Protein AF-A0A354Z4E4-F1 (afdb_monomer)

Sequence (617 aa):
MPFEQRYCRGTVYARDPQKVYVRLADSRWAKTAVVTPEHLPTSLTSNEFAIGQSVDVFLRHAHDSTGDQWFASIRWAEPSGNPWLTTPPTVGELRTVRIDRMPRPYHAFGECLATGIEIRIDRHELPLLVEQIGSLLDVGDQVEVEITAIDRERLRIEGSVSRAMRRRATYSDAESQRALLGSIIARQSRLDWRRRYRWPDPGPGPVGLAVRDGYFGEHLVRWLDVFDFEALQLGSSTALLAALHAPDRPERLLLSPGLWPDDPRSQQELRARLGRVQRLVWLGRRPTGLGPEIGIELSQPFLLADLLNALAPVSPTASSTPDVDAGPAGTPVIADRAEQLAHRYLQRLCEACDLSAALWLEQVSELRYQIHALYGLSPDLVRKNQGSLHQSVLNDAMRDGEPKVTQKREFPFHPNDSDRVCAIPIRRLLDDGLDQAGESPPAMRHAVVLFHRRPRDGVPAVSPEHYIPGLQAALEAHELALENANLGRFALIGKNWSAYLHETRQSAQVLLDKVEELAEVGASGLPIGAEHWQTLRKDARHLYRLVDDEIDVIRRQQKARLSVRPMVEHTAGLMLHQFDMAGCAFSVSVPDLPLLLSLPPIVLDQSLRNLLDNAVR

Secondary structure (DSSP, 8-state):
--GGGGEEEEEEEEEETTEEEEEESS-SS-SEEEE-GGGS-TT--GGGS-TT-EEEEEEEEESSTTSSEEEEESTTTSGGG-HHHHS---TT-EEEEEEEEEEETTEEEEEETTT--EEEEEGGGSSS--SSGGGT--TT-EEEEEEEEEETTTTEEEEEHHHHHHHHHHHHHHHHHHHHHHHHHHHHHHHHHHHHS--SS-PSPPEEEE-S-HHHHHHHHHHHHHTT--EEE--SHHHHHHHHHSTT--SEEEE-GGGS-SSHHHHHHHHHHHTT-SEEEEESSPPTTS-TTS-EEEPSS--HHHHHHHTS---TT------TTS--THHHHHHHHHHHHHHHHHHHHHHHTTEEEEEEEEEEETTEEEEEEEESS-HHHHHHHGGGGGGSHHHHHHHHTS-EEEEGGGSS---TTEEEEEEEEE--HHHHTT--TTPPPPPP-EEEEEEEEPPSSS--SS-GGGGHHHHHHHHHHHHHHHHHHHHHHHHHHHHHHHHHHHHHHHHHHHHHHHHHHHHHHHTTSSSS-HHHHHHHHHHHHHHHHHHHHHHHHHHHHT---EEHHHHHHHHHHHHHHHHHHTT--------S---EE-S-HHHHHHHHHHHHHHHH-

Nearest PDB structures (foldseek):
  7a05-assembly1_A  TM=5.146E-01  e=4.194E-10  Vibrio vulnificus
  9gut-assembly1_B  TM=4.761E-01  e=8.394E-09  Escherichia coli K-12
  2b4a-assembly1_A  TM=7.174E-01  e=2.510E-03  Halalkalibacterium halodurans C-125
  3h5i-assembly1_A  TM=7.630E-01  e=3.196E-02  Carboxydothermus hydrogenoformans Z-2901
  6oec-assembly2_F  TM=7.491E-01  e=3.786E-02  Carboxydothermus hydrogenoformans Z-2901

Mean predicted aligned error: 21.23 Å

pLDDT: mean 72.57, std 17.31, range [30.69, 97.75]

Foldseek 3Di:
DFQVLQWFKWFFADFDQFWTKTQTDDHPQARIEIEGQVQEDPVDGRVVRDGGDMAIWGFAAAPDPVRHYTYIHSQCSDLVSNCCRVVNDDAQDKFKWAFADDPDQFWTWTAGPVRRQIEIEGCVLEQDNDPGPVVPDDHGDIAIWGFHDADNGNSYTYTHSNVVVVVVVVVVVVVVVVVVVVVVVVVVVVVVVCVVPDDDDDFQAEEEEADCDPVVRVVVCVVCVLLVHRYDYQNALVSLLVLLVDPSHGLEYEHEQVRQDPDPVSNVSVVVSLVNRQAYEYADDHDPPDPPPRHHYAHPPHDPLVVVVSSDHPPPPDPDDPDPPDPPPRPVVLLVSLLVLLQVVQVVLCVQQVFQKKWKWFPPDLQAIDTSYIDNDDPVQCVVCRSVQSQAPQSVCQQVVAKDKDFPPRGSDADPQFGMKIKHFADDLVQVVPPPPPDDRDGGTIIMITTHGDDPDDDRPDDSVVCNLVSNLSVNVSVLSVVLVVVVVVVVVLVVLLVVLVVQLVVLVVQLVVLVVVVVVDPPPDPQHPVNSVVSNVVSVVSNVVSVVVNVVSVVVLQPWDFVVSLLVSLQSNCVVLCVVLVHDDDDDDDPDRRTDSDRSVVVSVVSNVVVVVVSD

Solvent-accessible surface area (backbone atoms only — not comparable to full-atom values): 34331 Å² total; per-residue (Å²): 113,55,56,78,77,25,60,41,51,24,30,27,73,47,69,46,94,60,33,37,31,30,39,39,76,81,51,94,69,30,52,30,32,40,28,45,66,92,27,38,45,95,91,53,58,46,86,75,62,52,75,71,39,76,46,56,27,21,56,68,48,65,69,50,95,84,33,48,35,22,32,30,20,45,33,43,43,42,67,89,57,18,40,81,70,70,60,53,88,52,74,72,38,78,44,53,24,34,27,71,45,62,97,44,61,52,38,39,35,18,35,25,76,90,65,67,49,57,33,36,32,45,36,88,29,41,83,52,97,53,94,38,39,72,82,80,50,57,77,69,42,77,44,59,23,17,25,72,43,77,41,70,49,67,66,42,32,34,32,16,40,33,56,32,55,52,55,51,56,57,52,52,52,58,51,49,53,54,49,49,58,52,49,53,55,52,45,53,60,50,49,60,54,48,72,74,54,83,77,94,70,89,59,63,64,39,31,32,34,31,34,78,49,61,69,62,33,56,50,50,29,56,53,34,45,76,73,57,31,49,48,44,77,20,81,39,52,67,50,44,52,52,42,69,69,40,96,84,36,45,40,26,36,40,37,26,51,85,44,59,61,88,50,71,65,59,40,52,53,49,53,69,52,53,78,74,38,82,34,42,34,25,61,23,72,71,64,87,90,62,61,86,83,79,45,48,75,40,55,76,89,64,56,70,44,57,53,56,56,66,70,46,79,81,59,94,82,65,92,64,82,84,66,86,82,61,73,85,77,39,59,63,54,48,53,52,47,47,33,49,49,47,26,52,47,39,42,50,50,22,68,75,56,58,33,46,23,32,38,34,38,34,52,82,44,96,62,39,65,46,76,68,30,62,24,70,66,58,69,68,62,48,63,77,34,43,79,44,49,55,76,21,59,49,45,56,6,27,74,70,64,41,73,32,76,45,55,55,88,54,45,81,69,76,55,92,63,34,46,36,37,37,20,36,41,41,82,59,73,73,58,68,74,65,69,57,94,85,66,77,79,74,78,52,41,34,33,39,38,39,27,34,39,58,70,88,80,66,80,77,92,57,66,68,73,78,45,45,68,60,48,51,48,54,51,51,52,42,51,51,49,51,49,50,52,50,51,48,46,52,49,48,51,49,48,53,51,46,50,52,39,51,53,49,34,52,53,28,46,55,50,32,55,51,47,50,51,50,61,70,79,34,72,81,81,52,100,58,53,66,69,56,55,53,48,54,47,52,51,31,51,48,52,31,48,54,37,51,52,50,53,50,49,49,60,57,58,68,51,60,62,45,63,46,58,61,53,54,57,47,55,50,58,66,44,43,63,59,32,53,76,69,73,44,93,81,84,88,84,78,73,101,60,95,48,62,38,74,63,66,66,69,64,52,53,54,52,51,48,55,55,50,55,64,70,74,107

Radius of gyration: 33.95 Å; Cα contacts (8 Å, |Δi|>4): 907; chains: 1; bounding box: 69×86×98 Å

Structure (mmCIF, N/CA/C/O backbone):
data_AF-A0A354Z4E4-F1
#
_entry.id   AF-A0A354Z4E4-F1
#
loop_
_atom_site.group_PDB
_atom_site.id
_atom_site.type_symbol
_atom_site.label_atom_id
_atom_site.label_alt_id
_atom_site.label_comp_id
_atom_site.label_asym_id
_atom_site.label_entity_id
_atom_site.label_seq_id
_atom_site.pdbx_PDB_ins_code
_atom_site.Cartn_x
_atom_site.Cartn_y
_atom_site.Cartn_z
_atom_site.occupancy
_atom_site.B_iso_or_equiv
_atom_site.auth_seq_id
_atom_site.auth_comp_id
_atom_site.auth_asym_id
_atom_site.auth_atom_id
_atom_site.pdbx_PDB_model_num
ATOM 1 N N . MET A 1 1 ? -5.226 -18.187 43.011 1.00 79.06 1 MET A N 1
ATOM 2 C CA . MET A 1 1 ? -5.728 -19.570 42.948 1.00 79.06 1 MET A CA 1
ATOM 3 C C . MET A 1 1 ? -4.706 -20.455 42.243 1.00 79.06 1 MET A C 1
ATOM 5 O O . MET A 1 1 ? -4.400 -20.135 41.097 1.00 79.06 1 MET A O 1
ATOM 9 N N . PRO A 1 2 ? -4.172 -21.496 42.912 1.00 82.94 2 PRO A N 1
ATOM 10 C CA . PRO A 1 2 ? -3.266 -22.493 42.322 1.00 82.94 2 PRO A CA 1
ATOM 11 C C . PRO A 1 2 ? -3.900 -23.255 41.152 1.00 82.94 2 PRO A C 1
ATOM 13 O O . PRO A 1 2 ? -5.117 -23.413 41.135 1.00 82.94 2 PRO A O 1
ATOM 16 N N . PHE A 1 3 ? -3.084 -23.761 40.218 1.00 85.00 3 PHE A N 1
ATOM 17 C CA . PHE A 1 3 ? -3.524 -24.405 38.966 1.00 85.00 3 PHE A CA 1
ATOM 18 C C . PHE A 1 3 ? -4.479 -25.595 39.166 1.00 85.00 3 PHE A C 1
ATOM 20 O O . PHE A 1 3 ? -5.503 -25.685 38.495 1.00 85.00 3 PHE A O 1
ATOM 27 N N . GLU A 1 4 ? -4.179 -26.493 40.104 1.00 85.06 4 GLU A N 1
ATOM 28 C CA . GLU A 1 4 ? -4.980 -27.708 40.328 1.00 85.06 4 GLU A CA 1
ATOM 29 C C . GLU A 1 4 ? -6.366 -27.403 40.912 1.00 85.06 4 GLU A C 1
ATOM 31 O O . GLU A 1 4 ? -7.338 -28.082 40.604 1.00 85.06 4 GLU A O 1
ATOM 36 N N . GLN A 1 5 ? -6.489 -26.320 41.685 1.00 87.75 5 GLN A N 1
ATOM 37 C CA . GLN A 1 5 ? -7.754 -25.897 42.300 1.00 87.75 5 GLN A CA 1
ATOM 38 C C . GLN A 1 5 ? -8.701 -25.199 41.313 1.00 87.75 5 GLN A C 1
ATOM 40 O O . GLN A 1 5 ? -9.766 -24.732 41.710 1.00 87.75 5 GLN A O 1
ATOM 45 N N . ARG A 1 6 ? -8.305 -25.076 40.040 1.00 90.88 6 ARG A N 1
ATOM 46 C CA . ARG A 1 6 ? -9.093 -24.398 39.002 1.00 90.88 6 ARG A CA 1
ATOM 47 C C . ARG A 1 6 ? -10.083 -25.321 38.307 1.00 90.88 6 ARG A C 1
ATOM 49 O O . ARG A 1 6 ? -11.004 -24.810 37.677 1.00 90.88 6 ARG A O 1
ATOM 56 N N . TYR A 1 7 ? -9.897 -26.635 38.413 1.00 92.50 7 TYR A N 1
ATOM 57 C CA . TYR A 1 7 ? -10.861 -27.621 37.938 1.00 92.50 7 TYR A CA 1
ATOM 58 C C . TYR A 1 7 ? -11.989 -27.717 38.955 1.00 92.50 7 TYR A C 1
ATOM 60 O O . TYR A 1 7 ? -11.777 -28.081 40.111 1.00 92.50 7 TYR A O 1
ATOM 68 N N . CYS A 1 8 ? -13.184 -27.319 38.545 1.00 94.19 8 CYS A N 1
ATOM 69 C CA . CYS A 1 8 ? -14.356 -27.291 39.402 1.00 94.19 8 CYS A CA 1
ATOM 70 C C . CYS A 1 8 ? -15.533 -27.923 38.676 1.00 94.19 8 CYS A C 1
ATOM 72 O O . CYS A 1 8 ? -15.696 -27.752 37.469 1.00 94.19 8 CYS A O 1
ATOM 74 N N . ARG A 1 9 ? -16.401 -28.579 39.440 1.00 95.38 9 ARG A N 1
ATOM 75 C CA . ARG A 1 9 ? -17.694 -29.035 38.947 1.00 95.38 9 ARG A CA 1
ATOM 76 C C . ARG A 1 9 ? -18.776 -28.046 39.353 1.00 95.38 9 ARG A C 1
ATOM 78 O O . ARG A 1 9 ? -18.780 -27.513 40.469 1.00 95.38 9 ARG A O 1
ATOM 85 N N . GLY A 1 10 ? -19.696 -27.779 38.438 1.00 96.12 10 GLY A N 1
ATOM 86 C CA . GLY A 1 10 ? -20.803 -26.870 38.678 1.00 96.12 10 GLY A CA 1
ATOM 87 C C . GLY A 1 10 ? -22.086 -27.297 37.988 1.00 96.12 10 GLY A C 1
ATOM 88 O O . GLY A 1 10 ? -22.138 -28.305 37.286 1.00 96.12 10 GLY A O 1
ATOM 89 N N . THR A 1 11 ? -23.144 -26.531 38.234 1.00 97.75 11 THR A N 1
ATOM 90 C CA . THR A 1 11 ? -24.467 -26.727 37.638 1.00 97.75 11 THR A CA 1
ATOM 91 C C . THR A 1 11 ? -24.874 -25.472 36.881 1.00 97.75 11 THR A C 1
ATOM 93 O O . THR A 1 11 ? -24.813 -24.371 37.435 1.00 97.75 11 THR A O 1
ATOM 96 N N . VAL A 1 12 ? -25.289 -25.616 35.624 1.00 97.44 12 VAL A N 1
ATOM 97 C CA . VAL A 1 12 ? -25.799 -24.504 34.810 1.00 97.44 12 VAL A CA 1
ATOM 98 C C . VAL A 1 12 ? -27.075 -23.968 35.459 1.00 97.44 12 VAL A C 1
ATOM 100 O O . VAL A 1 12 ? -28.043 -24.708 35.610 1.00 97.44 12 VAL A O 1
ATOM 103 N N . TYR A 1 13 ? -27.093 -22.698 35.864 1.00 97.00 13 TYR A N 1
ATOM 104 C CA . TYR A 1 13 ? -28.273 -22.087 36.498 1.00 97.00 13 TYR A CA 1
ATOM 105 C C . TYR A 1 13 ? -28.952 -21.036 35.617 1.00 97.00 13 TYR A C 1
ATOM 107 O O . TYR A 1 13 ? -30.124 -20.736 35.827 1.00 97.00 13 TYR A O 1
ATOM 115 N N . ALA A 1 14 ? -28.231 -20.484 34.641 1.00 96.19 14 ALA A N 1
ATOM 116 C CA . ALA A 1 14 ? -28.767 -19.570 33.644 1.00 96.19 14 ALA A CA 1
ATOM 117 C C . ALA A 1 14 ? -27.952 -19.665 32.348 1.00 96.19 14 ALA A C 1
ATOM 119 O O . ALA A 1 14 ? -26.792 -20.082 32.354 1.00 96.19 14 ALA A O 1
ATOM 120 N N . ARG A 1 15 ? -28.563 -19.266 31.233 1.00 94.44 15 ARG A N 1
ATOM 121 C CA . ARG A 1 15 ? -27.913 -19.165 29.924 1.00 94.44 15 ARG A CA 1
ATOM 122 C C . ARG A 1 15 ? -28.555 -18.056 29.104 1.00 94.44 15 ARG A C 1
ATOM 124 O O . ARG A 1 15 ? -29.755 -17.814 29.238 1.00 94.44 15 ARG A O 1
ATOM 131 N N . ASP A 1 16 ? -27.765 -17.443 28.243 1.00 92.88 16 ASP A N 1
ATOM 132 C CA . ASP A 1 16 ? -28.211 -16.536 27.192 1.00 92.88 16 ASP A CA 1
ATOM 133 C C . ASP A 1 16 ? -27.498 -16.900 25.865 1.00 92.88 16 ASP A C 1
ATOM 135 O O . ASP A 1 16 ? -26.646 -17.800 25.847 1.00 92.88 16 ASP A O 1
ATOM 139 N N . PRO A 1 17 ? -27.838 -16.265 24.727 1.00 87.38 17 PRO A N 1
ATOM 140 C CA . PRO A 1 17 ? -27.231 -16.590 23.433 1.00 87.38 17 PRO A CA 1
ATOM 141 C C . PRO A 1 17 ? -25.703 -16.442 23.374 1.00 87.38 17 PRO A C 1
ATOM 143 O O . PRO A 1 17 ? -25.082 -16.968 22.457 1.00 87.38 17 PRO A O 1
ATOM 146 N N . GLN A 1 18 ? -25.089 -15.732 24.322 1.00 89.88 18 GLN A N 1
ATOM 147 C CA . GLN A 1 18 ? -23.653 -15.479 24.369 1.00 89.88 18 GLN A CA 1
ATOM 148 C C . GLN A 1 18 ? -22.968 -16.027 25.625 1.00 89.88 18 GLN A C 1
ATOM 150 O O . GLN A 1 18 ? -21.744 -16.018 25.686 1.00 89.88 18 GLN A O 1
ATOM 155 N N . LYS A 1 19 ? -23.691 -16.483 26.650 1.00 93.62 19 LYS A N 1
ATOM 156 C CA . LYS A 1 19 ? -23.083 -16.876 27.928 1.00 93.62 19 LYS A CA 1
ATOM 157 C C . LYS A 1 19 ? -23.780 -18.062 28.572 1.00 93.62 19 LYS A C 1
ATOM 159 O O . LYS A 1 19 ? -25.003 -18.190 28.553 1.00 93.62 19 LYS A O 1
ATOM 164 N N . VAL A 1 20 ? -22.984 -18.900 29.228 1.00 95.50 20 VAL A N 1
ATOM 165 C CA . VAL A 1 20 ? -23.455 -19.957 30.130 1.00 95.50 20 VAL A CA 1
ATOM 166 C C . VAL A 1 20 ? -23.016 -19.609 31.548 1.00 95.50 20 VAL A C 1
ATOM 168 O O . VAL A 1 20 ? -21.834 -19.378 31.806 1.00 95.50 20 VAL A O 1
ATOM 171 N N . TYR A 1 21 ? -23.971 -19.571 32.475 1.00 96.75 21 TYR A N 1
ATOM 172 C CA . TYR A 1 21 ? -23.732 -19.248 33.876 1.00 96.75 21 TYR A CA 1
ATOM 173 C C . TYR A 1 21 ? -23.804 -20.511 34.733 1.00 96.75 21 TYR A C 1
ATOM 175 O O . TYR A 1 21 ? -24.814 -21.222 34.757 1.00 96.75 21 TYR A O 1
ATOM 183 N N . VAL A 1 22 ? -22.730 -20.778 35.470 1.00 97.44 22 VAL A N 1
ATOM 184 C CA . VAL A 1 22 ? -22.521 -22.014 36.228 1.00 97.44 22 VAL A CA 1
ATOM 185 C C . VAL A 1 22 ? -22.402 -21.692 37.715 1.00 97.44 22 VAL A C 1
ATOM 187 O O . VAL A 1 22 ? -21.645 -20.811 38.113 1.00 97.44 22 VAL A O 1
ATOM 190 N N . ARG A 1 23 ? -23.142 -22.409 38.562 1.00 97.38 23 ARG A N 1
ATOM 191 C CA . ARG A 1 23 ? -23.003 -22.364 40.022 1.00 97.38 23 ARG A CA 1
ATOM 192 C C . ARG A 1 23 ? -22.037 -23.459 40.446 1.00 97.38 23 ARG A C 1
ATOM 194 O O . ARG A 1 23 ? -22.261 -24.620 40.116 1.00 97.38 23 ARG A O 1
ATOM 201 N N . LEU A 1 24 ? -20.967 -23.092 41.138 1.00 96.69 24 LEU A N 1
ATOM 202 C CA . LEU A 1 24 ? -19.884 -24.010 41.489 1.00 96.69 24 LEU A CA 1
ATOM 203 C C . LEU A 1 24 ? -20.209 -24.692 42.819 1.00 96.69 24 LEU A C 1
ATOM 205 O O . LEU A 1 24 ? -20.593 -24.012 43.768 1.00 96.69 24 LEU A O 1
ATOM 209 N N . ALA A 1 25 ? -20.087 -26.019 42.879 1.00 86.88 25 ALA A N 1
ATOM 210 C CA . ALA A 1 25 ? -20.418 -26.778 44.089 1.00 86.88 25 ALA A CA 1
ATOM 211 C C . ALA A 1 25 ? -19.283 -26.729 45.126 1.00 86.88 25 ALA A C 1
ATOM 213 O O . ALA A 1 25 ? -19.533 -26.490 46.304 1.00 86.88 25 ALA A O 1
ATOM 214 N N . ASP A 1 26 ? -18.036 -26.871 44.662 1.00 82.94 26 ASP A N 1
ATOM 215 C CA . ASP A 1 26 ? -16.892 -27.195 45.526 1.00 82.94 26 ASP A CA 1
ATOM 216 C C . ASP A 1 26 ? -15.739 -26.171 45.452 1.00 82.94 26 ASP A C 1
ATOM 218 O O . ASP A 1 26 ? -14.609 -26.457 45.853 1.00 82.94 26 ASP A O 1
ATOM 222 N N . SER A 1 27 ? -15.986 -24.958 44.938 1.00 88.94 27 SER A N 1
ATOM 223 C CA . SER A 1 27 ? -14.939 -23.932 44.819 1.00 88.94 27 SER A CA 1
ATOM 224 C C . SER A 1 27 ? -14.867 -23.027 46.048 1.00 88.94 27 SER A C 1
ATOM 226 O O . SER A 1 27 ? -15.831 -22.366 46.423 1.00 88.94 27 SER A O 1
ATOM 228 N N . ARG A 1 28 ? -13.672 -22.932 46.646 1.00 87.62 28 ARG A N 1
ATOM 229 C CA . ARG A 1 28 ? -13.371 -21.976 47.732 1.00 87.62 28 ARG A CA 1
ATOM 230 C C . ARG A 1 28 ? -13.132 -20.547 47.235 1.00 87.62 28 ARG A C 1
ATOM 232 O O . ARG A 1 28 ? -13.026 -19.638 48.050 1.00 87.62 28 ARG A O 1
ATOM 239 N N . TRP A 1 29 ? -12.985 -20.367 45.923 1.00 86.94 29 TRP A N 1
ATOM 240 C CA . TRP A 1 29 ? -12.545 -19.112 45.310 1.00 86.94 29 TRP A CA 1
ATOM 241 C C . TRP A 1 29 ? -13.656 -18.374 44.575 1.00 86.94 29 TRP A C 1
ATOM 243 O O . TRP A 1 29 ? -13.485 -17.196 44.291 1.00 86.94 29 TRP A O 1
ATOM 253 N N . ALA A 1 30 ? -14.738 -19.066 44.225 1.00 91.88 30 ALA A N 1
ATOM 254 C CA . ALA A 1 30 ? -15.800 -18.545 43.381 1.00 91.88 30 ALA A CA 1
ATOM 255 C C . ALA A 1 30 ? -17.115 -19.255 43.711 1.00 91.88 30 ALA A C 1
ATOM 257 O O . ALA A 1 30 ? -17.145 -20.478 43.835 1.00 91.88 30 ALA A O 1
ATOM 258 N N . LYS A 1 31 ? -18.220 -18.513 43.792 1.00 93.81 31 LYS A N 1
ATOM 259 C CA . LYS A 1 31 ? -19.569 -19.095 43.928 1.00 93.81 31 LYS A CA 1
ATOM 260 C C . LYS A 1 31 ? -20.183 -19.389 42.565 1.00 93.81 31 LYS A C 1
ATOM 262 O O . LYS A 1 31 ? -20.951 -20.339 42.400 1.00 93.81 31 LYS A O 1
ATOM 267 N N . THR A 1 32 ? -19.856 -18.555 41.580 1.00 96.06 32 THR A N 1
ATOM 268 C CA . THR A 1 32 ? -20.380 -18.659 40.219 1.00 96.06 32 THR A CA 1
ATOM 269 C C . THR A 1 32 ? -19.284 -18.477 39.180 1.00 96.06 32 THR A C 1
ATOM 271 O O . THR A 1 32 ? -18.247 -17.865 39.438 1.00 96.06 32 THR A O 1
ATOM 274 N N . ALA A 1 33 ? -19.529 -19.009 37.990 1.00 96.00 33 ALA A N 1
ATOM 275 C CA . ALA A 1 33 ? -18.681 -18.839 36.831 1.00 96.00 33 ALA A CA 1
ATOM 276 C C . ALA A 1 33 ? -19.494 -18.460 35.589 1.00 96.00 33 ALA A C 1
ATOM 278 O O . ALA A 1 33 ? -20.652 -18.853 35.447 1.00 96.00 33 ALA A O 1
ATOM 279 N N . VAL A 1 34 ? -18.863 -17.710 34.690 1.00 95.12 34 VAL A N 1
ATOM 280 C CA . VAL A 1 34 ? -19.397 -17.296 33.391 1.00 95.12 34 VAL A CA 1
ATOM 281 C C . VAL A 1 34 ? -18.514 -17.880 32.299 1.00 95.12 34 VAL A C 1
ATOM 283 O O . VAL A 1 34 ? -17.293 -17.718 32.330 1.00 95.12 34 VAL A O 1
ATOM 286 N N . VAL A 1 35 ? -19.133 -18.546 31.330 1.00 93.75 35 VAL A N 1
ATOM 287 C CA . VAL A 1 35 ? -18.462 -19.127 30.164 1.00 93.75 35 VAL A CA 1
ATOM 288 C C . VAL A 1 35 ? -18.974 -18.416 28.916 1.00 93.75 35 VAL A C 1
ATOM 290 O O . VAL A 1 35 ? -20.179 -18.401 28.668 1.00 93.75 35 VAL A O 1
ATOM 293 N N . THR A 1 36 ? -18.068 -17.796 28.165 1.00 90.50 36 THR A N 1
ATOM 294 C CA . THR A 1 36 ? -18.341 -17.129 26.881 1.00 90.50 36 THR A CA 1
ATOM 295 C C . THR A 1 36 ? -18.208 -18.117 25.712 1.00 90.50 36 THR A C 1
ATOM 297 O O . THR A 1 36 ? -17.670 -19.214 25.910 1.00 90.50 36 THR A O 1
ATOM 300 N N . PRO A 1 37 ? -18.701 -17.789 24.500 1.00 88.12 37 PRO A N 1
ATOM 301 C CA . PRO A 1 37 ? -18.838 -18.754 23.410 1.00 88.12 37 PRO A CA 1
ATOM 302 C C . PRO A 1 37 ? -17.495 -19.340 22.965 1.00 88.12 37 PRO A C 1
ATOM 304 O O . PRO A 1 37 ? -17.403 -20.539 22.722 1.00 88.12 37 PRO A O 1
ATOM 307 N N . GLU A 1 38 ? -16.427 -18.538 22.958 1.00 84.44 38 GLU A N 1
ATOM 308 C CA . GLU A 1 38 ? -15.059 -18.970 22.631 1.00 84.44 38 GLU A CA 1
ATOM 309 C C . GLU A 1 38 ? -14.461 -20.009 23.603 1.00 84.44 38 GLU A C 1
ATOM 311 O O . GLU A 1 38 ? -13.437 -20.638 23.314 1.00 84.44 38 GLU A O 1
ATOM 316 N N . HIS A 1 39 ? -15.100 -20.223 24.755 1.00 88.31 39 HIS A N 1
ATOM 317 C CA . HIS A 1 39 ? -14.675 -21.182 25.774 1.00 88.31 39 HIS A CA 1
ATOM 318 C C . HIS A 1 39 ? -15.639 -22.357 25.965 1.00 88.31 39 HIS A C 1
ATOM 320 O O . HIS A 1 39 ? -15.471 -23.168 26.889 1.00 88.31 39 HIS A O 1
ATOM 326 N N . LEU A 1 40 ? -16.613 -22.479 25.064 1.00 88.94 40 LEU A N 1
ATOM 327 C CA . LEU A 1 40 ? -17.378 -23.700 24.864 1.00 88.94 40 LEU A CA 1
ATOM 328 C C . LEU A 1 40 ? -16.586 -24.675 23.970 1.00 88.94 40 LEU A C 1
ATOM 330 O O . LEU A 1 40 ? -15.686 -24.263 23.230 1.00 88.94 40 LEU A O 1
ATOM 334 N N . PRO A 1 41 ? -16.867 -25.987 24.041 1.00 86.81 41 PRO A N 1
ATOM 335 C CA . PRO A 1 41 ? -16.388 -26.936 23.040 1.00 86.81 41 PRO A CA 1
ATOM 336 C C . PRO A 1 41 ? -16.812 -26.490 21.634 1.00 86.81 41 PRO A C 1
ATOM 338 O O . PRO A 1 41 ? -17.932 -26.029 21.457 1.00 86.81 41 PRO A O 1
ATOM 341 N N . THR A 1 42 ? -15.952 -26.649 20.625 1.00 83.06 42 THR A N 1
ATOM 342 C CA . THR A 1 42 ? -16.223 -26.200 19.241 1.00 83.06 42 THR A CA 1
ATOM 343 C C . THR A 1 42 ? -17.453 -26.847 18.608 1.00 83.06 42 THR A C 1
ATOM 345 O O . THR A 1 42 ? -18.013 -26.300 17.665 1.00 83.06 42 THR A O 1
ATOM 348 N N . SER A 1 43 ? -17.870 -28.006 19.114 1.00 85.81 43 SER A N 1
ATOM 349 C CA . SER A 1 43 ? -19.080 -28.706 18.692 1.00 85.81 43 SER A CA 1
ATOM 350 C C . SER A 1 43 ? -20.355 -28.211 19.372 1.00 85.81 43 SER A C 1
ATOM 352 O O . SER A 1 43 ? -21.418 -28.705 19.015 1.00 85.81 43 SER A O 1
ATOM 354 N N . LEU A 1 44 ? -20.260 -27.301 20.353 1.00 88.00 44 LEU A N 1
ATOM 355 C CA . LEU A 1 44 ? -21.383 -26.899 21.194 1.00 88.00 44 LEU A CA 1
ATOM 356 C C . LEU A 1 44 ? -21.587 -25.378 21.256 1.00 88.00 44 LEU A C 1
ATOM 358 O O . LEU A 1 44 ? -20.652 -24.583 21.296 1.00 88.00 44 LEU A O 1
ATOM 362 N N . THR A 1 45 ? -22.847 -24.976 21.351 1.00 89.94 45 THR A N 1
ATOM 363 C CA . THR A 1 45 ? -23.342 -23.608 21.524 1.00 89.94 45 THR A CA 1
ATOM 364 C C . THR A 1 45 ? -23.992 -23.441 22.900 1.00 89.94 45 THR A C 1
ATOM 366 O O . THR A 1 45 ? -24.352 -24.417 23.560 1.00 89.94 45 THR A O 1
ATOM 369 N N . SER A 1 46 ? -24.192 -22.200 23.365 1.00 86.88 46 SER A N 1
ATOM 370 C CA . SER A 1 46 ? -24.772 -21.948 24.699 1.00 86.88 46 SER A CA 1
ATOM 371 C C . SER A 1 46 ? -26.179 -22.546 24.874 1.00 86.88 46 SER A C 1
ATOM 373 O O . SER A 1 46 ? -26.554 -22.954 25.975 1.00 86.88 46 SER A O 1
ATOM 375 N N . ASN A 1 47 ? -26.940 -22.667 23.781 1.00 88.62 47 ASN A N 1
ATOM 376 C CA . ASN A 1 47 ? -28.297 -23.217 23.759 1.00 88.62 47 ASN A CA 1
ATOM 377 C C . ASN A 1 47 ? -28.363 -24.739 23.944 1.00 88.62 47 ASN A C 1
ATOM 379 O O . ASN A 1 47 ? -29.447 -25.272 24.195 1.00 88.62 47 ASN A O 1
ATOM 383 N N . GLU A 1 48 ? -27.239 -25.442 23.869 1.00 91.50 48 GLU A N 1
ATOM 384 C CA . GLU A 1 48 ? -27.189 -26.893 24.084 1.00 91.50 48 GLU A CA 1
ATOM 385 C C . GLU A 1 48 ? -26.989 -27.259 25.560 1.00 91.50 48 GLU A C 1
ATOM 387 O O . GLU A 1 48 ? -27.188 -28.408 25.944 1.00 91.50 48 GLU A O 1
ATOM 392 N N . PHE A 1 49 ? -26.690 -26.278 26.418 1.00 93.25 49 PHE A N 1
ATOM 393 C CA . PHE A 1 49 ? -26.521 -26.488 27.855 1.00 93.25 49 PHE A CA 1
ATOM 394 C C . PHE A 1 49 ? -27.839 -26.313 28.609 1.00 93.25 49 PHE A C 1
ATOM 396 O O . PHE A 1 49 ? -28.331 -25.191 28.733 1.00 93.25 49 PHE A O 1
ATOM 403 N N . ALA A 1 50 ? -28.431 -27.388 29.127 1.00 94.50 50 ALA A N 1
ATOM 404 C CA . ALA A 1 50 ? -29.701 -27.318 29.853 1.00 94.50 50 ALA A CA 1
ATOM 405 C C . ALA A 1 50 ? -29.532 -26.697 31.253 1.00 94.50 50 ALA A C 1
ATOM 407 O O . ALA A 1 50 ? -28.551 -26.952 31.950 1.00 94.50 50 ALA A O 1
ATOM 408 N N . ILE A 1 51 ? -30.516 -25.914 31.711 1.00 96.62 51 ILE A N 1
ATOM 409 C CA . ILE A 1 51 ? -30.546 -25.442 33.105 1.00 96.62 51 ILE A CA 1
ATOM 410 C C . ILE A 1 51 ? -30.694 -26.663 34.026 1.00 96.62 51 ILE A C 1
ATOM 412 O O . ILE A 1 51 ? -31.557 -27.509 33.806 1.00 96.62 51 ILE A O 1
ATOM 416 N N . GLY A 1 52 ? -29.839 -26.762 35.044 1.00 95.50 52 GLY A N 1
ATOM 417 C CA . GLY A 1 52 ? -29.709 -27.927 35.922 1.00 95.50 52 GLY A CA 1
ATOM 418 C C . GLY A 1 52 ? -28.659 -28.948 35.466 1.00 95.50 52 GLY A C 1
ATOM 419 O O . GLY A 1 52 ? -28.357 -29.873 36.216 1.00 95.50 52 GLY A O 1
ATOM 420 N N . GLN A 1 53 ? -28.065 -28.788 34.278 1.00 96.56 53 GLN A N 1
ATOM 421 C CA . GLN A 1 53 ? -27.010 -29.678 33.794 1.00 96.56 53 GLN A CA 1
ATOM 422 C C . GLN A 1 53 ? -25.726 -29.506 34.608 1.00 96.56 53 GLN A C 1
ATOM 424 O O . GLN A 1 53 ? -25.265 -28.385 34.836 1.00 96.56 53 GLN A O 1
ATOM 429 N N . SER A 1 54 ? -25.120 -30.626 35.004 1.00 96.25 54 SER A N 1
ATOM 430 C CA . SER A 1 54 ? -23.793 -30.627 35.617 1.00 96.25 54 SER A CA 1
ATOM 431 C C . SER A 1 54 ? -22.709 -30.522 34.545 1.00 96.25 54 SER A C 1
ATOM 433 O O . SER A 1 54 ? -22.746 -31.255 33.558 1.00 96.25 54 SER A O 1
ATOM 435 N N . VAL A 1 55 ? -21.756 -29.614 34.749 1.00 95.94 55 VAL A N 1
ATOM 436 C CA . VAL A 1 55 ? -20.640 -29.354 33.834 1.00 95.94 55 VAL A CA 1
ATOM 437 C C . VAL A 1 55 ? -19.338 -29.200 34.611 1.00 95.94 55 VAL A C 1
ATOM 439 O O . VAL A 1 55 ? -19.316 -28.599 35.690 1.00 95.94 55 VAL A O 1
ATOM 442 N N . ASP A 1 56 ? -18.257 -29.721 34.042 1.00 95.19 56 ASP A N 1
ATOM 443 C CA . ASP A 1 56 ? -16.904 -29.458 34.518 1.00 95.19 56 ASP A CA 1
ATOM 444 C C . ASP A 1 56 ? -16.384 -28.177 33.859 1.00 95.19 56 ASP A C 1
ATOM 446 O O . ASP A 1 56 ? -16.581 -27.935 32.666 1.00 95.19 56 ASP A O 1
ATOM 450 N N . VAL A 1 57 ? -15.753 -27.321 34.657 1.00 95.06 57 VAL A N 1
ATOM 451 C CA . VAL A 1 57 ? -15.233 -26.027 34.221 1.00 95.06 57 VAL A CA 1
ATOM 452 C C . VAL A 1 57 ? -13.825 -25.809 34.751 1.00 95.06 57 VAL A C 1
ATOM 454 O O . VAL A 1 57 ? -13.474 -26.220 35.857 1.00 95.06 57 VAL A O 1
ATOM 457 N N . PHE A 1 58 ? -13.029 -25.089 33.973 1.00 93.94 58 PHE A N 1
ATOM 458 C CA . PHE A 1 58 ? -11.724 -24.600 34.382 1.00 93.94 58 PHE A CA 1
ATOM 459 C C . PHE A 1 58 ? -11.773 -23.087 34.614 1.00 93.94 58 PHE A C 1
ATOM 461 O O . PHE A 1 58 ? -12.037 -22.308 33.695 1.00 93.94 58 PHE A O 1
ATOM 468 N N . LEU A 1 59 ? -11.522 -22.655 35.848 1.00 92.31 59 LEU A N 1
ATOM 469 C CA . LEU A 1 59 ? -11.595 -21.251 36.256 1.00 92.31 59 LEU A CA 1
ATOM 470 C C . LEU A 1 59 ? -10.367 -20.450 35.778 1.00 92.31 59 LEU A C 1
ATOM 472 O O . LEU A 1 59 ? -9.222 -20.776 36.108 1.00 92.31 59 LEU A O 1
ATOM 476 N N . ARG A 1 60 ? -10.596 -19.352 35.045 1.00 90.06 60 ARG A N 1
ATOM 477 C CA . ARG A 1 60 ? -9.555 -18.533 34.392 1.00 90.06 60 ARG A CA 1
ATOM 478 C C . ARG A 1 60 ? -9.144 -17.322 35.230 1.00 90.06 60 ARG A C 1
ATOM 480 O O . ARG A 1 60 ? -8.056 -17.310 35.803 1.00 90.06 60 ARG A O 1
ATOM 487 N N . HIS A 1 61 ? -10.001 -16.316 35.336 1.00 85.25 61 HIS A N 1
ATOM 488 C CA . HIS A 1 61 ? -9.745 -15.099 36.111 1.00 85.25 61 HIS A CA 1
ATOM 489 C C . HIS A 1 61 ? -11.048 -14.569 36.713 1.00 85.25 61 HIS A C 1
ATOM 491 O O . HIS A 1 61 ? -12.132 -14.892 36.229 1.00 85.25 61 HIS A O 1
ATOM 497 N N . ALA A 1 62 ? -10.945 -13.784 37.784 1.00 84.38 62 ALA A N 1
ATOM 498 C CA . ALA A 1 62 ? -12.108 -13.179 38.424 1.00 84.38 62 ALA A CA 1
ATOM 499 C C . ALA A 1 62 ? -12.814 -12.218 37.451 1.00 84.38 62 ALA A C 1
ATOM 501 O O . ALA A 1 62 ? -12.155 -11.452 36.747 1.00 84.38 62 ALA A O 1
ATOM 502 N N . HIS A 1 63 ? -14.143 -12.294 37.394 1.00 79.88 63 HIS A N 1
ATOM 503 C CA . HIS A 1 63 ? -14.983 -11.417 36.577 1.00 79.88 63 HIS A CA 1
ATOM 504 C C . HIS A 1 63 ? -15.154 -10.047 37.242 1.00 79.88 63 HIS A C 1
ATOM 506 O O . HIS A 1 63 ? -15.185 -9.018 36.572 1.00 79.88 63 HIS A O 1
ATOM 512 N N . ASP A 1 64 ? -15.247 -10.037 38.570 1.00 75.69 64 ASP A N 1
ATOM 513 C CA . ASP A 1 64 ? -15.432 -8.838 39.373 1.00 75.69 64 ASP A CA 1
ATOM 514 C C . ASP A 1 64 ? -14.344 -8.696 40.449 1.00 75.69 64 ASP A C 1
ATOM 516 O O . ASP A 1 64 ? -13.522 -9.585 40.682 1.00 75.69 64 ASP A O 1
ATOM 520 N N . SER A 1 65 ? -14.328 -7.537 41.108 1.00 71.62 65 SER A N 1
ATOM 521 C CA . SER A 1 65 ? -13.410 -7.237 42.209 1.00 71.62 65 SER A CA 1
ATOM 522 C C . SER A 1 65 ? -13.755 -7.964 43.512 1.00 71.62 65 SER A C 1
ATOM 524 O O . SER A 1 65 ? -12.915 -8.003 44.410 1.00 71.62 65 SER A O 1
ATOM 526 N N . THR A 1 66 ? -14.961 -8.531 43.630 1.00 74.00 66 THR A N 1
ATOM 527 C CA . THR A 1 66 ? -15.404 -9.265 44.826 1.00 74.00 66 THR A CA 1
ATOM 528 C C . THR A 1 66 ? -14.852 -10.688 44.861 1.00 74.00 66 THR A C 1
ATOM 530 O O . THR A 1 66 ? -14.694 -11.259 45.936 1.00 74.00 66 THR A O 1
ATOM 533 N N . GLY A 1 67 ? -14.522 -11.245 43.692 1.00 74.62 67 GLY A N 1
ATOM 534 C CA . GLY A 1 67 ? -14.020 -12.604 43.533 1.00 74.62 67 GLY A CA 1
ATOM 535 C C . GLY A 1 67 ? -15.109 -13.676 43.588 1.00 74.62 67 GLY A C 1
ATOM 536 O O . GLY A 1 67 ? -14.792 -14.845 43.404 1.00 74.62 67 GLY A O 1
ATOM 537 N N . ASP A 1 68 ? -16.382 -13.320 43.789 1.00 86.75 68 ASP A N 1
ATOM 538 C CA . ASP A 1 68 ? -17.480 -14.292 43.880 1.00 86.75 68 ASP A CA 1
ATOM 539 C C . ASP A 1 68 ? -17.882 -14.863 42.504 1.00 86.75 68 ASP A C 1
ATOM 541 O O . ASP A 1 68 ? -18.414 -15.981 42.428 1.00 86.75 68 ASP A O 1
ATOM 545 N N . GLN A 1 69 ? -17.599 -14.133 41.419 1.00 90.94 69 GLN A N 1
ATOM 546 C CA . GLN A 1 69 ? -17.840 -14.554 40.040 1.00 90.94 69 GLN A CA 1
ATOM 547 C C . GLN A 1 69 ? -16.541 -14.611 39.231 1.00 90.94 69 GLN A C 1
ATOM 549 O O . GLN A 1 69 ? -15.717 -13.698 39.275 1.00 90.94 69 GLN A O 1
ATOM 554 N N . TRP A 1 70 ? -16.355 -15.688 38.466 1.00 92.56 70 TRP A N 1
ATOM 555 C CA . TRP A 1 70 ? -15.157 -15.914 37.649 1.00 92.56 70 TRP A CA 1
ATOM 556 C C . TRP A 1 70 ? -15.498 -16.177 36.187 1.00 92.56 70 TRP A C 1
ATOM 558 O O . TRP A 1 70 ? -16.515 -16.784 35.876 1.00 92.56 70 TRP A O 1
ATOM 568 N N . PHE A 1 71 ? -14.613 -15.792 35.275 1.00 91.06 71 PHE A N 1
ATOM 569 C CA . PHE A 1 71 ? -14.624 -16.346 33.927 1.00 91.06 71 PHE A CA 1
ATOM 570 C C . PHE A 1 71 ? -14.079 -17.774 33.952 1.00 91.06 71 PHE A C 1
ATOM 572 O O . PHE A 1 71 ? -13.079 -18.060 34.619 1.00 91.06 71 PHE A O 1
ATOM 579 N N . ALA A 1 72 ? -14.713 -18.671 33.204 1.00 93.19 72 ALA A N 1
ATOM 580 C CA . ALA A 1 72 ? -14.330 -20.073 33.125 1.00 93.19 72 ALA A CA 1
ATOM 581 C C . ALA A 1 72 ? -14.376 -20.602 31.690 1.00 93.19 72 ALA A C 1
ATOM 583 O O . ALA A 1 72 ? -14.929 -19.970 30.793 1.00 93.19 72 ALA A O 1
ATOM 584 N N . SER A 1 73 ? -13.766 -21.767 31.484 1.00 93.25 73 SER A N 1
ATOM 585 C CA . SER A 1 73 ? -13.767 -22.486 30.215 1.00 93.25 73 SER A CA 1
ATOM 586 C C . SER A 1 73 ? -14.196 -23.927 30.425 1.00 93.25 73 SER A C 1
ATOM 588 O O . SER A 1 73 ? -13.596 -24.638 31.230 1.00 93.25 73 SER A O 1
ATOM 590 N N . ILE A 1 74 ? -15.226 -24.355 29.694 1.00 93.94 74 ILE A N 1
ATOM 591 C CA . ILE A 1 74 ? -15.636 -25.765 29.647 1.00 93.94 74 ILE A CA 1
ATOM 592 C C . ILE A 1 74 ? -14.648 -26.532 28.765 1.00 93.94 74 ILE A C 1
ATOM 594 O O . ILE A 1 74 ? -14.220 -27.624 29.121 1.00 93.94 74 ILE A O 1
ATOM 598 N N . ARG A 1 75 ? -14.183 -25.918 27.668 1.00 90.25 75 ARG A N 1
ATOM 599 C CA . ARG A 1 75 ? -13.179 -26.512 26.770 1.00 90.25 75 ARG A CA 1
ATOM 600 C C . ARG A 1 75 ? -11.877 -26.886 27.487 1.00 90.25 75 ARG A C 1
ATOM 602 O O . ARG A 1 75 ? -11.237 -27.863 27.128 1.00 90.25 75 ARG A O 1
ATOM 609 N N . TRP A 1 76 ? -11.466 -26.099 28.481 1.00 91.75 76 TRP A N 1
ATOM 610 C CA . TRP A 1 76 ? -10.224 -26.331 29.231 1.00 91.75 76 TRP A CA 1
ATOM 611 C C . TRP A 1 76 ? -10.410 -27.219 30.465 1.00 91.75 76 TRP A C 1
ATOM 613 O O . TRP A 1 76 ? -9.430 -27.490 31.159 1.00 91.75 76 TRP A O 1
ATOM 623 N N . ALA A 1 77 ? -11.642 -27.645 30.763 1.00 91.50 77 ALA A N 1
ATOM 624 C CA . ALA A 1 77 ? -11.902 -28.593 31.842 1.00 91.50 77 ALA A CA 1
ATOM 625 C C . ALA A 1 77 ? -11.344 -29.984 31.510 1.00 91.50 77 ALA A C 1
ATOM 627 O O . ALA A 1 77 ? -10.905 -30.698 32.408 1.00 91.50 77 ALA A O 1
ATOM 628 N N . GLU A 1 78 ? -11.298 -30.342 30.224 1.00 87.94 78 GLU A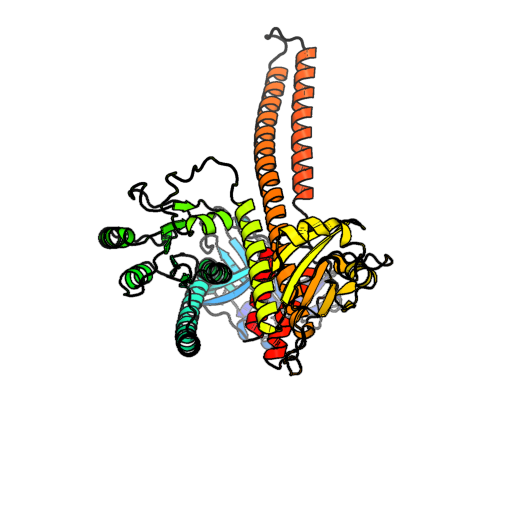 N 1
ATOM 629 C CA . GLU A 1 78 ? -10.638 -31.557 29.766 1.00 87.94 78 GLU A CA 1
ATOM 630 C C . GLU A 1 78 ? -9.127 -31.314 29.576 1.00 87.94 78 GLU A C 1
ATOM 632 O O . GLU A 1 78 ? -8.742 -30.364 28.885 1.00 87.94 78 GLU A O 1
ATOM 637 N N . PRO A 1 79 ? -8.239 -32.161 30.137 1.00 83.62 79 PRO A N 1
ATOM 638 C CA . PRO A 1 79 ? -6.792 -31.973 30.017 1.00 83.62 79 PRO A CA 1
ATOM 639 C C . PRO A 1 79 ? -6.278 -31.916 28.572 1.00 83.62 79 PRO A C 1
ATOM 641 O O . PRO A 1 79 ? -5.346 -31.169 28.283 1.00 83.62 79 PRO A O 1
ATOM 644 N N . SER A 1 80 ? -6.905 -32.670 27.666 1.00 84.25 80 SER A N 1
ATOM 645 C CA . SER A 1 80 ? -6.611 -32.703 26.225 1.00 84.25 80 SER A CA 1
ATOM 646 C C . SER A 1 80 ? -6.946 -31.382 25.515 1.00 84.25 80 SER A C 1
ATOM 648 O O . SER A 1 80 ? -6.312 -31.037 24.521 1.00 84.25 80 SER A O 1
ATOM 650 N N . GLY A 1 81 ? -7.909 -30.615 26.036 1.00 81.94 81 GLY A N 1
ATOM 651 C CA . GLY A 1 81 ? -8.333 -29.316 25.510 1.00 81.94 81 GLY A CA 1
ATOM 652 C C . GLY A 1 81 ? -7.685 -28.114 26.202 1.00 81.94 81 GLY A C 1
ATOM 653 O O . GLY A 1 81 ? -7.915 -26.973 25.788 1.00 81.94 81 GLY A O 1
ATOM 654 N N . ASN A 1 82 ? -6.888 -28.332 27.256 1.00 89.19 82 ASN A N 1
ATOM 655 C CA . ASN A 1 82 ? -6.268 -27.260 28.028 1.00 89.19 82 ASN A CA 1
ATOM 656 C C . ASN A 1 82 ? -4.885 -26.881 27.459 1.00 89.19 82 ASN A C 1
ATOM 658 O O . ASN A 1 82 ? -3.923 -27.639 27.617 1.00 89.19 82 ASN A O 1
ATOM 662 N N . PRO A 1 83 ? -4.727 -25.679 26.872 1.00 88.31 83 PRO A N 1
ATOM 663 C CA . PRO A 1 83 ? -3.479 -25.267 26.235 1.00 88.31 83 PRO A CA 1
ATOM 664 C C . PRO A 1 83 ? -2.326 -25.111 27.236 1.00 88.31 83 PRO A C 1
ATOM 666 O O . PRO A 1 83 ? -1.169 -25.181 26.844 1.00 88.31 83 PRO A O 1
ATOM 669 N N . TRP A 1 84 ? -2.601 -24.971 28.538 1.00 88.50 84 TRP A N 1
ATOM 670 C CA . TRP A 1 84 ? -1.565 -24.972 29.579 1.00 88.50 84 TRP A CA 1
ATOM 671 C C . TRP A 1 84 ? -0.940 -26.352 29.833 1.00 88.50 84 TRP A C 1
ATOM 673 O O . TRP A 1 84 ? 0.037 -26.455 30.584 1.00 88.50 84 TRP A O 1
ATOM 683 N N . LEU A 1 85 ? -1.521 -27.410 29.262 1.00 88.31 85 LEU A N 1
ATOM 684 C CA . LEU A 1 85 ? -1.033 -28.784 29.345 1.00 88.31 85 LEU A CA 1
ATOM 685 C C . LEU A 1 85 ? -0.531 -29.287 27.988 1.00 88.31 85 LEU A C 1
ATOM 687 O O . LEU A 1 85 ? 0.540 -29.883 27.938 1.00 88.31 85 LEU A O 1
ATOM 691 N N . THR A 1 86 ? -1.269 -29.031 26.906 1.00 87.06 86 THR A N 1
ATOM 692 C CA . THR A 1 86 ? -0.955 -29.565 25.569 1.00 87.06 86 THR A CA 1
ATOM 693 C C . THR A 1 86 ? 0.067 -28.736 24.799 1.00 87.06 86 THR A C 1
ATOM 695 O O . THR A 1 86 ? 1.005 -29.288 24.231 1.00 87.06 86 THR A O 1
ATOM 698 N N . THR A 1 87 ? -0.075 -27.413 24.811 1.00 85.75 87 THR A N 1
ATOM 699 C CA . THR A 1 87 ? 0.835 -26.462 24.149 1.00 85.75 87 THR A CA 1
ATOM 700 C C . THR A 1 87 ? 1.238 -25.362 25.127 1.00 85.75 87 THR A C 1
ATOM 702 O O . THR A 1 87 ? 0.831 -24.205 24.958 1.00 85.75 87 THR A O 1
ATOM 705 N N . PRO A 1 88 ? 1.981 -25.712 26.195 1.00 86.81 88 PRO A N 1
ATOM 706 C CA . PRO A 1 88 ? 2.323 -24.756 27.229 1.00 86.81 88 PRO A CA 1
ATOM 707 C C . PRO A 1 88 ? 3.142 -23.603 26.629 1.00 86.81 88 PRO A C 1
ATOM 709 O O . PRO A 1 88 ? 4.055 -23.845 25.838 1.00 86.81 88 PRO A O 1
ATOM 712 N N . PRO A 1 89 ? 2.831 -22.349 26.998 1.00 89.00 89 PRO A N 1
ATOM 713 C CA . PRO A 1 89 ? 3.595 -21.190 26.550 1.00 89.00 89 PRO A CA 1
ATOM 714 C C . PRO A 1 89 ? 5.061 -21.310 26.983 1.00 89.00 89 PRO A C 1
ATOM 716 O O . PRO A 1 89 ? 5.354 -21.851 28.053 1.00 89.00 89 PRO A O 1
ATOM 719 N N . THR A 1 90 ? 5.979 -20.761 26.186 1.00 93.25 90 THR A N 1
ATOM 720 C CA . THR A 1 90 ? 7.412 -20.715 26.521 1.00 93.25 90 THR A CA 1
ATOM 721 C C . THR A 1 90 ? 7.958 -19.288 26.505 1.00 93.25 90 THR A C 1
ATOM 723 O O . THR A 1 90 ? 7.552 -18.460 25.695 1.00 93.25 90 THR A O 1
ATOM 726 N N . VAL A 1 91 ? 8.864 -18.963 27.437 1.00 94.06 91 VAL A N 1
ATOM 727 C CA . VAL A 1 91 ? 9.520 -17.643 27.473 1.00 94.06 91 VAL A CA 1
ATOM 728 C C . VAL A 1 91 ? 10.409 -17.491 26.237 1.00 94.06 91 VAL A C 1
ATOM 730 O O . VAL A 1 91 ? 11.159 -18.399 25.889 1.00 94.06 91 VAL A O 1
ATOM 733 N N . GLY A 1 92 ? 10.320 -16.338 25.580 1.00 90.69 92 GLY A N 1
ATOM 734 C CA . GLY A 1 92 ? 10.961 -16.051 24.301 1.00 90.69 92 GLY A CA 1
ATOM 735 C C . GLY A 1 92 ? 10.154 -16.521 23.089 1.00 90.69 92 GLY A C 1
ATOM 736 O O . GLY A 1 92 ? 10.623 -16.409 21.962 1.00 90.69 92 GLY A O 1
ATOM 737 N N . GLU A 1 93 ? 8.961 -17.075 23.261 1.00 92.50 93 GLU A N 1
ATOM 738 C CA . GLU A 1 93 ? 8.120 -17.459 22.131 1.00 92.50 93 GLU A CA 1
ATOM 739 C C . GLU A 1 93 ? 7.359 -16.255 21.562 1.00 92.50 93 GLU A C 1
ATOM 741 O O . GLU A 1 93 ? 6.845 -15.434 22.322 1.00 92.50 93 GLU A O 1
ATOM 746 N N . LEU A 1 94 ? 7.269 -16.160 20.230 1.00 92.44 94 LEU A N 1
ATOM 747 C CA . LEU A 1 94 ? 6.452 -15.153 19.546 1.00 92.44 94 LEU A CA 1
ATOM 748 C C . LEU A 1 94 ? 5.013 -15.650 19.394 1.00 92.44 94 LEU A C 1
ATOM 750 O O . LEU A 1 94 ? 4.777 -16.776 18.947 1.00 92.44 94 LEU A O 1
ATOM 754 N N . ARG A 1 95 ? 4.047 -14.804 19.751 1.00 92.62 95 ARG A N 1
ATOM 755 C CA . ARG A 1 95 ? 2.612 -15.088 19.653 1.00 92.62 95 ARG A CA 1
ATOM 756 C C . ARG A 1 95 ? 1.852 -13.891 19.104 1.00 92.62 95 ARG A C 1
ATOM 758 O O . ARG A 1 95 ? 2.124 -12.758 19.485 1.00 92.62 95 ARG A O 1
ATOM 765 N N . THR A 1 96 ? 0.850 -14.156 18.270 1.00 92.25 96 THR A N 1
ATOM 766 C CA . THR A 1 96 ? -0.131 -13.151 17.849 1.00 92.25 96 THR A CA 1
ATOM 767 C C . THR A 1 96 ? -1.283 -13.109 18.844 1.00 92.25 96 THR A C 1
ATOM 769 O O . THR A 1 96 ? -1.898 -14.133 19.155 1.00 92.25 96 THR A O 1
ATOM 772 N N . VAL A 1 97 ? -1.564 -11.913 19.341 1.00 91.06 97 VAL A N 1
ATOM 773 C CA . VAL A 1 97 ? -2.512 -11.640 20.413 1.00 91.06 97 VAL A CA 1
ATOM 774 C C . VAL A 1 97 ? -3.521 -10.613 19.933 1.00 91.06 97 VAL A C 1
ATOM 776 O O . VAL A 1 97 ? -3.127 -9.584 19.395 1.00 91.06 97 VAL A O 1
ATOM 779 N N . ARG A 1 98 ? -4.811 -10.871 20.147 1.00 92.12 98 ARG A N 1
ATOM 780 C CA . ARG A 1 98 ? -5.867 -9.879 19.944 1.00 92.12 98 ARG A CA 1
ATOM 781 C C . ARG A 1 98 ? -6.143 -9.152 21.253 1.00 92.12 98 ARG A C 1
ATOM 783 O O . ARG A 1 98 ? -6.399 -9.806 22.254 1.00 92.12 98 ARG A O 1
ATOM 790 N N . ILE A 1 99 ? -6.098 -7.824 21.268 1.00 88.88 99 ILE A N 1
ATOM 791 C CA . ILE A 1 99 ? -6.389 -7.032 22.467 1.00 88.88 99 ILE A CA 1
ATOM 792 C C . ILE A 1 99 ? -7.884 -7.109 22.777 1.00 88.88 99 ILE A C 1
ATOM 794 O O . ILE A 1 99 ? -8.700 -6.617 22.005 1.00 88.88 99 ILE A O 1
ATOM 798 N N . ASP A 1 100 ? -8.250 -7.681 23.922 1.00 83.69 100 ASP A N 1
ATOM 799 C CA . ASP A 1 100 ? -9.660 -7.834 24.302 1.00 83.69 100 ASP A CA 1
ATOM 800 C C . ASP A 1 100 ? -10.103 -6.768 25.304 1.00 83.69 100 ASP A C 1
ATOM 802 O O . ASP A 1 100 ? -11.265 -6.364 25.3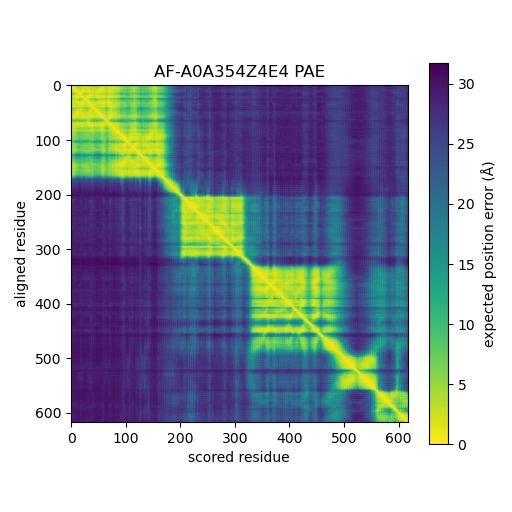21 1.00 83.69 100 ASP A O 1
ATOM 806 N N . ARG A 1 101 ? -9.194 -6.310 26.180 1.00 86.75 101 ARG A N 1
ATOM 807 C CA . ARG A 1 101 ? -9.527 -5.306 27.200 1.00 86.75 101 ARG A CA 1
ATOM 808 C C . ARG A 1 101 ? -8.337 -4.485 27.681 1.00 86.75 101 ARG A C 1
ATOM 810 O O . ARG A 1 101 ? -7.215 -4.972 27.809 1.00 86.75 101 ARG A O 1
ATOM 817 N N . MET A 1 102 ? -8.639 -3.253 28.085 1.00 87.38 102 MET A N 1
ATOM 818 C CA . MET A 1 102 ? -7.698 -2.305 28.689 1.00 87.38 102 MET A CA 1
ATOM 819 C C . MET A 1 102 ? -8.314 -1.687 29.953 1.00 87.38 102 MET A C 1
ATOM 821 O O . MET A 1 102 ? -8.770 -0.547 29.943 1.00 87.38 102 MET A O 1
ATOM 825 N N . PRO A 1 103 ? -8.389 -2.439 31.068 1.00 74.69 103 PRO A N 1
ATOM 826 C CA . PRO A 1 103 ? -9.100 -1.998 32.271 1.00 74.69 103 PRO A CA 1
ATOM 827 C C . PRO A 1 103 ? -8.395 -0.849 33.010 1.00 74.69 103 PRO A C 1
ATOM 829 O O . PRO A 1 103 ? -8.957 -0.276 33.941 1.00 74.69 103 PRO A O 1
ATOM 832 N N . ARG A 1 104 ? -7.140 -0.547 32.659 1.00 77.50 104 ARG A N 1
ATOM 833 C CA . ARG A 1 104 ? -6.320 0.515 33.251 1.00 77.50 104 ARG A CA 1
ATOM 834 C C . ARG A 1 104 ? -5.477 1.174 32.158 1.00 77.50 104 ARG A C 1
ATOM 836 O O . ARG A 1 104 ? -5.095 0.481 31.220 1.00 77.50 104 ARG A O 1
ATOM 843 N N . PRO A 1 105 ? -5.064 2.443 32.322 1.00 81.25 105 PRO A N 1
ATOM 844 C CA . PRO A 1 105 ? -4.265 3.152 31.317 1.00 81.25 105 PRO A CA 1
ATOM 845 C C . PRO A 1 105 ? -2.870 2.549 31.074 1.00 81.25 105 PRO A C 1
ATOM 847 O O . PRO A 1 105 ? -2.185 2.963 30.147 1.00 81.25 105 PRO A O 1
ATOM 850 N N . TYR A 1 106 ? -2.423 1.587 31.890 1.00 86.06 106 TYR A N 1
ATOM 851 C CA . TYR A 1 106 ? -1.048 1.068 31.871 1.00 86.06 106 TYR A CA 1
ATOM 852 C C . TYR A 1 106 ? -0.921 -0.410 31.490 1.00 86.06 106 TYR A C 1
ATOM 854 O O . TYR A 1 106 ? 0.206 -0.895 31.369 1.00 86.06 106 TYR A O 1
ATOM 862 N N . HIS A 1 107 ? -2.043 -1.115 31.318 1.00 87.81 107 HIS A N 1
ATOM 863 C CA . HIS A 1 107 ? -2.059 -2.549 31.031 1.00 87.81 107 HIS A CA 1
ATOM 864 C C . HIS A 1 107 ? -3.104 -2.870 29.963 1.00 87.81 107 HIS A C 1
ATOM 866 O O . HIS A 1 107 ? -4.267 -2.489 30.106 1.00 87.81 107 HIS A O 1
ATOM 872 N N . ALA A 1 108 ? -2.699 -3.637 28.956 1.00 89.69 108 ALA A N 1
ATOM 873 C CA . ALA A 1 108 ? -3.599 -4.306 28.029 1.00 89.69 108 ALA A CA 1
ATOM 874 C C . ALA A 1 108 ? -3.605 -5.807 28.320 1.00 89.69 108 ALA A C 1
ATOM 876 O O . ALA A 1 108 ? -2.596 -6.385 28.732 1.00 89.69 108 ALA A O 1
ATOM 877 N N . PHE A 1 109 ? -4.752 -6.435 28.105 1.00 91.44 109 PHE A N 1
ATOM 878 C CA . PHE A 1 109 ? -4.886 -7.883 28.096 1.00 91.44 109 PHE A CA 1
ATOM 879 C C . PHE A 1 109 ? -5.414 -8.294 26.736 1.00 91.44 109 PHE A C 1
ATOM 881 O O . PHE A 1 109 ? -6.388 -7.716 26.244 1.00 91.44 109 PHE A O 1
ATOM 888 N N . GLY A 1 110 ? -4.776 -9.293 26.147 1.00 89.56 110 GLY A N 1
ATOM 889 C CA . GLY A 1 110 ? -5.240 -9.857 24.898 1.00 89.56 110 GLY A CA 1
ATOM 890 C C . GLY A 1 110 ? -5.143 -11.368 24.869 1.00 89.56 110 GLY A C 1
ATOM 891 O O . GLY A 1 110 ? -4.307 -11.969 25.540 1.00 89.56 110 GLY A O 1
ATOM 892 N N . GLU A 1 111 ? -6.002 -11.984 24.080 1.00 89.19 111 GLU A N 1
ATOM 893 C CA . GLU A 1 111 ? -6.058 -13.416 23.870 1.00 89.19 111 GLU A CA 1
ATOM 894 C C . GLU A 1 111 ? -5.126 -13.838 22.728 1.00 89.19 111 GLU A C 1
ATOM 896 O O . GLU A 1 111 ? -5.173 -13.319 21.611 1.00 89.19 111 GLU A O 1
ATOM 901 N N . CYS A 1 112 ? -4.257 -14.809 23.004 1.00 89.94 112 CYS A N 1
ATOM 902 C CA . CYS A 1 112 ? -3.440 -15.465 21.993 1.00 89.94 112 CYS A CA 1
ATOM 903 C C . CYS A 1 112 ? -4.343 -16.228 21.019 1.00 89.94 112 CYS A C 1
ATOM 905 O O . CYS A 1 112 ? -4.999 -17.191 21.416 1.00 89.94 112 CYS A O 1
ATOM 907 N N . LEU A 1 113 ? -4.330 -15.859 19.737 1.00 84.44 113 LEU A N 1
ATOM 908 C CA . LEU A 1 113 ? -5.242 -16.422 18.732 1.00 84.44 113 LEU A CA 1
ATOM 909 C C . LEU A 1 113 ? -5.090 -17.940 18.554 1.00 84.44 113 LEU A C 1
ATOM 911 O O . LEU A 1 113 ? -6.062 -18.631 18.265 1.00 84.44 113 LEU A O 1
ATOM 915 N N . ALA A 1 114 ? -3.879 -18.469 18.750 1.00 83.62 114 ALA A N 1
ATOM 916 C CA . ALA A 1 114 ? -3.599 -19.892 18.571 1.00 83.62 114 ALA A CA 1
ATOM 917 C C . ALA A 1 114 ? -4.096 -20.762 19.739 1.00 83.62 114 ALA A C 1
ATOM 919 O O . ALA A 1 114 ? -4.457 -21.917 19.535 1.00 83.62 114 ALA A O 1
ATOM 920 N N . THR A 1 115 ? -4.088 -20.237 20.969 1.00 83.62 115 THR A N 1
ATOM 921 C CA . THR A 1 115 ? -4.318 -21.046 22.183 1.00 83.62 115 THR A CA 1
ATOM 922 C C . THR A 1 115 ? -5.510 -20.588 23.020 1.00 83.62 115 THR A C 1
ATOM 924 O O . THR A 1 115 ? -6.005 -21.337 23.863 1.00 83.62 115 THR A O 1
ATOM 927 N N . GLY A 1 116 ? -5.987 -19.363 22.820 1.00 83.56 116 GLY A N 1
ATOM 928 C CA . GLY A 1 116 ? -6.973 -18.710 23.677 1.00 83.56 116 GLY A CA 1
ATOM 929 C C . GLY A 1 116 ? -6.430 -18.288 25.051 1.00 83.56 116 GLY A C 1
ATOM 930 O O . GLY A 1 116 ? -7.195 -17.950 25.959 1.00 83.56 116 GLY A O 1
ATOM 931 N N . ILE A 1 117 ? -5.110 -18.374 25.268 1.00 88.38 117 ILE A N 1
ATOM 932 C CA . ILE A 1 117 ? -4.502 -17.956 26.535 1.00 88.38 117 ILE A CA 1
ATOM 933 C C . ILE A 1 117 ? -4.357 -16.436 26.557 1.00 88.38 117 ILE A C 1
ATOM 935 O O . ILE A 1 117 ? -3.865 -15.837 25.606 1.00 88.38 117 ILE A O 1
ATOM 939 N N . GLU A 1 118 ? -4.747 -15.826 27.671 1.00 89.50 118 GLU A N 1
ATOM 940 C CA . GLU A 1 118 ? -4.614 -14.391 27.891 1.00 89.50 118 GLU A CA 1
ATOM 941 C C . GLU A 1 118 ? -3.160 -14.002 28.202 1.00 89.50 118 GLU A C 1
ATOM 943 O O . GLU A 1 118 ? -2.502 -14.604 29.056 1.00 89.50 118 GLU A O 1
ATOM 948 N N . ILE A 1 119 ? -2.678 -12.967 27.524 1.00 93.81 119 ILE A N 1
ATOM 949 C CA . ILE A 1 119 ? -1.357 -12.371 27.685 1.00 93.81 119 ILE A CA 1
ATOM 950 C C . ILE A 1 119 ? -1.532 -10.921 28.132 1.00 93.81 119 ILE A C 1
ATOM 952 O O . ILE A 1 119 ? -2.286 -10.149 27.536 1.00 93.81 119 ILE A O 1
ATOM 956 N N . ARG A 1 120 ? -0.820 -10.548 29.197 1.00 94.44 120 ARG A N 1
ATOM 957 C CA . ARG A 1 120 ? -0.760 -9.175 29.691 1.00 94.44 120 ARG A CA 1
ATOM 958 C C . ARG A 1 120 ? 0.390 -8.431 29.028 1.00 94.44 120 ARG A C 1
ATOM 960 O O . ARG A 1 120 ? 1.523 -8.907 29.041 1.00 94.44 120 ARG A O 1
ATOM 967 N N . ILE A 1 121 ? 0.107 -7.236 28.531 1.00 94.00 121 ILE A N 1
ATOM 968 C CA . ILE A 1 121 ? 1.088 -6.323 27.952 1.00 94.00 121 ILE A CA 1
ATOM 969 C C . ILE A 1 121 ? 1.128 -5.072 28.828 1.00 94.00 121 ILE A C 1
ATOM 971 O O . ILE A 1 121 ? 0.108 -4.413 29.044 1.00 94.00 121 ILE A O 1
ATOM 975 N N . ASP A 1 122 ? 2.307 -4.759 29.356 1.00 90.56 122 ASP A N 1
ATOM 976 C CA . ASP A 1 122 ? 2.536 -3.546 30.141 1.00 90.56 122 ASP A CA 1
ATOM 977 C C . ASP A 1 122 ? 3.004 -2.405 29.237 1.00 90.56 122 ASP A C 1
ATOM 979 O O . ASP A 1 122 ? 3.708 -2.630 28.255 1.00 90.56 122 ASP A O 1
ATOM 983 N N . ARG A 1 123 ? 2.688 -1.152 29.592 1.00 86.25 123 ARG A N 1
ATOM 984 C CA . ARG A 1 123 ? 3.103 0.019 28.788 1.00 86.25 123 ARG A CA 1
ATOM 985 C C . ARG A 1 123 ? 4.611 0.096 28.515 1.00 86.25 123 ARG A C 1
ATOM 987 O O . ARG A 1 123 ? 5.025 0.640 27.502 1.00 86.25 123 ARG A O 1
ATOM 994 N N . HIS A 1 124 ? 5.433 -0.431 29.426 1.00 87.69 124 HIS A N 1
ATOM 995 C CA . HIS A 1 124 ? 6.895 -0.417 29.318 1.00 87.69 124 HIS A CA 1
ATOM 996 C C . HIS A 1 124 ? 7.423 -1.455 28.321 1.00 87.69 124 HIS A C 1
ATOM 998 O O . HIS A 1 124 ? 8.588 -1.411 27.942 1.00 87.69 124 HIS A O 1
ATOM 1004 N N . GLU A 1 125 ? 6.558 -2.367 27.885 1.00 88.62 125 GLU A N 1
ATOM 1005 C CA . GLU A 1 125 ? 6.854 -3.412 26.915 1.00 88.62 125 GLU A CA 1
ATOM 1006 C C . GLU A 1 125 ? 6.411 -3.026 25.487 1.00 88.62 125 GLU A C 1
ATOM 1008 O O . GLU A 1 125 ? 6.462 -3.846 24.566 1.00 88.62 125 GLU A O 1
ATOM 1013 N N . LEU A 1 126 ? 6.014 -1.762 25.287 1.00 84.06 126 LEU A N 1
ATOM 1014 C CA . LEU A 1 126 ? 5.717 -1.155 23.988 1.00 84.06 126 LEU A CA 1
ATOM 1015 C C . LEU A 1 126 ? 6.944 -0.436 23.395 1.00 84.06 126 LEU A C 1
ATOM 1017 O O . LEU A 1 126 ? 7.790 0.047 24.152 1.00 84.06 126 LEU A O 1
ATOM 1021 N N . PRO A 1 127 ? 7.065 -0.358 22.053 1.00 67.56 127 PRO A N 1
ATOM 1022 C CA . PRO A 1 127 ? 8.253 0.160 21.352 1.00 67.56 127 PRO A CA 1
ATOM 1023 C C . PRO A 1 127 ? 8.513 1.660 21.546 1.00 67.56 127 PRO A C 1
ATOM 1025 O O . PRO A 1 127 ? 9.601 2.137 21.226 1.00 67.56 127 PRO A O 1
ATOM 1028 N N . LEU A 1 128 ? 7.547 2.402 22.089 1.00 69.00 128 LEU A N 1
ATOM 1029 C CA . LEU A 1 128 ? 7.637 3.831 22.369 1.00 69.00 128 LEU A CA 1
ATOM 1030 C C . LEU A 1 128 ? 7.265 4.089 23.831 1.00 69.00 128 LEU A C 1
ATOM 1032 O O . LEU A 1 128 ? 6.379 3.432 24.378 1.00 69.00 128 LEU A O 1
ATOM 1036 N N . LEU A 1 129 ? 7.924 5.069 24.456 1.00 68.69 129 LEU A N 1
ATOM 1037 C CA . LEU A 1 129 ? 7.519 5.579 25.766 1.00 68.69 129 LEU A CA 1
ATOM 1038 C C . LEU A 1 129 ? 6.168 6.281 25.613 1.00 68.69 129 LEU A C 1
ATOM 1040 O O . LEU A 1 129 ? 6.103 7.442 25.223 1.00 68.69 129 LEU A O 1
ATOM 1044 N N . VAL A 1 130 ? 5.097 5.547 25.897 1.00 70.00 130 VAL A N 1
ATOM 1045 C CA . VAL A 1 130 ? 3.726 6.055 25.877 1.00 70.00 130 VAL A CA 1
ATOM 1046 C C . VAL A 1 130 ? 3.240 6.315 27.300 1.00 70.00 130 VAL A C 1
ATOM 1048 O O . VAL A 1 130 ? 3.482 5.521 28.216 1.00 70.00 130 VAL A O 1
ATOM 1051 N N . GLU A 1 131 ? 2.550 7.438 27.506 1.00 71.62 131 GLU A N 1
ATOM 1052 C CA . GLU A 1 131 ? 1.957 7.756 28.811 1.00 71.62 131 GLU A CA 1
ATOM 1053 C C . GLU A 1 131 ? 0.824 6.784 29.159 1.00 71.62 131 GLU A C 1
ATOM 1055 O O . GLU A 1 131 ? 0.707 6.350 30.312 1.00 71.62 131 GLU A O 1
ATOM 1060 N N . GLN A 1 132 ? 0.035 6.402 28.149 1.00 79.81 132 GLN A N 1
ATOM 1061 C CA . GLN A 1 132 ? -1.108 5.501 28.250 1.00 79.81 132 GLN A CA 1
ATOM 1062 C C . GLN A 1 132 ? -1.060 4.459 27.130 1.00 79.81 132 GLN A C 1
ATOM 1064 O O . GLN A 1 132 ? -0.728 4.777 25.996 1.00 79.81 132 GLN A O 1
ATOM 1069 N N . ILE A 1 133 ? -1.426 3.216 27.434 1.00 81.38 133 ILE A N 1
ATOM 1070 C CA . ILE A 1 133 ? -1.438 2.119 26.455 1.00 81.38 133 ILE A CA 1
ATOM 1071 C C . ILE A 1 133 ? -2.424 2.388 25.303 1.00 81.38 133 ILE A C 1
ATOM 1073 O O . ILE A 1 133 ? -2.120 2.073 24.155 1.00 81.38 133 ILE A O 1
ATOM 1077 N N . GLY A 1 134 ? -3.552 3.047 25.603 1.00 75.44 134 GLY A N 1
ATOM 1078 C CA . GLY A 1 134 ? -4.604 3.374 24.634 1.00 75.44 134 GLY A CA 1
ATOM 1079 C C . GLY A 1 134 ? -4.213 4.417 23.583 1.00 75.44 134 GLY A C 1
ATOM 1080 O O . GLY A 1 134 ? -4.994 4.689 22.686 1.00 75.44 134 GLY A O 1
ATOM 1081 N N . SER A 1 135 ? -3.023 5.023 23.671 1.00 74.00 135 SER A N 1
ATOM 1082 C CA . SER A 1 135 ? -2.514 5.875 22.590 1.00 74.00 135 SER A CA 1
ATOM 1083 C C . SER A 1 135 ? -1.872 5.078 21.451 1.00 74.00 135 SER A C 1
ATOM 1085 O O . SER A 1 135 ? -1.513 5.670 20.438 1.00 74.00 135 SER A O 1
ATOM 1087 N N . LEU A 1 136 ? -1.626 3.777 21.652 1.00 72.31 136 LEU A N 1
ATOM 1088 C CA . LEU A 1 136 ? -0.939 2.913 20.687 1.00 72.31 136 LEU A CA 1
ATOM 1089 C C . LEU A 1 136 ? -1.726 1.646 20.346 1.00 72.31 136 LEU A C 1
ATOM 1091 O O . LEU A 1 136 ? -1.565 1.133 19.246 1.00 72.31 136 LEU A O 1
ATOM 1095 N N . LEU A 1 137 ? -2.514 1.126 21.288 1.00 80.50 137 LEU A N 1
ATOM 1096 C CA . LEU A 1 137 ? -3.309 -0.084 21.111 1.00 80.50 137 LEU A CA 1
ATOM 1097 C C . LEU A 1 137 ? -4.786 0.222 21.325 1.00 80.50 137 LEU A C 1
ATOM 1099 O O . LEU A 1 137 ? -5.135 0.838 22.332 1.00 80.50 137 LEU A O 1
ATOM 1103 N N . ASP A 1 138 ? -5.629 -0.304 20.446 1.00 82.38 138 ASP A N 1
ATOM 1104 C CA . ASP A 1 138 ? -7.081 -0.309 20.577 1.00 82.38 138 ASP A CA 1
ATOM 1105 C C . ASP A 1 138 ? -7.620 -1.722 20.860 1.00 82.38 138 ASP A C 1
ATOM 1107 O O . ASP A 1 138 ? -6.984 -2.747 20.595 1.00 82.38 138 ASP A O 1
ATOM 1111 N N . VAL A 1 139 ? -8.819 -1.799 21.449 1.00 81.62 139 VAL A N 1
ATOM 1112 C CA . VAL A 1 139 ? -9.510 -3.085 21.640 1.00 81.62 139 VAL A CA 1
ATOM 1113 C C . VAL A 1 139 ? -9.898 -3.636 20.267 1.00 81.62 139 VAL A C 1
ATOM 1115 O O . VAL A 1 139 ? -10.576 -2.964 19.497 1.00 81.62 139 VAL A O 1
ATOM 1118 N N . GLY A 1 140 ? -9.502 -4.875 19.985 1.00 77.31 140 GLY A N 1
ATOM 1119 C CA . GLY A 1 140 ? -9.669 -5.543 18.695 1.00 77.31 140 GLY A CA 1
ATOM 1120 C C . GLY A 1 140 ? -8.378 -5.657 17.882 1.00 77.31 140 GLY A C 1
ATOM 1121 O O . GLY A 1 140 ? -8.315 -6.513 16.996 1.00 77.31 140 GLY A O 1
ATOM 1122 N N . ASP A 1 141 ? -7.343 -4.878 18.209 1.00 81.38 141 ASP A N 1
ATOM 1123 C CA . ASP A 1 141 ? -6.061 -4.921 17.503 1.00 81.38 141 ASP A CA 1
ATOM 1124 C C . ASP A 1 141 ? -5.384 -6.282 17.633 1.00 81.38 141 ASP A C 1
ATOM 1126 O O . ASP A 1 141 ? -5.411 -6.909 18.693 1.00 81.38 141 ASP A O 1
ATOM 1130 N N . GLN A 1 142 ? -4.726 -6.723 16.561 1.00 90.12 142 GLN A N 1
ATOM 1131 C CA . GLN A 1 142 ? -3.873 -7.907 16.576 1.00 90.12 142 GLN A CA 1
ATOM 1132 C C . GLN A 1 142 ? -2.409 -7.485 16.611 1.00 90.12 142 GLN A C 1
ATOM 1134 O O . GLN A 1 142 ? -1.914 -6.840 15.689 1.00 90.12 142 GLN A O 1
ATOM 1139 N N . VAL A 1 143 ? -1.705 -7.885 17.663 1.00 90.94 143 VAL A N 1
ATOM 1140 C CA . VAL A 1 143 ? -0.301 -7.546 17.884 1.00 90.94 143 VAL A CA 1
ATOM 1141 C C . VAL A 1 143 ? 0.535 -8.789 18.117 1.00 90.94 143 VAL A C 1
ATOM 1143 O O . VAL A 1 143 ? 0.106 -9.752 18.749 1.00 90.94 143 VAL A O 1
ATOM 1146 N N . GLU A 1 144 ? 1.756 -8.777 17.598 1.00 92.56 144 GLU A N 1
ATOM 1147 C CA . GLU A 1 144 ? 2.735 -9.815 17.894 1.00 92.56 144 GLU A CA 1
ATOM 1148 C C . GLU A 1 144 ? 3.503 -9.452 19.166 1.00 92.56 144 GLU A C 1
ATOM 1150 O O . GLU A 1 144 ? 3.988 -8.330 19.322 1.00 92.56 144 GLU A O 1
ATOM 1155 N N . VAL A 1 145 ? 3.613 -10.411 20.079 1.00 94.19 145 VAL A N 1
ATOM 1156 C CA . VAL A 1 145 ? 4.310 -10.254 21.354 1.00 94.19 145 VAL A CA 1
ATOM 1157 C C . VAL A 1 145 ? 5.277 -11.402 21.576 1.00 94.19 145 VAL A C 1
ATOM 1159 O O . VAL A 1 145 ? 4.995 -12.550 21.239 1.00 94.19 145 VAL A O 1
ATOM 1162 N N . GLU A 1 146 ? 6.414 -11.097 22.189 1.00 95.19 146 GLU A N 1
ATOM 1163 C CA . GLU A 1 146 ? 7.329 -12.098 22.719 1.00 95.19 146 GLU A CA 1
ATOM 1164 C C . GLU A 1 146 ? 6.987 -12.346 24.182 1.00 95.19 146 GLU A C 1
ATOM 1166 O O . GLU A 1 146 ? 6.906 -11.402 24.968 1.00 95.19 146 GLU A O 1
ATOM 1171 N N . ILE A 1 147 ? 6.794 -13.605 24.563 1.00 95.62 147 ILE A N 1
ATOM 1172 C CA . ILE A 1 147 ? 6.505 -13.966 25.950 1.00 95.62 147 ILE A CA 1
ATOM 1173 C C . ILE A 1 147 ? 7.737 -13.679 26.815 1.00 95.62 147 ILE A C 1
ATOM 1175 O O . ILE A 1 147 ? 8.799 -14.261 26.607 1.00 95.62 147 ILE A O 1
ATOM 1179 N N . THR A 1 148 ? 7.610 -12.804 27.809 1.00 94.62 148 THR A N 1
ATOM 1180 C CA . THR A 1 148 ? 8.718 -12.394 28.686 1.00 94.62 148 THR A CA 1
ATOM 1181 C C . THR A 1 148 ? 8.710 -13.095 30.033 1.00 94.62 148 THR A C 1
ATOM 1183 O O . THR A 1 148 ? 9.779 -13.362 30.581 1.00 94.62 148 THR A O 1
ATOM 1186 N N . ALA A 1 149 ? 7.530 -13.423 30.556 1.00 94.62 149 ALA A N 1
ATOM 1187 C CA . ALA A 1 149 ? 7.382 -14.137 31.815 1.00 94.62 149 ALA A CA 1
ATOM 1188 C C . ALA A 1 149 ? 6.131 -15.018 31.810 1.00 94.62 149 ALA A C 1
ATOM 1190 O O . ALA A 1 149 ? 5.130 -14.711 31.160 1.00 94.62 149 ALA A O 1
ATOM 1191 N N . ILE A 1 150 ? 6.195 -16.121 32.555 1.00 93.75 150 ILE A N 1
ATOM 1192 C CA . ILE A 1 150 ? 5.094 -17.072 32.713 1.00 93.75 150 ILE A CA 1
ATOM 1193 C C . ILE A 1 150 ? 4.979 -17.427 34.192 1.00 93.75 150 ILE A C 1
ATOM 1195 O O . ILE A 1 150 ? 5.905 -17.976 34.784 1.00 93.75 150 ILE A O 1
ATOM 1199 N N . ASP A 1 151 ? 3.817 -17.159 34.771 1.00 88.94 151 ASP A N 1
ATOM 1200 C CA . ASP A 1 151 ? 3.404 -17.624 36.089 1.00 88.94 151 ASP A CA 1
ATOM 1201 C C . ASP A 1 151 ? 2.282 -18.649 35.901 1.00 88.94 151 ASP A C 1
ATOM 1203 O O . ASP A 1 151 ? 1.102 -18.316 35.732 1.00 88.94 151 ASP A O 1
ATOM 1207 N N . ARG A 1 152 ? 2.672 -19.927 35.893 1.00 83.94 152 ARG A N 1
ATOM 1208 C CA . ARG A 1 152 ? 1.756 -21.052 35.671 1.00 83.94 152 ARG A CA 1
ATOM 1209 C C . ARG A 1 152 ? 0.777 -21.240 36.826 1.00 83.94 152 ARG A C 1
ATOM 1211 O O . ARG A 1 152 ? -0.357 -21.651 36.593 1.00 83.94 152 ARG A O 1
ATOM 1218 N N . GLU A 1 153 ? 1.175 -20.919 38.055 1.00 78.62 153 GLU A N 1
ATOM 1219 C CA . GLU A 1 153 ? 0.286 -21.044 39.211 1.00 78.62 153 GLU A CA 1
ATOM 1220 C C . GLU A 1 153 ? -0.866 -20.043 39.123 1.00 78.62 153 GLU A C 1
ATOM 1222 O O . GLU A 1 153 ? -2.018 -20.375 39.418 1.00 78.62 153 GLU A O 1
ATOM 1227 N N . ARG A 1 154 ? -0.576 -18.819 38.668 1.00 79.50 154 ARG A N 1
ATOM 1228 C CA . ARG A 1 154 ? -1.573 -17.751 38.528 1.00 79.50 154 ARG A CA 1
ATOM 1229 C C . ARG A 1 154 ? -2.214 -17.669 37.143 1.00 79.50 154 ARG A C 1
ATOM 1231 O O . ARG A 1 154 ? -3.155 -16.890 37.000 1.00 79.50 154 ARG A O 1
ATOM 1238 N N . LEU A 1 155 ? -1.789 -18.499 36.187 1.00 85.38 155 LEU A N 1
ATOM 1239 C CA . LEU A 1 155 ? -2.171 -18.442 34.767 1.00 85.38 155 LEU A CA 1
ATOM 1240 C C . LEU A 1 155 ? -1.894 -17.077 34.128 1.00 85.38 155 LEU A C 1
ATOM 1242 O O . LEU A 1 155 ? -2.713 -16.557 33.371 1.00 85.38 155 LEU A O 1
ATOM 1246 N N . ARG A 1 156 ? -0.761 -16.466 34.468 1.00 86.25 156 ARG A N 1
ATOM 1247 C CA . ARG A 1 156 ? -0.391 -15.147 33.957 1.00 86.25 156 ARG A CA 1
ATOM 1248 C C . ARG A 1 156 ? 0.781 -15.275 33.004 1.00 86.25 156 ARG A C 1
ATOM 1250 O O . ARG A 1 156 ? 1.816 -15.823 33.363 1.00 86.25 156 ARG A O 1
ATOM 1257 N N . ILE A 1 157 ? 0.609 -14.737 31.806 1.00 92.94 157 ILE A N 1
ATOM 1258 C CA . ILE A 1 157 ? 1.678 -14.567 30.828 1.00 92.94 157 ILE A CA 1
ATOM 1259 C C . ILE A 1 157 ? 1.904 -13.074 30.656 1.00 92.94 157 ILE A C 1
ATOM 1261 O O . ILE A 1 157 ? 0.944 -12.310 30.556 1.00 92.94 157 ILE A O 1
ATOM 1265 N N . GLU A 1 158 ? 3.164 -12.667 30.624 1.00 95.00 158 GLU A N 1
ATOM 1266 C CA . GLU A 1 158 ? 3.568 -11.312 30.264 1.00 95.00 158 GLU A CA 1
ATOM 1267 C C . GLU A 1 158 ? 4.187 -11.335 28.870 1.00 95.00 158 GLU A C 1
ATOM 1269 O O . GLU A 1 158 ? 4.943 -12.252 28.537 1.00 95.00 158 GLU A O 1
ATOM 1274 N N . GLY A 1 159 ? 3.816 -10.361 28.044 1.00 95.31 159 GLY A N 1
ATOM 1275 C CA . GLY A 1 159 ? 4.245 -10.252 26.656 1.00 95.31 159 GLY A CA 1
ATOM 1276 C C . GLY A 1 159 ? 4.846 -8.888 26.342 1.00 95.31 159 GLY A C 1
ATOM 1277 O O . GLY A 1 159 ? 4.459 -7.875 26.928 1.00 95.31 159 GLY A O 1
ATOM 1278 N N . SER A 1 160 ? 5.775 -8.871 25.384 1.00 93.69 160 SER A N 1
ATOM 1279 C CA . SER A 1 160 ? 6.463 -7.669 24.924 1.00 93.69 160 SER A CA 1
ATOM 1280 C C . SER A 1 160 ? 6.402 -7.483 23.420 1.00 93.69 160 SER A C 1
ATOM 1282 O O . SER A 1 160 ? 6.948 -8.283 22.658 1.00 93.69 160 SER A O 1
ATOM 1284 N N . VAL A 1 161 ? 5.781 -6.378 23.002 1.00 89.56 161 VAL A N 1
ATOM 1285 C CA . VAL A 1 161 ? 5.751 -5.933 21.602 1.00 89.56 161 VAL A CA 1
ATOM 1286 C C . VAL A 1 161 ? 7.139 -5.426 21.201 1.00 89.56 161 VAL A C 1
ATOM 1288 O O . VAL A 1 161 ? 7.654 -5.769 20.141 1.00 89.56 161 VAL A O 1
ATOM 1291 N N . SER A 1 162 ? 7.799 -4.679 22.091 1.00 86.25 162 SER A N 1
ATOM 1292 C CA . SER A 1 162 ? 9.165 -4.179 21.902 1.00 86.25 162 SER A CA 1
ATOM 1293 C C . SER A 1 162 ? 10.159 -5.279 21.550 1.00 86.25 162 SER A C 1
ATOM 1295 O O . SER A 1 162 ? 10.955 -5.133 20.619 1.00 86.25 162 SER A O 1
ATOM 1297 N N . ARG A 1 163 ? 10.150 -6.377 22.314 1.00 88.94 163 ARG A N 1
ATOM 1298 C CA . ARG A 1 163 ? 11.093 -7.476 22.089 1.00 88.94 163 ARG A CA 1
ATOM 1299 C C . ARG A 1 163 ? 10.748 -8.272 20.831 1.00 88.94 163 ARG A C 1
ATOM 1301 O O . ARG A 1 163 ? 11.658 -8.536 20.047 1.00 88.94 163 ARG A O 1
ATOM 1308 N N . ALA A 1 164 ? 9.457 -8.500 20.563 1.00 87.25 164 ALA A N 1
ATOM 1309 C CA . ALA A 1 164 ? 9.007 -9.100 19.307 1.00 87.25 164 ALA A CA 1
ATOM 1310 C C . ALA A 1 164 ? 9.520 -8.329 18.083 1.00 87.25 164 ALA A C 1
ATOM 1312 O O . ALA A 1 164 ? 10.142 -8.918 17.197 1.00 87.25 164 ALA A O 1
ATOM 1313 N N . MET A 1 165 ? 9.364 -7.001 18.075 1.00 80.88 165 MET A N 1
ATOM 1314 C CA . MET A 1 165 ? 9.855 -6.148 16.988 1.00 80.88 165 MET A CA 1
ATOM 1315 C C . MET A 1 165 ? 11.378 -6.223 16.819 1.00 80.88 165 MET A C 1
ATOM 1317 O O . MET A 1 165 ? 11.865 -6.344 15.695 1.00 80.88 165 MET A O 1
ATOM 1321 N N . ARG A 1 166 ? 12.147 -6.201 17.919 1.00 80.31 166 ARG A N 1
ATOM 1322 C CA . ARG A 1 166 ? 13.616 -6.335 17.861 1.00 80.31 166 ARG A CA 1
ATOM 1323 C C . ARG A 1 166 ? 14.039 -7.683 17.291 1.00 80.31 166 ARG A C 1
ATOM 1325 O O . ARG A 1 166 ? 14.929 -7.734 16.450 1.00 80.31 166 ARG A O 1
ATOM 1332 N N . ARG A 1 167 ? 13.390 -8.765 17.721 1.00 76.06 167 ARG A N 1
ATOM 1333 C CA . ARG A 1 167 ? 13.704 -10.122 17.270 1.00 76.06 167 ARG A CA 1
ATOM 1334 C C . ARG A 1 167 ? 13.393 -10.319 15.788 1.00 76.06 167 ARG A C 1
ATOM 1336 O O . ARG A 1 167 ? 14.176 -10.959 15.089 1.00 76.06 167 ARG A O 1
ATOM 1343 N N . ARG A 1 168 ? 12.306 -9.716 15.299 1.00 66.38 168 ARG A N 1
ATOM 1344 C CA . ARG A 1 168 ? 11.981 -9.666 13.867 1.00 66.38 168 ARG A CA 1
ATOM 1345 C C . ARG A 1 168 ? 13.037 -8.908 13.064 1.00 66.38 168 ARG A C 1
ATOM 1347 O O . ARG A 1 168 ? 13.468 -9.403 12.027 1.00 66.38 168 ARG A O 1
ATOM 1354 N N . ALA A 1 169 ? 13.512 -7.772 13.575 1.00 59.56 169 ALA A N 1
ATOM 1355 C CA . ALA A 1 169 ? 14.594 -7.018 12.943 1.00 59.56 169 ALA A CA 1
ATOM 1356 C C . ALA A 1 169 ? 15.892 -7.846 12.840 1.00 59.56 169 ALA A C 1
ATOM 1358 O O . ALA A 1 169 ? 16.514 -7.879 11.786 1.00 59.56 169 ALA A O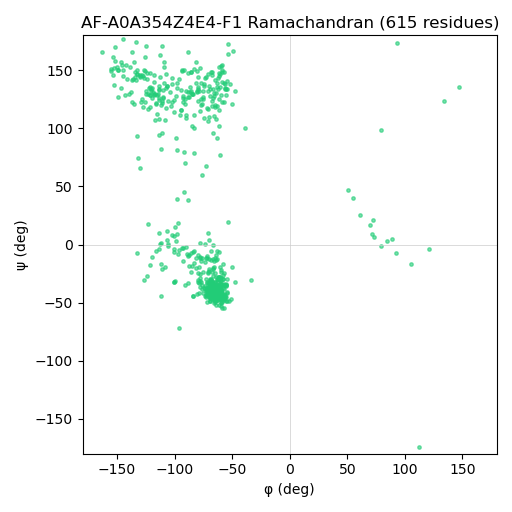 1
ATOM 1359 N N . THR A 1 170 ? 16.256 -8.605 13.881 1.00 58.06 170 THR A N 1
ATOM 1360 C CA . THR A 1 170 ? 17.456 -9.467 13.856 1.00 58.06 170 THR A CA 1
ATOM 1361 C C . THR A 1 170 ? 17.323 -10.671 12.909 1.00 58.06 170 THR A C 1
ATOM 1363 O O . THR A 1 170 ? 18.309 -11.090 12.307 1.00 58.06 170 THR A O 1
ATOM 1366 N N . TYR A 1 171 ? 16.119 -11.235 12.749 1.00 49.94 171 TYR A N 1
ATOM 1367 C CA . TYR A 1 171 ? 15.865 -12.309 11.775 1.00 49.94 171 TYR A CA 1
ATOM 1368 C C . TYR A 1 171 ? 15.940 -11.808 10.321 1.00 49.94 171 TYR A C 1
ATOM 1370 O O . TYR A 1 171 ? 16.507 -12.496 9.473 1.00 49.94 171 TYR A O 1
ATOM 1378 N N . SER A 1 172 ? 15.465 -10.584 10.061 1.00 46.56 172 SER A N 1
ATOM 1379 C CA . SER A 1 172 ? 15.578 -9.907 8.760 1.00 46.56 172 SER A CA 1
ATOM 1380 C C . SER A 1 172 ? 17.040 -9.716 8.319 1.00 46.56 172 SER A C 1
ATOM 1382 O O . SER A 1 172 ? 17.353 -9.848 7.134 1.00 46.56 172 SER A O 1
ATOM 1384 N N . ASP A 1 173 ? 17.962 -9.471 9.254 1.00 45.22 173 ASP A N 1
ATOM 1385 C CA . ASP A 1 173 ? 19.393 -9.295 8.955 1.00 45.22 173 ASP A CA 1
ATOM 1386 C C . ASP A 1 173 ? 20.086 -10.610 8.539 1.00 45.22 173 ASP A C 1
ATOM 1388 O O . ASP A 1 173 ? 20.933 -10.625 7.642 1.00 45.22 173 ASP A O 1
ATOM 1392 N N . ALA A 1 174 ? 19.711 -11.741 9.148 1.00 43.28 174 ALA A N 1
ATOM 1393 C CA . ALA A 1 174 ? 20.275 -13.056 8.821 1.00 43.28 174 ALA A CA 1
ATOM 1394 C C . ALA A 1 174 ? 19.791 -13.583 7.455 1.00 43.28 174 ALA A C 1
ATOM 1396 O O . ALA A 1 174 ? 20.531 -14.258 6.733 1.00 43.28 174 ALA A O 1
ATOM 1397 N N . GLU A 1 175 ? 18.557 -13.249 7.080 1.00 43.97 175 GLU A N 1
ATOM 1398 C CA . GLU A 1 175 ? 17.977 -13.564 5.773 1.00 43.97 175 GLU A CA 1
ATOM 1399 C C . GLU A 1 175 ? 18.577 -12.675 4.670 1.00 43.97 175 GLU A C 1
ATOM 1401 O O . GLU A 1 175 ? 18.946 -13.174 3.604 1.00 43.97 175 GLU A O 1
ATOM 1406 N N . SER A 1 176 ? 18.847 -11.403 4.987 1.00 43.62 176 SER A N 1
ATOM 1407 C CA . SER A 1 176 ? 19.584 -10.467 4.124 1.00 43.62 176 SER A CA 1
ATOM 1408 C C . SER A 1 176 ? 21.011 -10.946 3.816 1.00 43.62 176 SER A C 1
ATOM 1410 O O . SER A 1 176 ? 21.481 -10.807 2.689 1.00 43.62 176 SER A O 1
ATOM 1412 N N . GLN A 1 177 ? 21.704 -11.590 4.766 1.00 42.56 177 GLN A N 1
ATOM 1413 C CA . GLN A 1 177 ? 23.031 -12.182 4.520 1.00 42.56 177 GLN A CA 1
ATOM 1414 C C . GLN A 1 177 ? 22.989 -13.403 3.584 1.00 42.56 177 GLN A C 1
ATOM 1416 O O . GLN A 1 177 ? 23.898 -13.589 2.770 1.00 42.56 177 GLN A O 1
ATOM 1421 N N . ARG A 1 178 ? 21.933 -14.225 3.648 1.00 42.09 178 ARG A N 1
ATOM 1422 C CA . ARG A 1 178 ? 21.730 -15.342 2.705 1.00 42.09 178 ARG A CA 1
ATOM 1423 C C . ARG A 1 178 ? 21.333 -14.841 1.315 1.00 42.09 178 ARG A C 1
ATOM 1425 O O . ARG A 1 178 ? 21.839 -15.364 0.322 1.00 42.09 178 ARG A O 1
ATOM 1432 N N . ALA A 1 179 ? 20.520 -13.788 1.242 1.00 42.12 179 ALA A N 1
ATOM 1433 C CA . ALA A 1 179 ? 20.186 -13.097 -0.001 1.00 42.12 179 ALA A CA 1
ATOM 1434 C C . ALA A 1 179 ? 21.412 -12.413 -0.640 1.00 42.12 179 ALA A C 1
ATOM 1436 O O . ALA A 1 179 ? 21.552 -12.436 -1.861 1.00 42.12 179 ALA A O 1
ATOM 1437 N N . LEU A 1 180 ? 22.348 -11.891 0.164 1.00 41.91 180 LEU A N 1
ATOM 1438 C CA . LEU A 1 180 ? 23.628 -11.339 -0.299 1.00 41.91 180 LEU A CA 1
ATOM 1439 C C . LEU A 1 180 ? 24.514 -12.414 -0.957 1.00 41.91 180 LEU A C 1
ATOM 1441 O O . LEU A 1 180 ? 25.104 -12.184 -2.008 1.00 41.91 180 LEU A O 1
ATOM 1445 N N . LEU A 1 181 ? 24.582 -13.616 -0.377 1.00 38.16 181 LEU A N 1
ATOM 1446 C CA . LEU A 1 181 ? 25.314 -14.739 -0.976 1.00 38.16 181 LEU A CA 1
ATOM 1447 C C . LEU A 1 181 ? 24.638 -15.237 -2.266 1.00 38.16 181 LEU A C 1
ATOM 1449 O O . LEU A 1 181 ? 25.327 -15.531 -3.244 1.00 38.16 181 LEU A O 1
ATOM 1453 N N . GLY A 1 182 ? 23.301 -15.251 -2.311 1.00 36.19 182 GLY A N 1
ATOM 1454 C CA . GLY A 1 182 ? 22.534 -15.550 -3.526 1.00 36.19 182 GLY A CA 1
ATOM 1455 C C . GLY A 1 182 ? 22.701 -14.499 -4.633 1.00 36.19 182 GLY A C 1
ATOM 1456 O O . GLY A 1 182 ? 22.851 -14.849 -5.806 1.00 36.19 182 GLY A O 1
ATOM 1457 N N . SER A 1 183 ? 22.755 -13.211 -4.281 1.00 39.12 183 SER A N 1
ATOM 1458 C CA . SER A 1 183 ? 22.935 -12.112 -5.238 1.00 39.12 183 SER A CA 1
ATOM 1459 C C . SER A 1 183 ? 24.358 -12.046 -5.800 1.00 39.12 183 SER A C 1
ATOM 1461 O O . SER A 1 183 ? 24.531 -11.699 -6.969 1.00 39.12 183 SER A O 1
ATOM 1463 N N . ILE A 1 184 ? 25.372 -12.477 -5.039 1.00 38.44 184 ILE A N 1
ATOM 1464 C CA . ILE A 1 184 ? 26.756 -12.633 -5.519 1.00 38.44 184 ILE A CA 1
ATOM 1465 C C . ILE A 1 184 ? 26.861 -13.747 -6.581 1.00 38.44 184 ILE A C 1
ATOM 1467 O O . ILE A 1 184 ? 27.524 -13.558 -7.603 1.00 38.44 184 ILE A O 1
ATOM 1471 N N . ILE A 1 185 ? 26.148 -14.866 -6.407 1.00 40.47 185 ILE A N 1
ATOM 1472 C CA . ILE A 1 185 ? 26.111 -15.978 -7.380 1.00 40.47 185 ILE A CA 1
ATOM 1473 C C . ILE A 1 185 ? 25.322 -15.584 -8.647 1.00 40.47 185 ILE A C 1
ATOM 1475 O O . ILE A 1 185 ? 25.753 -15.854 -9.775 1.00 40.47 185 ILE A O 1
ATOM 1479 N N . ALA A 1 186 ? 24.210 -14.855 -8.490 1.00 39.38 186 ALA A N 1
ATOM 1480 C CA . ALA A 1 186 ? 23.443 -14.295 -9.607 1.00 39.38 186 ALA A CA 1
ATOM 1481 C C . ALA A 1 186 ? 24.223 -13.207 -10.381 1.00 39.38 186 ALA A C 1
ATOM 1483 O O . ALA A 1 186 ? 24.119 -13.113 -11.608 1.00 39.38 186 ALA A O 1
ATOM 1484 N N . ARG A 1 187 ? 25.058 -12.421 -9.685 1.00 38.91 187 ARG A N 1
ATOM 1485 C CA . ARG A 1 187 ? 25.974 -11.423 -10.265 1.00 38.91 187 ARG A CA 1
ATOM 1486 C C . ARG A 1 187 ? 27.039 -12.072 -11.149 1.00 38.91 187 ARG A C 1
ATOM 1488 O O . ARG A 1 187 ? 27.319 -11.540 -12.218 1.00 38.91 187 ARG A O 1
ATOM 1495 N N . GLN A 1 188 ? 27.593 -13.220 -10.760 1.00 38.12 188 GLN A N 1
ATOM 1496 C CA . GLN A 1 188 ? 28.595 -13.934 -11.564 1.00 38.12 188 GLN A CA 1
ATOM 1497 C C . GLN A 1 188 ? 28.000 -14.447 -12.886 1.00 38.12 188 GLN A C 1
ATOM 1499 O O . GLN A 1 188 ? 28.563 -14.208 -13.952 1.00 38.12 188 GLN A O 1
ATOM 1504 N N . SER A 1 189 ? 26.784 -14.996 -12.833 1.00 39.53 189 SER A N 1
ATOM 1505 C CA . SER A 1 189 ? 26.054 -15.477 -14.016 1.00 39.53 189 SER A CA 1
ATOM 1506 C C . SER A 1 189 ? 25.624 -14.342 -14.969 1.00 39.53 189 SER A C 1
ATOM 1508 O O . SER A 1 189 ? 25.649 -14.505 -16.189 1.00 39.53 189 SER A O 1
ATOM 1510 N N . ARG A 1 190 ? 25.277 -13.154 -14.440 1.00 40.94 190 ARG A N 1
ATOM 1511 C CA . ARG A 1 190 ? 24.921 -11.959 -15.242 1.00 40.94 190 ARG A CA 1
ATOM 1512 C C . ARG A 1 190 ? 26.133 -11.199 -15.791 1.00 40.94 190 ARG A C 1
ATOM 1514 O O . ARG A 1 190 ? 26.049 -10.642 -16.886 1.00 40.94 190 ARG A O 1
ATOM 1521 N N . LEU A 1 191 ? 27.260 -11.185 -15.076 1.00 38.81 191 LEU A N 1
ATOM 1522 C CA . LEU A 1 191 ? 28.522 -10.622 -15.572 1.00 38.81 191 LEU A CA 1
ATOM 1523 C C . LEU A 1 191 ? 29.087 -11.450 -16.733 1.00 38.81 191 LEU A C 1
ATOM 1525 O O . LEU A 1 191 ? 29.589 -10.868 -17.694 1.00 38.81 191 LEU A O 1
ATOM 1529 N N . ASP A 1 192 ? 28.937 -12.775 -16.698 1.00 40.38 192 ASP A N 1
ATOM 1530 C CA . ASP A 1 192 ? 29.315 -13.654 -17.812 1.00 40.38 192 ASP A CA 1
ATOM 1531 C C . ASP A 1 192 ? 28.411 -13.472 -19.043 1.00 40.38 192 ASP A C 1
ATOM 1533 O O . ASP A 1 192 ? 28.878 -13.595 -20.178 1.00 40.38 192 ASP A O 1
ATOM 1537 N N . TRP A 1 193 ? 27.145 -13.091 -18.841 1.00 35.84 193 TRP A N 1
ATOM 1538 C CA . TRP A 1 193 ? 26.227 -12.714 -19.920 1.00 35.84 193 TRP A CA 1
ATOM 1539 C C . TRP A 1 193 ? 26.564 -11.336 -20.528 1.00 35.84 193 TRP A C 1
ATOM 1541 O O . TRP A 1 193 ? 26.682 -11.221 -21.748 1.00 35.84 193 TRP A O 1
ATOM 1551 N N . ARG A 1 194 ? 26.836 -10.303 -19.710 1.00 35.91 194 ARG A N 1
ATOM 1552 C CA . ARG A 1 194 ? 27.225 -8.954 -20.189 1.00 35.91 194 ARG A CA 1
ATOM 1553 C C . ARG A 1 194 ? 28.622 -8.904 -20.822 1.00 35.91 194 ARG A C 1
ATOM 1555 O O . ARG A 1 194 ? 28.838 -8.144 -21.758 1.00 35.91 194 ARG A O 1
ATOM 1562 N N . ARG A 1 195 ? 29.573 -9.740 -20.385 1.00 40.75 195 ARG A N 1
ATOM 1563 C CA . ARG A 1 195 ? 30.892 -9.855 -21.045 1.00 40.75 195 ARG A CA 1
ATOM 1564 C C . ARG A 1 195 ? 30.799 -10.406 -22.471 1.00 40.75 195 ARG A C 1
ATOM 1566 O O . ARG A 1 195 ? 31.683 -10.110 -23.272 1.00 40.75 195 ARG A O 1
ATOM 1573 N N . ARG A 1 196 ? 29.745 -11.168 -22.799 1.00 37.69 196 ARG A N 1
ATOM 1574 C CA . ARG A 1 196 ? 29.501 -11.693 -24.155 1.00 37.69 196 ARG A CA 1
ATOM 1575 C C . ARG A 1 196 ? 28.899 -10.663 -25.116 1.00 37.69 196 ARG A C 1
ATOM 1577 O O . ARG A 1 196 ? 29.045 -10.841 -26.319 1.00 37.69 196 ARG A O 1
ATOM 1584 N N . TYR A 1 197 ? 28.304 -9.578 -24.617 1.00 31.78 197 TYR A N 1
ATOM 1585 C CA . TYR A 1 197 ? 27.671 -8.539 -25.436 1.00 31.78 197 TYR A CA 1
ATOM 1586 C C . TYR A 1 197 ? 28.124 -7.149 -24.967 1.00 31.78 197 TYR A C 1
ATOM 1588 O O . TYR A 1 197 ? 27.566 -6.574 -24.036 1.00 31.78 197 TYR A O 1
ATOM 1596 N N . ARG A 1 198 ? 29.184 -6.609 -25.585 1.00 30.69 198 ARG A N 1
ATOM 1597 C CA . ARG A 1 198 ? 29.655 -5.236 -25.326 1.00 30.69 198 ARG A CA 1
ATOM 1598 C C . ARG A 1 198 ? 28.680 -4.221 -25.936 1.00 30.69 198 ARG A C 1
ATOM 1600 O O . ARG A 1 198 ? 28.552 -4.174 -27.155 1.00 30.69 198 ARG A O 1
ATOM 1607 N N . TRP A 1 199 ? 28.060 -3.390 -25.097 1.00 33.66 199 TRP A N 1
ATOM 1608 C CA . TRP A 1 199 ? 27.279 -2.215 -25.512 1.00 33.66 199 TRP A CA 1
ATOM 1609 C C . TRP A 1 199 ? 28.174 -0.972 -25.711 1.00 33.66 199 TRP A C 1
ATOM 1611 O O . TRP A 1 199 ? 29.181 -0.865 -25.005 1.00 33.66 199 TRP A O 1
ATOM 1621 N N . PRO A 1 200 ? 27.848 -0.037 -26.634 1.00 33.94 200 PRO A N 1
ATOM 1622 C CA . PRO A 1 200 ? 28.781 1.012 -27.060 1.00 33.94 200 PRO A CA 1
ATOM 1623 C C . PRO A 1 200 ? 28.689 2.354 -26.320 1.00 33.94 200 PRO A C 1
ATOM 1625 O O . PRO A 1 200 ? 29.520 3.207 -26.606 1.00 33.94 200 PRO A O 1
ATOM 1628 N N . ASP A 1 201 ? 27.755 2.562 -25.387 1.00 40.31 201 ASP A N 1
ATOM 1629 C CA . ASP A 1 201 ? 27.672 3.827 -24.639 1.00 40.31 201 ASP A CA 1
ATOM 1630 C C . ASP A 1 201 ? 27.687 3.576 -23.125 1.00 40.31 201 ASP A C 1
ATOM 1632 O O . ASP A 1 201 ? 26.844 2.820 -22.625 1.00 40.31 201 ASP A O 1
ATOM 1636 N N . PRO A 1 202 ? 28.635 4.163 -22.367 1.00 43.97 202 PRO A N 1
ATOM 1637 C CA . PRO A 1 202 ? 28.614 4.083 -20.921 1.00 43.97 202 PRO A CA 1
ATOM 1638 C C . PRO A 1 202 ? 27.450 4.947 -20.436 1.00 43.97 202 PRO A C 1
ATOM 1640 O O . PRO A 1 202 ? 27.500 6.177 -20.475 1.00 43.97 202 PRO A O 1
ATOM 1643 N N . GLY A 1 203 ? 26.381 4.286 -19.997 1.00 55.78 203 GLY A N 1
ATOM 1644 C CA . GLY A 1 203 ? 25.310 4.930 -19.252 1.00 55.78 203 GLY A CA 1
ATOM 1645 C C . GLY A 1 203 ? 25.844 5.694 -18.029 1.00 55.78 203 GLY A C 1
ATOM 1646 O O . GLY A 1 203 ? 27.031 5.619 -17.696 1.00 55.78 203 GLY A O 1
ATOM 1647 N N . PRO A 1 204 ? 24.979 6.461 -17.348 1.00 58.22 204 PRO A N 1
ATOM 1648 C CA . PRO A 1 204 ? 25.360 7.168 -16.134 1.00 58.22 204 PRO A CA 1
ATOM 1649 C C . PRO A 1 204 ? 26.043 6.202 -15.155 1.00 58.22 204 PRO A C 1
ATOM 1651 O O . PRO A 1 204 ? 25.448 5.197 -14.782 1.00 58.22 204 PRO A O 1
ATOM 1654 N N . GLY A 1 205 ? 27.294 6.493 -14.781 1.00 65.75 205 GLY A N 1
ATOM 1655 C CA . GLY A 1 205 ? 28.098 5.623 -13.921 1.00 65.75 205 GLY A CA 1
ATOM 1656 C C . GLY A 1 205 ? 27.403 5.245 -12.603 1.00 65.75 205 GLY A C 1
ATOM 1657 O O . GLY A 1 205 ? 26.430 5.895 -12.201 1.00 65.75 205 GLY A O 1
ATOM 1658 N N . PRO A 1 206 ? 27.903 4.209 -11.910 1.00 81.19 206 PRO A N 1
ATOM 1659 C CA . PRO A 1 206 ? 27.195 3.576 -10.809 1.00 81.19 206 PRO A CA 1
ATOM 1660 C C . PRO A 1 206 ? 26.854 4.547 -9.670 1.00 81.19 206 PRO A C 1
ATOM 1662 O O . PRO A 1 206 ? 27.657 5.401 -9.272 1.00 81.19 206 PRO A O 1
ATOM 1665 N N . VAL A 1 207 ? 25.649 4.384 -9.130 1.00 87.75 207 VAL A N 1
ATOM 1666 C CA . VAL A 1 207 ? 25.070 5.137 -8.022 1.00 87.75 207 VAL A CA 1
ATOM 1667 C C . VAL A 1 207 ? 25.191 4.321 -6.737 1.00 87.75 207 VAL A C 1
ATOM 1669 O O . VAL A 1 207 ? 24.553 3.286 -6.571 1.00 87.75 207 VAL A O 1
ATOM 1672 N N . GLY A 1 208 ? 25.990 4.796 -5.788 1.00 89.62 208 GLY A N 1
ATOM 1673 C CA . GLY A 1 208 ? 26.079 4.227 -4.448 1.00 89.62 208 GLY A CA 1
ATOM 1674 C C . GLY A 1 208 ? 24.911 4.698 -3.590 1.00 89.62 208 GLY A C 1
ATOM 1675 O O . GLY A 1 208 ? 24.706 5.894 -3.409 1.00 89.62 208 GLY A O 1
ATOM 1676 N N . LEU A 1 209 ? 24.150 3.768 -3.039 1.00 88.31 209 LEU A N 1
ATOM 1677 C CA . LEU A 1 209 ? 22.941 4.046 -2.290 1.00 88.31 209 LEU A CA 1
ATOM 1678 C C . LEU A 1 209 ? 23.129 3.665 -0.818 1.00 88.31 209 LEU A C 1
ATOM 1680 O O . LEU A 1 209 ? 22.890 2.523 -0.438 1.00 88.31 209 LEU A O 1
ATOM 1684 N N . ALA A 1 210 ? 23.514 4.618 0.029 1.00 87.38 210 ALA A N 1
ATOM 1685 C CA . ALA A 1 210 ? 23.602 4.400 1.468 1.00 87.38 210 ALA A CA 1
ATOM 1686 C C . ALA A 1 210 ? 22.346 4.948 2.164 1.00 87.38 210 ALA A C 1
ATOM 1688 O O . ALA A 1 210 ? 22.283 6.113 2.561 1.00 87.38 210 ALA A O 1
ATOM 1689 N N . VAL A 1 211 ? 21.341 4.086 2.329 1.00 82.88 211 VAL A N 1
ATOM 1690 C CA . VAL A 1 211 ? 20.090 4.355 3.068 1.00 82.88 211 VAL A CA 1
ATOM 1691 C C . VAL A 1 211 ? 19.963 3.405 4.246 1.00 82.88 211 VAL A C 1
ATOM 1693 O O . VAL A 1 211 ? 20.303 2.230 4.145 1.00 82.88 211 VAL A O 1
ATOM 1696 N N . ARG A 1 212 ? 19.488 3.936 5.378 1.00 76.06 212 ARG A N 1
ATOM 1697 C CA . ARG A 1 212 ? 19.362 3.175 6.631 1.00 76.06 212 ARG A CA 1
ATOM 1698 C C . ARG A 1 212 ? 18.261 2.117 6.555 1.00 76.06 212 ARG A C 1
ATOM 1700 O O . ARG A 1 212 ? 18.374 1.069 7.177 1.00 76.06 212 ARG A O 1
ATOM 1707 N N . ASP A 1 213 ? 17.195 2.426 5.829 1.00 76.44 213 ASP A N 1
ATOM 1708 C CA . ASP A 1 213 ? 16.090 1.509 5.590 1.00 76.44 213 ASP A CA 1
ATOM 1709 C C . ASP A 1 213 ? 16.451 0.588 4.417 1.00 76.44 213 ASP A C 1
ATOM 1711 O O . ASP A 1 213 ? 16.578 1.033 3.272 1.00 76.44 213 ASP A O 1
ATOM 1715 N N . GLY A 1 214 ? 16.655 -0.695 4.731 1.00 64.62 214 GLY A N 1
ATOM 1716 C CA . GLY A 1 214 ? 17.007 -1.727 3.762 1.00 64.62 214 GLY A CA 1
ATOM 1717 C C . GLY A 1 214 ? 15.937 -1.915 2.687 1.00 64.62 214 GLY A C 1
ATOM 1718 O O . GLY A 1 214 ? 16.274 -1.996 1.509 1.00 64.62 214 GLY A O 1
ATOM 1719 N N . TYR A 1 215 ? 14.660 -1.882 3.070 1.00 57.78 215 TYR A N 1
ATOM 1720 C CA . TYR A 1 215 ? 13.529 -2.046 2.158 1.00 57.78 215 TYR A CA 1
ATOM 1721 C C . TYR A 1 215 ? 13.403 -0.854 1.209 1.00 57.78 215 TYR A C 1
ATOM 1723 O O . TYR A 1 215 ? 13.289 -1.018 -0.007 1.00 57.78 215 TYR A O 1
ATOM 1731 N N . PHE A 1 216 ? 13.486 0.363 1.754 1.00 68.31 216 PHE A N 1
ATOM 1732 C CA . PHE A 1 216 ? 13.511 1.576 0.940 1.00 68.31 216 PHE A CA 1
ATOM 1733 C C . PHE A 1 216 ? 14.704 1.577 -0.022 1.00 68.31 216 PHE A C 1
ATOM 1735 O O . PHE A 1 216 ? 14.562 1.957 -1.184 1.00 68.31 216 PHE A O 1
ATOM 1742 N N . GLY A 1 217 ? 15.872 1.123 0.440 1.00 70.75 217 GLY A N 1
ATOM 1743 C CA . GLY A 1 217 ? 17.064 1.064 -0.390 1.00 70.75 217 GLY A CA 1
ATOM 1744 C C . GLY A 1 217 ? 16.991 0.042 -1.519 1.00 70.75 217 GLY A C 1
ATOM 1745 O O . GLY A 1 217 ? 17.340 0.379 -2.648 1.00 70.75 217 GLY A O 1
ATOM 1746 N N . GLU A 1 218 ? 16.474 -1.160 -1.266 1.00 62.56 218 GLU A N 1
ATOM 1747 C CA . GLU A 1 218 ? 16.292 -2.177 -2.308 1.00 62.56 218 GLU A CA 1
ATOM 1748 C C . GLU A 1 218 ? 15.328 -1.698 -3.396 1.00 62.56 218 GLU A C 1
ATOM 1750 O O . GLU A 1 218 ? 15.587 -1.876 -4.590 1.00 62.56 218 GLU A O 1
ATOM 1755 N N . HIS A 1 219 ? 14.235 -1.040 -3.001 1.00 55.44 219 HIS A N 1
ATOM 1756 C CA . HIS A 1 219 ? 13.298 -0.462 -3.962 1.00 55.44 219 HIS A CA 1
ATOM 1757 C C . HIS A 1 219 ? 13.912 0.671 -4.748 1.00 55.44 219 HIS A C 1
ATOM 1759 O O . HIS A 1 219 ? 13.739 0.731 -5.962 1.00 55.44 219 HIS A O 1
ATOM 1765 N N . LEU A 1 220 ? 14.666 1.543 -4.090 1.00 65.25 220 LEU A N 1
ATOM 1766 C CA . LEU A 1 220 ? 15.298 2.651 -4.775 1.00 65.25 220 LEU A CA 1
ATOM 1767 C C . LEU A 1 220 ? 16.354 2.174 -5.783 1.00 65.25 220 LEU A C 1
ATOM 1769 O O . LEU A 1 220 ? 16.466 2.778 -6.844 1.00 65.25 220 LEU A O 1
ATOM 1773 N N . VAL A 1 221 ? 17.052 1.061 -5.516 1.00 71.81 221 VAL A N 1
ATOM 1774 C CA . VAL A 1 221 ? 17.915 0.395 -6.509 1.00 71.81 221 VAL A CA 1
ATOM 1775 C C . VAL A 1 221 ? 17.107 -0.048 -7.730 1.00 71.81 221 VAL A C 1
ATOM 1777 O O . VAL A 1 221 ? 17.441 0.339 -8.845 1.00 71.81 221 VAL A O 1
ATOM 1780 N N . ARG A 1 222 ? 16.010 -0.794 -7.532 1.00 59.19 222 ARG A N 1
ATOM 1781 C CA . ARG A 1 222 ? 15.159 -1.267 -8.644 1.00 59.19 222 ARG A CA 1
ATOM 1782 C C . ARG A 1 222 ? 14.574 -0.111 -9.453 1.00 59.19 222 ARG A C 1
ATOM 1784 O O . ARG A 1 222 ? 14.505 -0.183 -10.674 1.00 59.19 222 ARG A O 1
ATOM 1791 N N . TRP A 1 223 ? 14.163 0.956 -8.775 1.00 59.59 223 TRP A N 1
ATOM 1792 C CA . TRP A 1 223 ? 13.653 2.164 -9.413 1.00 59.59 223 TRP A CA 1
ATOM 1793 C C . TRP A 1 223 ? 14.731 2.858 -10.241 1.00 59.59 223 TRP A C 1
ATOM 1795 O O . TRP A 1 223 ? 14.486 3.195 -11.393 1.00 59.59 223 TRP A O 1
ATOM 1805 N N . LEU A 1 224 ? 15.928 3.052 -9.688 1.00 68.06 224 LEU A N 1
ATOM 1806 C CA . LEU A 1 224 ? 17.050 3.655 -10.407 1.00 68.06 224 LEU A CA 1
ATOM 1807 C C . LEU A 1 224 ? 17.457 2.824 -11.634 1.00 68.06 224 LEU A C 1
ATOM 1809 O O . LEU A 1 224 ? 17.669 3.410 -12.698 1.00 68.06 224 LEU A O 1
ATOM 1813 N N . ASP A 1 225 ? 17.432 1.493 -11.529 1.00 64.38 225 ASP A N 1
ATOM 1814 C CA . ASP A 1 225 ? 17.674 0.580 -12.652 1.00 64.38 225 ASP A CA 1
ATOM 1815 C C . ASP A 1 225 ? 16.658 0.782 -13.796 1.00 64.38 225 ASP A C 1
ATOM 1817 O O . ASP A 1 225 ? 17.045 0.778 -14.963 1.00 64.38 225 ASP A O 1
ATOM 1821 N N . VAL A 1 226 ? 15.373 1.031 -13.493 1.00 53.28 226 VAL A N 1
ATOM 1822 C CA . VAL A 1 226 ? 14.338 1.346 -14.509 1.00 53.28 226 VAL A CA 1
ATOM 1823 C C . VAL A 1 226 ? 14.663 2.632 -15.281 1.00 53.28 226 VAL A C 1
ATOM 1825 O O . VAL A 1 226 ? 14.290 2.771 -16.446 1.00 53.28 226 VAL A O 1
ATOM 1828 N N . PHE A 1 227 ? 15.394 3.562 -14.662 1.00 55.78 227 PHE A N 1
ATOM 1829 C CA . PHE A 1 227 ? 15.853 4.804 -15.290 1.00 55.78 227 PHE A CA 1
ATOM 1830 C C . PHE A 1 227 ? 17.295 4.726 -15.818 1.00 55.78 227 PHE A C 1
ATOM 1832 O O . PHE A 1 227 ? 17.898 5.772 -16.065 1.00 55.78 227 PHE A O 1
ATOM 1839 N N . ASP A 1 228 ? 17.831 3.517 -16.010 1.00 65.75 228 ASP A N 1
ATOM 1840 C CA . ASP A 1 228 ? 19.193 3.235 -16.483 1.00 65.75 228 ASP A CA 1
ATOM 1841 C C . ASP A 1 228 ? 20.315 3.777 -15.571 1.00 65.75 228 ASP A C 1
ATOM 1843 O O . ASP A 1 228 ? 21.432 4.017 -16.031 1.00 65.75 228 ASP A O 1
ATOM 1847 N N . PHE A 1 229 ? 20.056 3.960 -14.272 1.00 72.19 229 PHE A N 1
ATOM 1848 C CA . PHE A 1 229 ? 21.097 4.217 -13.274 1.00 72.19 229 PHE A CA 1
ATOM 1849 C C . PHE A 1 229 ? 21.489 2.899 -12.607 1.00 72.19 229 PHE A C 1
ATOM 1851 O O . PHE A 1 229 ? 20.714 2.364 -11.822 1.00 72.19 229 PHE A O 1
ATOM 1858 N N . GLU A 1 230 ? 22.704 2.408 -12.858 1.00 78.81 230 GLU A N 1
ATOM 1859 C CA . GLU A 1 230 ? 23.230 1.235 -12.149 1.00 78.81 230 GLU A CA 1
ATOM 1860 C C . GLU A 1 230 ? 23.374 1.569 -10.660 1.00 78.81 230 GLU A C 1
ATOM 1862 O O . GLU A 1 230 ? 24.241 2.357 -10.291 1.00 78.81 230 GLU A O 1
ATOM 1867 N N . ALA A 1 231 ? 22.525 1.013 -9.795 1.00 82.12 231 ALA A N 1
ATOM 1868 C CA . ALA A 1 231 ? 22.520 1.356 -8.375 1.00 82.12 231 ALA A CA 1
ATOM 1869 C C . ALA A 1 231 ? 23.045 0.215 -7.488 1.00 82.12 231 ALA A C 1
ATOM 1871 O O . ALA A 1 231 ? 22.727 -0.957 -7.673 1.00 82.12 231 ALA A O 1
ATOM 1872 N N . LEU A 1 232 ? 23.847 0.565 -6.480 1.00 83.19 232 LEU A N 1
ATOM 1873 C CA . LEU A 1 232 ? 24.419 -0.364 -5.506 1.00 83.19 232 LEU A CA 1
ATOM 1874 C C . LEU A 1 232 ? 23.983 0.030 -4.100 1.00 83.19 232 LEU A C 1
ATOM 1876 O O . LEU A 1 232 ? 24.361 1.094 -3.617 1.00 83.19 232 LEU A O 1
ATOM 1880 N N . GLN A 1 233 ? 23.262 -0.844 -3.403 1.00 83.38 233 GLN A N 1
ATOM 1881 C CA . GLN A 1 233 ? 22.904 -0.598 -2.009 1.00 83.38 233 GLN A CA 1
ATOM 1882 C C . GLN A 1 233 ? 24.096 -0.807 -1.070 1.00 83.38 233 GLN A C 1
ATOM 1884 O O . GLN A 1 233 ? 24.729 -1.860 -1.033 1.00 83.38 233 GLN A O 1
ATOM 1889 N N . LEU A 1 234 ? 24.379 0.221 -0.280 1.00 84.31 234 LEU A N 1
ATOM 1890 C CA . LEU A 1 234 ? 25.455 0.314 0.694 1.00 84.31 234 LEU A CA 1
ATOM 1891 C C . LEU A 1 234 ? 24.805 0.343 2.081 1.00 84.31 234 LEU A C 1
ATOM 1893 O O . LEU A 1 234 ? 24.573 1.401 2.656 1.00 84.31 234 LEU A O 1
ATOM 1897 N N . GLY A 1 235 ? 24.456 -0.832 2.608 1.00 71.94 235 GLY A N 1
ATOM 1898 C CA . GLY A 1 235 ? 23.661 -0.967 3.839 1.00 71.94 235 GLY A CA 1
ATOM 1899 C C . GLY A 1 235 ? 24.339 -0.499 5.137 1.00 71.94 235 GLY A C 1
ATOM 1900 O O . GLY A 1 235 ? 23.746 -0.603 6.205 1.00 71.94 235 GLY A O 1
ATOM 1901 N N . SER A 1 236 ? 25.582 -0.009 5.091 1.00 79.69 236 SER A N 1
ATOM 1902 C CA . SER A 1 236 ? 26.303 0.485 6.268 1.00 79.69 236 SER A CA 1
ATOM 1903 C C . SER A 1 236 ? 27.357 1.534 5.912 1.00 79.69 236 SER A C 1
ATOM 1905 O O . SER A 1 236 ? 27.827 1.611 4.775 1.00 79.69 236 SER A O 1
ATOM 1907 N N . SER A 1 237 ? 27.787 2.314 6.908 1.00 75.69 237 SER A N 1
ATOM 1908 C CA . SER A 1 237 ? 28.910 3.255 6.781 1.00 75.69 237 SER A CA 1
ATOM 1909 C C . SER A 1 237 ? 30.222 2.548 6.407 1.00 75.69 237 SER A C 1
ATOM 1911 O O . SER A 1 237 ? 31.018 3.075 5.631 1.00 75.69 237 SER A O 1
ATOM 1913 N N . THR A 1 238 ? 30.428 1.317 6.883 1.00 76.31 238 THR A N 1
ATOM 1914 C CA . THR A 1 238 ? 31.582 0.480 6.521 1.00 76.31 238 THR A CA 1
ATOM 1915 C C . THR A 1 238 ? 31.530 0.039 5.058 1.00 76.31 238 THR A C 1
ATOM 1917 O O . THR A 1 238 ? 32.541 0.117 4.362 1.00 76.31 238 THR A O 1
ATOM 1920 N N . ALA A 1 239 ? 30.358 -0.379 4.567 1.00 78.81 239 ALA A N 1
ATOM 1921 C CA . ALA A 1 239 ? 30.165 -0.741 3.162 1.00 78.81 239 ALA A CA 1
ATOM 1922 C C . ALA A 1 239 ? 30.338 0.474 2.240 1.00 78.81 239 ALA A C 1
ATOM 1924 O O . ALA A 1 239 ? 30.946 0.364 1.177 1.00 78.81 239 ALA A O 1
ATOM 1925 N N . LEU A 1 240 ? 29.867 1.643 2.679 1.00 83.62 240 LEU A N 1
ATOM 1926 C CA . LEU A 1 240 ? 30.067 2.914 1.994 1.00 83.62 240 LEU A CA 1
ATOM 1927 C C . LEU A 1 240 ? 31.553 3.256 1.843 1.00 83.62 240 LEU A C 1
ATOM 1929 O O . LEU A 1 240 ? 32.006 3.545 0.736 1.00 83.62 240 LEU A O 1
ATOM 1933 N N . LEU A 1 241 ? 32.326 3.185 2.929 1.00 81.06 241 LEU A N 1
ATOM 1934 C CA . LEU A 1 241 ? 33.772 3.409 2.876 1.00 81.06 241 LEU A CA 1
ATOM 1935 C C . LEU A 1 241 ? 34.453 2.397 1.948 1.00 81.06 241 LEU A C 1
ATOM 1937 O O . LEU A 1 241 ? 35.216 2.797 1.071 1.00 81.06 241 LEU A O 1
ATOM 1941 N N . ALA A 1 242 ? 34.133 1.106 2.074 1.00 81.00 242 ALA A N 1
ATOM 1942 C CA . ALA A 1 242 ? 34.688 0.060 1.216 1.00 81.00 242 ALA A CA 1
ATOM 1943 C C . ALA A 1 242 ? 34.401 0.308 -0.277 1.00 81.00 242 ALA A C 1
ATOM 1945 O O . ALA A 1 242 ? 35.311 0.207 -1.100 1.00 81.00 242 ALA A O 1
ATOM 1946 N N . ALA A 1 243 ? 33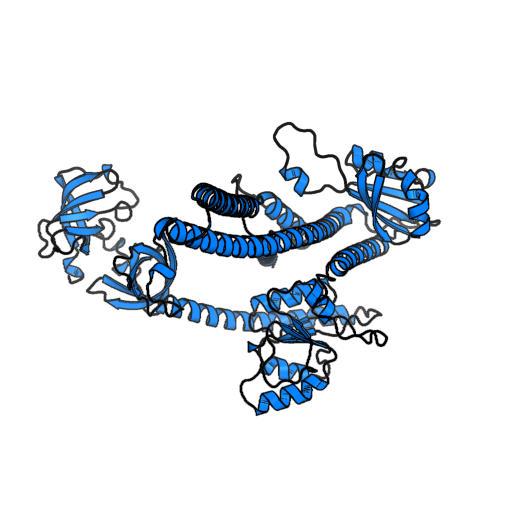.175 0.707 -0.628 1.00 81.69 243 ALA A N 1
ATOM 1947 C CA . ALA A 1 243 ? 32.804 1.050 -2.001 1.00 81.69 243 ALA A CA 1
ATOM 1948 C C . ALA A 1 243 ? 33.549 2.290 -2.518 1.00 81.69 243 ALA A C 1
ATOM 1950 O O . ALA A 1 243 ? 33.971 2.323 -3.670 1.00 81.69 243 ALA A O 1
ATOM 1951 N N . LEU A 1 244 ? 33.784 3.291 -1.666 1.00 83.50 244 LEU A N 1
ATOM 1952 C CA . LEU A 1 244 ? 34.580 4.473 -2.018 1.00 83.50 244 LEU A CA 1
ATOM 1953 C C . LEU A 1 244 ? 36.082 4.168 -2.184 1.00 83.50 244 LEU A C 1
ATOM 1955 O O . LEU A 1 244 ? 36.792 4.935 -2.845 1.00 83.50 244 LEU A O 1
ATOM 1959 N N . HIS A 1 245 ? 36.568 3.064 -1.607 1.00 83.12 245 HIS A N 1
ATOM 1960 C CA . HIS A 1 245 ? 37.931 2.554 -1.792 1.00 83.12 245 HIS A CA 1
ATOM 1961 C C . HIS A 1 245 ? 38.103 1.679 -3.037 1.00 83.12 245 HIS A C 1
ATOM 1963 O O . HIS A 1 245 ? 39.239 1.482 -3.476 1.00 83.12 245 HIS A O 1
ATOM 1969 N N . ALA A 1 246 ? 37.012 1.164 -3.601 1.00 81.19 246 ALA A N 1
ATOM 1970 C CA . ALA A 1 246 ? 37.060 0.268 -4.742 1.00 81.19 246 ALA A CA 1
ATOM 1971 C C . ALA A 1 246 ? 37.547 0.988 -6.023 1.00 81.19 246 ALA A C 1
ATOM 1973 O O . ALA A 1 246 ? 37.319 2.192 -6.193 1.00 81.19 246 ALA A O 1
ATOM 1974 N N . PRO A 1 247 ? 38.240 0.281 -6.937 1.00 77.94 247 PRO A N 1
ATOM 1975 C CA . PRO A 1 247 ? 38.656 0.847 -8.222 1.00 77.94 247 PRO A CA 1
ATOM 1976 C C . PRO A 1 247 ? 37.459 1.233 -9.110 1.00 77.94 247 PRO A C 1
ATOM 1978 O O . PRO A 1 247 ? 37.553 2.198 -9.863 1.00 77.94 247 PRO A O 1
ATOM 1981 N N . ASP A 1 248 ? 36.334 0.533 -8.967 1.00 77.81 248 ASP A N 1
ATOM 1982 C CA . ASP A 1 248 ? 35.028 0.756 -9.598 1.00 77.81 248 ASP A CA 1
ATOM 1983 C C . ASP A 1 248 ? 34.058 1.512 -8.671 1.00 77.81 248 ASP A C 1
ATOM 1985 O O . ASP A 1 248 ? 32.869 1.205 -8.591 1.00 77.81 248 ASP A O 1
ATOM 1989 N N . ARG A 1 249 ? 34.573 2.494 -7.922 1.00 84.62 249 ARG A N 1
ATOM 1990 C CA . ARG A 1 249 ? 33.763 3.269 -6.974 1.00 84.62 249 ARG A CA 1
ATOM 1991 C C . ARG A 1 249 ? 32.564 3.953 -7.653 1.00 84.62 249 ARG A C 1
ATOM 1993 O O . ARG A 1 249 ? 32.693 4.420 -8.787 1.00 84.62 249 ARG A O 1
ATOM 2000 N N . PRO A 1 250 ? 31.442 4.123 -6.935 1.00 86.19 250 PRO A N 1
ATOM 2001 C CA . PRO A 1 250 ? 30.312 4.883 -7.445 1.00 86.19 250 PRO A CA 1
ATOM 2002 C C . PRO A 1 250 ? 30.695 6.346 -7.694 1.00 86.19 250 PRO A C 1
ATOM 2004 O O . PRO A 1 250 ? 31.319 7.001 -6.853 1.00 86.19 250 PRO A O 1
ATOM 2007 N N . GLU A 1 251 ? 30.306 6.872 -8.853 1.00 85.31 251 GLU A N 1
ATOM 2008 C CA . GLU A 1 251 ? 30.536 8.277 -9.215 1.00 85.31 251 GLU A CA 1
ATOM 2009 C C . GLU A 1 251 ? 29.487 9.203 -8.597 1.00 85.31 251 GLU A C 1
ATOM 2011 O O . GLU A 1 251 ? 29.709 10.410 -8.460 1.00 85.31 251 GLU A O 1
ATOM 2016 N N . ARG A 1 252 ? 28.343 8.632 -8.215 1.00 90.19 252 ARG A N 1
ATOM 2017 C CA . ARG A 1 252 ? 27.200 9.334 -7.636 1.00 90.19 252 ARG A CA 1
ATOM 2018 C C . ARG A 1 252 ? 26.773 8.620 -6.380 1.00 90.19 252 ARG A C 1
ATOM 2020 O O . ARG A 1 252 ? 26.866 7.399 -6.307 1.00 90.19 252 ARG A O 1
ATOM 2027 N N . LEU A 1 253 ? 26.315 9.363 -5.389 1.00 91.06 253 LEU A N 1
ATOM 2028 C CA . LEU A 1 253 ? 26.056 8.786 -4.086 1.00 91.06 253 LEU A CA 1
ATOM 2029 C C . LEU A 1 253 ? 24.826 9.414 -3.444 1.00 91.06 253 LEU A C 1
ATOM 2031 O O . LEU A 1 253 ? 24.730 10.637 -3.373 1.00 91.06 253 LEU A O 1
ATOM 2035 N N . LEU A 1 254 ? 23.894 8.582 -2.982 1.00 91.00 254 LEU A N 1
ATOM 2036 C CA . LEU A 1 254 ? 22.789 9.007 -2.130 1.00 91.00 254 LEU A CA 1
ATOM 2037 C C . LEU A 1 254 ? 23.076 8.584 -0.694 1.00 91.00 254 LEU A C 1
ATOM 2039 O O . LEU A 1 254 ? 23.389 7.420 -0.443 1.00 91.00 254 LEU A O 1
ATOM 2043 N N . LEU A 1 255 ? 22.919 9.515 0.242 1.00 90.56 255 LEU A N 1
ATOM 2044 C CA . LEU A 1 255 ? 23.134 9.296 1.666 1.00 90.56 255 LEU A CA 1
ATOM 2045 C C . LEU A 1 255 ? 21.892 9.642 2.478 1.00 90.56 255 LEU A C 1
ATOM 2047 O O . LEU A 1 255 ? 21.371 10.754 2.399 1.00 90.56 255 LEU A O 1
ATOM 2051 N N . SER A 1 256 ? 21.476 8.729 3.349 1.00 87.12 256 SER A N 1
ATOM 2052 C CA . SER A 1 256 ? 20.633 9.081 4.489 1.00 87.12 256 SER A CA 1
ATOM 2053 C C . SER A 1 256 ? 21.469 9.672 5.629 1.00 87.12 256 SER A C 1
ATOM 2055 O O . SER A 1 256 ? 22.551 9.156 5.919 1.00 87.12 256 SER A O 1
ATOM 2057 N N . PRO A 1 257 ? 20.941 10.664 6.371 1.00 79.94 257 PRO A N 1
ATOM 2058 C CA . PRO A 1 257 ? 21.644 11.284 7.497 1.00 79.94 257 PRO A CA 1
ATOM 2059 C C . PRO A 1 257 ? 22.107 10.275 8.557 1.00 79.94 257 PRO A C 1
ATOM 2061 O O . PRO A 1 257 ? 23.193 10.406 9.108 1.00 79.94 257 PRO A O 1
ATOM 2064 N N . GLY A 1 258 ? 21.311 9.228 8.799 1.00 78.06 258 GLY A N 1
ATOM 2065 C CA . GLY A 1 258 ? 21.597 8.194 9.800 1.00 78.06 258 GLY A CA 1
ATOM 2066 C C . GLY A 1 258 ? 22.709 7.202 9.444 1.00 78.06 258 GLY A C 1
ATOM 2067 O O . GLY A 1 258 ? 22.951 6.292 10.227 1.00 78.06 258 GLY A O 1
ATOM 2068 N N . LEU A 1 259 ? 23.347 7.330 8.276 1.00 78.12 259 LEU A N 1
ATOM 2069 C CA . LEU A 1 259 ? 24.521 6.534 7.889 1.00 78.12 259 LEU A CA 1
ATOM 2070 C C . LEU A 1 259 ? 25.823 7.337 7.927 1.00 78.12 259 LEU A C 1
ATOM 2072 O O . LEU A 1 259 ? 26.888 6.817 7.585 1.00 78.12 259 LEU A O 1
ATOM 2076 N N . TRP A 1 260 ? 25.746 8.593 8.363 1.00 82.25 260 TRP A N 1
ATOM 2077 C CA . TRP A 1 260 ? 26.928 9.360 8.697 1.00 82.25 260 TRP A CA 1
ATOM 2078 C C . TRP A 1 260 ? 27.567 8.783 9.969 1.00 82.25 260 TRP A C 1
ATOM 2080 O O . TRP A 1 260 ? 26.856 8.602 10.955 1.00 82.25 260 TRP A O 1
ATOM 2090 N N . PRO A 1 261 ? 28.871 8.455 9.974 1.00 80.81 261 PRO A N 1
ATOM 2091 C CA . PRO A 1 261 ? 29.513 7.904 11.161 1.00 80.81 261 PRO A CA 1
ATOM 2092 C C . PRO A 1 261 ? 29.531 8.932 12.298 1.00 80.81 261 PRO A C 1
ATOM 2094 O O . PRO A 1 261 ? 29.765 10.115 12.058 1.00 80.81 261 PRO A O 1
ATOM 2097 N N . ASP A 1 262 ? 29.329 8.485 13.536 1.00 79.44 262 ASP A N 1
ATOM 2098 C CA . ASP A 1 262 ? 29.390 9.353 14.720 1.00 79.44 262 ASP A CA 1
ATOM 2099 C C . ASP A 1 262 ? 30.835 9.656 15.146 1.00 79.44 262 ASP A C 1
ATOM 2101 O O . ASP A 1 262 ? 31.104 10.687 15.765 1.00 79.44 262 ASP A O 1
ATOM 2105 N N . ASP A 1 263 ? 31.791 8.783 14.808 1.00 85.31 263 ASP A N 1
ATOM 2106 C CA . ASP A 1 263 ? 33.176 8.941 15.234 1.00 85.31 263 ASP A CA 1
ATOM 2107 C C . ASP A 1 263 ? 33.945 9.953 14.351 1.00 85.31 263 ASP A C 1
ATOM 2109 O O . ASP A 1 263 ? 33.930 9.857 13.118 1.00 85.31 263 ASP A O 1
ATOM 2113 N N . PRO A 1 264 ? 34.677 10.919 14.946 1.00 84.44 264 PRO A N 1
ATOM 2114 C CA . PRO A 1 264 ? 35.341 11.990 14.195 1.00 84.44 264 PRO A CA 1
ATOM 2115 C C . PRO A 1 264 ? 36.344 11.507 13.139 1.00 84.44 264 PRO A C 1
ATOM 2117 O O . PRO A 1 264 ? 36.551 12.176 12.125 1.00 84.44 264 PRO A O 1
ATOM 2120 N N . ARG A 1 265 ? 36.974 10.348 13.363 1.00 86.00 265 ARG A N 1
ATOM 2121 C CA . ARG A 1 265 ? 37.994 9.793 12.469 1.00 86.00 265 ARG A CA 1
ATOM 2122 C C . ARG A 1 265 ? 37.368 9.280 11.174 1.00 86.00 265 ARG A C 1
ATOM 2124 O O . ARG A 1 265 ? 37.809 9.686 10.099 1.00 86.00 265 ARG A O 1
ATOM 2131 N N . SER A 1 266 ? 36.314 8.472 11.266 1.00 81.50 266 SER A N 1
ATOM 2132 C CA . SER A 1 266 ? 35.567 7.998 10.097 1.00 81.50 266 SER A CA 1
ATOM 2133 C C . SER A 1 266 ? 34.852 9.146 9.387 1.00 81.50 266 SER A C 1
ATOM 2135 O O . SER A 1 266 ? 34.773 9.140 8.162 1.00 81.50 266 SER A O 1
ATOM 2137 N N . GLN A 1 267 ? 34.392 10.178 10.109 1.00 84.25 267 GLN A N 1
ATOM 2138 C CA . GLN A 1 267 ? 33.850 11.393 9.482 1.00 84.25 267 GLN A CA 1
ATOM 2139 C C . GLN A 1 267 ? 34.897 12.123 8.634 1.00 84.25 267 GLN A C 1
ATOM 2141 O O . GLN A 1 267 ? 34.607 12.537 7.511 1.00 84.25 267 GLN A O 1
ATOM 2146 N N . GLN A 1 268 ? 36.113 12.297 9.159 1.00 85.19 268 GLN A N 1
ATOM 2147 C CA . GLN A 1 268 ? 37.203 12.953 8.438 1.00 85.19 268 GLN A CA 1
ATOM 2148 C C . GLN A 1 268 ? 37.629 12.141 7.208 1.00 85.19 268 GLN A C 1
ATOM 2150 O O . GLN A 1 268 ? 37.832 12.709 6.133 1.00 85.19 268 GLN A O 1
ATOM 2155 N N . GLU A 1 269 ? 37.714 10.818 7.348 1.00 86.00 269 GLU A N 1
ATOM 2156 C CA . GLU A 1 269 ? 38.028 9.905 6.250 1.00 86.00 269 GLU A CA 1
ATOM 2157 C C . GLU A 1 269 ? 36.953 9.930 5.158 1.00 86.00 269 GLU A C 1
ATOM 2159 O O . GLU A 1 269 ? 37.271 10.119 3.981 1.00 86.00 269 GLU A O 1
ATOM 2164 N N . LEU A 1 270 ? 35.677 9.843 5.541 1.00 83.88 270 LEU A N 1
ATOM 2165 C CA . LEU A 1 270 ? 34.558 9.903 4.609 1.00 83.88 270 LEU A CA 1
ATOM 2166 C C . LEU A 1 270 ? 34.525 11.252 3.871 1.00 83.88 270 LEU A C 1
ATOM 2168 O O . LEU A 1 270 ? 34.421 11.272 2.646 1.00 83.88 270 LEU A O 1
ATOM 2172 N N . ARG A 1 271 ? 34.722 12.379 4.572 1.00 84.75 271 ARG A N 1
ATOM 2173 C CA . ARG A 1 271 ? 34.815 13.720 3.955 1.00 84.75 271 ARG A CA 1
ATOM 2174 C C . ARG A 1 271 ? 35.925 13.808 2.911 1.00 84.75 271 ARG A C 1
ATOM 2176 O O . ARG A 1 271 ? 35.685 14.297 1.809 1.00 84.75 271 ARG A O 1
ATOM 2183 N N . ALA A 1 272 ? 37.120 13.310 3.228 1.00 85.56 272 ALA A N 1
ATOM 2184 C CA . ALA A 1 272 ? 38.256 13.337 2.308 1.00 85.56 272 ALA A CA 1
ATOM 2185 C C . ALA A 1 272 ? 37.996 12.534 1.018 1.00 85.56 272 ALA A C 1
ATOM 2187 O O . ALA A 1 272 ? 38.566 12.835 -0.033 1.00 85.56 272 ALA A O 1
ATOM 2188 N N . ARG A 1 273 ? 37.135 11.510 1.083 1.00 84.44 273 ARG A N 1
ATOM 2189 C CA . ARG A 1 273 ? 36.783 10.653 -0.059 1.00 84.44 273 ARG A CA 1
ATOM 2190 C C . ARG A 1 273 ? 35.575 11.155 -0.839 1.00 84.44 273 ARG A C 1
ATOM 2192 O O . ARG A 1 273 ? 35.588 11.058 -2.065 1.00 84.44 273 ARG A O 1
ATOM 2199 N N . LEU A 1 274 ? 34.589 11.745 -0.165 1.00 85.31 274 LEU A N 1
ATOM 2200 C CA . LEU A 1 274 ? 33.406 12.327 -0.803 1.00 85.31 274 LEU A CA 1
ATOM 2201 C C . LEU A 1 274 ? 33.755 13.458 -1.774 1.00 85.31 274 LEU A C 1
ATOM 2203 O O . LEU A 1 274 ? 33.072 13.606 -2.779 1.00 85.31 274 LEU A O 1
ATOM 2207 N N . GLY A 1 275 ? 34.868 14.171 -1.565 1.00 78.31 275 GLY A N 1
ATOM 2208 C CA . GLY A 1 275 ? 35.372 15.166 -2.524 1.00 78.31 275 GLY A CA 1
ATOM 2209 C C . GLY A 1 275 ? 35.745 14.607 -3.909 1.00 78.31 275 GLY A C 1
ATOM 2210 O O . GLY A 1 275 ? 36.073 15.375 -4.805 1.00 78.31 275 GLY A O 1
ATOM 2211 N N . ARG A 1 276 ? 35.723 13.279 -4.098 1.00 79.50 276 ARG A N 1
ATOM 2212 C CA . ARG A 1 276 ? 35.966 12.600 -5.384 1.00 79.50 276 ARG A CA 1
ATOM 2213 C C . ARG A 1 276 ? 34.696 12.039 -6.030 1.00 79.50 276 ARG A C 1
ATOM 2215 O O . ARG A 1 276 ? 34.793 11.430 -7.095 1.00 79.50 276 ARG A O 1
ATOM 2222 N N . VAL A 1 277 ? 33.547 12.186 -5.373 1.00 85.25 277 VAL A N 1
ATOM 2223 C CA . VAL A 1 277 ? 32.233 11.802 -5.897 1.00 85.25 277 VAL A CA 1
ATOM 2224 C C . VAL A 1 277 ? 31.718 12.970 -6.737 1.00 85.25 277 VAL A C 1
ATOM 2226 O O . VAL A 1 277 ? 31.723 14.108 -6.277 1.00 85.25 277 VAL A O 1
ATOM 2229 N N . GLN A 1 278 ? 31.283 12.709 -7.970 1.00 84.50 278 GLN A N 1
ATOM 2230 C CA . GLN A 1 278 ? 30.799 13.759 -8.875 1.00 84.50 278 GLN A CA 1
ATOM 2231 C C . GLN A 1 278 ? 29.474 14.359 -8.391 1.00 84.50 278 GLN A C 1
ATOM 2233 O O . GLN A 1 278 ? 29.229 15.554 -8.549 1.00 84.50 278 GLN A O 1
ATOM 2238 N N . ARG A 1 279 ? 28.599 13.523 -7.816 1.00 87.50 279 ARG A N 1
ATOM 2239 C CA . ARG A 1 279 ? 27.294 13.935 -7.284 1.00 87.50 279 ARG A CA 1
ATOM 2240 C C . ARG A 1 279 ? 27.014 13.281 -5.944 1.00 87.50 279 ARG A C 1
ATOM 2242 O O . ARG A 1 279 ? 26.951 12.061 -5.855 1.00 87.50 279 ARG A O 1
ATOM 2249 N N . LEU A 1 280 ? 26.777 14.097 -4.927 1.00 90.81 280 LEU A N 1
ATOM 2250 C CA . LEU A 1 280 ? 26.322 13.649 -3.618 1.00 90.81 280 LEU A CA 1
ATOM 2251 C C . LEU A 1 280 ? 24.913 14.187 -3.368 1.00 90.81 280 LEU A C 1
ATOM 2253 O O . LEU A 1 280 ? 24.690 15.385 -3.525 1.00 90.81 280 LEU A O 1
ATOM 2257 N N . VAL A 1 281 ? 23.983 13.319 -2.980 1.00 91.50 281 VAL A N 1
ATOM 2258 C CA . VAL A 1 281 ? 22.589 13.665 -2.677 1.00 91.50 281 VAL A CA 1
ATOM 2259 C C . VAL A 1 281 ? 22.246 13.192 -1.267 1.00 91.50 281 VAL A C 1
ATOM 2261 O O . VAL A 1 281 ? 22.469 12.036 -0.922 1.00 91.50 281 VAL A O 1
ATOM 2264 N N . TRP A 1 282 ? 21.686 14.072 -0.449 1.00 91.25 282 TRP A N 1
ATOM 2265 C CA . TRP A 1 282 ? 21.243 13.790 0.909 1.00 91.25 282 TRP A CA 1
ATOM 2266 C C . TRP A 1 282 ? 19.733 13.580 0.941 1.00 91.25 282 TRP A C 1
ATOM 2268 O O . TRP A 1 282 ? 18.976 14.450 0.521 1.00 91.25 282 TRP A O 1
ATOM 2278 N N . LEU A 1 283 ? 19.293 12.431 1.451 1.00 87.25 283 LEU A N 1
ATOM 2279 C CA . LEU A 1 283 ? 17.880 12.090 1.622 1.00 87.25 283 LEU A CA 1
ATOM 2280 C C . LEU A 1 283 ? 17.416 12.498 3.025 1.00 87.25 283 LEU A C 1
ATOM 2282 O O . LEU A 1 283 ? 17.354 11.673 3.938 1.00 87.25 283 LEU A O 1
ATOM 2286 N N . GLY A 1 284 ? 17.130 13.785 3.194 1.00 83.31 284 GLY A N 1
ATOM 2287 C CA . GLY A 1 284 ? 16.828 14.438 4.465 1.00 83.31 284 GLY A CA 1
ATOM 2288 C C . GLY A 1 284 ? 17.919 15.420 4.893 1.00 83.31 284 GLY A C 1
ATOM 2289 O O . GLY A 1 284 ? 18.872 15.665 4.158 1.00 83.31 284 GLY A O 1
ATOM 2290 N N . ARG A 1 285 ? 17.780 15.979 6.102 1.00 82.25 285 ARG A N 1
ATOM 2291 C CA . ARG A 1 285 ? 18.686 17.024 6.601 1.00 82.25 285 ARG A CA 1
ATOM 2292 C C . ARG A 1 285 ? 20.134 16.560 6.657 1.00 82.25 285 ARG A C 1
ATOM 2294 O O . ARG A 1 285 ? 20.443 15.605 7.371 1.00 82.25 285 ARG A O 1
ATOM 2301 N N . ARG A 1 286 ? 21.027 17.271 5.966 1.00 83.88 286 ARG A N 1
ATOM 2302 C CA . ARG A 1 286 ? 22.463 16.976 6.015 1.00 83.88 286 ARG A CA 1
ATOM 2303 C C . ARG A 1 286 ? 23.021 17.141 7.442 1.00 83.88 286 ARG A C 1
ATOM 2305 O O . ARG A 1 286 ? 22.572 18.028 8.175 1.00 83.88 286 ARG A O 1
ATOM 2312 N N . PRO A 1 287 ? 24.026 16.344 7.846 1.00 81.50 287 PRO A N 1
ATOM 2313 C CA . PRO A 1 287 ? 24.702 16.513 9.130 1.00 81.50 287 PRO A CA 1
ATOM 2314 C C . PRO A 1 287 ? 25.296 17.920 9.309 1.00 81.50 287 PRO A C 1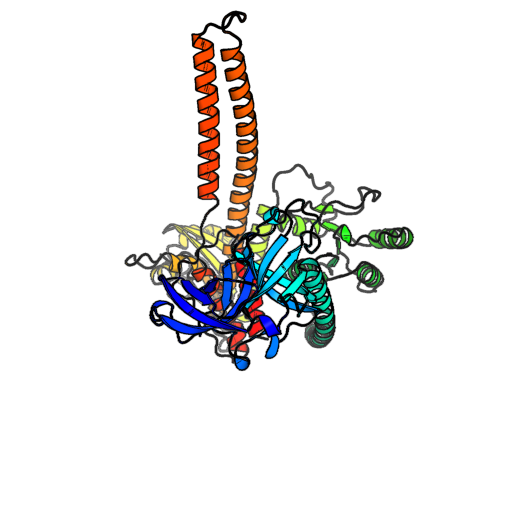
ATOM 2316 O O . PRO A 1 287 ? 25.912 18.481 8.398 1.00 81.50 287 PRO A O 1
ATOM 2319 N N . THR A 1 288 ? 25.154 18.485 10.509 1.00 76.31 288 THR A N 1
ATOM 2320 C CA . THR A 1 288 ? 25.727 19.790 10.869 1.00 76.31 288 THR A CA 1
ATOM 2321 C C . THR A 1 288 ? 27.257 19.768 10.812 1.00 76.31 288 THR A C 1
ATOM 2323 O O . THR A 1 288 ? 27.891 18.814 11.258 1.00 76.31 288 THR A O 1
ATOM 2326 N N . GLY A 1 289 ? 27.869 20.834 10.286 1.00 70.88 289 GLY A N 1
ATOM 2327 C CA . GLY A 1 289 ? 29.330 20.954 10.168 1.00 70.88 289 GLY A CA 1
ATOM 2328 C C . GLY A 1 289 ? 29.920 20.396 8.868 1.00 70.88 289 GLY A C 1
ATOM 2329 O O . GLY A 1 289 ? 31.140 20.392 8.705 1.00 70.88 289 GLY A O 1
ATOM 2330 N N . LEU A 1 290 ? 29.078 19.943 7.936 1.00 68.88 290 LEU A N 1
ATOM 2331 C CA . LEU A 1 290 ? 29.445 19.796 6.530 1.00 68.88 290 LEU A CA 1
ATOM 2332 C C . LEU A 1 290 ? 29.249 21.146 5.832 1.00 68.88 290 LEU A C 1
ATOM 2334 O O . LEU A 1 290 ? 28.205 21.780 5.987 1.00 68.88 290 LEU A O 1
ATOM 2338 N N . GLY A 1 291 ? 30.271 21.612 5.109 1.00 66.25 291 GLY A N 1
ATOM 2339 C CA . GLY A 1 291 ? 30.179 22.852 4.337 1.00 66.25 291 GLY A CA 1
ATOM 2340 C C . GLY A 1 291 ? 29.045 22.782 3.305 1.00 66.25 291 GLY A C 1
ATOM 2341 O O . GLY A 1 291 ? 28.683 21.684 2.873 1.00 66.25 291 GLY A O 1
ATOM 2342 N N . PRO A 1 292 ? 28.483 23.931 2.885 1.00 59.03 292 PRO A N 1
ATOM 2343 C CA . PRO A 1 292 ? 27.338 23.964 1.980 1.00 59.03 292 PRO A CA 1
ATOM 2344 C C . PRO A 1 292 ? 27.601 23.312 0.618 1.00 59.03 292 PRO A C 1
ATOM 2346 O O . PRO A 1 292 ? 26.657 22.927 -0.059 1.00 59.03 292 PRO A O 1
ATOM 2349 N N . GLU A 1 293 ? 28.872 23.160 0.258 1.00 64.00 293 GLU A N 1
ATOM 2350 C CA . GLU A 1 293 ? 29.354 22.633 -1.018 1.00 64.00 293 GLU A CA 1
ATOM 2351 C C . GLU A 1 293 ? 29.278 21.097 -1.119 1.00 64.00 293 GLU A C 1
ATOM 2353 O O . GLU A 1 293 ? 29.442 20.533 -2.199 1.00 64.00 293 GLU A O 1
ATOM 2358 N N . ILE A 1 294 ? 29.013 20.392 -0.011 1.00 69.75 294 ILE A N 1
ATOM 2359 C CA . ILE A 1 294 ? 29.042 18.923 0.050 1.00 69.75 294 ILE A CA 1
ATOM 2360 C C . ILE A 1 294 ? 27.643 18.351 -0.258 1.00 69.75 294 ILE A C 1
ATOM 2362 O O . ILE A 1 294 ? 26.965 17.799 0.609 1.00 69.75 294 ILE A O 1
ATOM 2366 N N . GLY A 1 295 ? 27.220 18.468 -1.519 1.00 81.25 295 GLY A N 1
ATOM 2367 C CA . GLY A 1 295 ? 26.058 17.762 -2.077 1.00 81.25 295 GLY A CA 1
ATOM 2368 C C . GLY A 1 295 ? 24.711 18.498 -2.044 1.00 81.25 295 GLY A C 1
ATOM 2369 O O . GLY A 1 295 ? 24.572 19.579 -1.482 1.00 81.25 295 GLY A O 1
ATOM 2370 N N . ILE A 1 296 ? 23.713 17.887 -2.684 1.00 87.44 296 ILE A N 1
ATOM 2371 C CA . ILE A 1 296 ? 22.337 18.385 -2.846 1.00 87.44 296 ILE A CA 1
ATOM 2372 C C . ILE A 1 296 ? 21.464 17.800 -1.734 1.00 87.44 296 ILE A C 1
ATOM 2374 O O . ILE A 1 296 ? 21.514 16.597 -1.506 1.00 87.44 296 ILE A O 1
ATOM 2378 N N . GLU A 1 297 ? 20.650 18.609 -1.058 1.00 88.88 297 GLU A N 1
ATOM 2379 C CA . GLU A 1 297 ? 19.725 18.137 -0.020 1.00 88.88 297 GLU A CA 1
ATOM 2380 C C . GLU A 1 297 ? 18.303 17.973 -0.570 1.00 88.88 297 GLU A C 1
ATOM 2382 O O . GLU A 1 297 ? 17.750 18.902 -1.150 1.00 88.88 297 GLU A O 1
ATOM 2387 N N . LEU A 1 298 ? 17.702 16.799 -0.365 1.00 81.19 298 LEU A N 1
ATOM 2388 C CA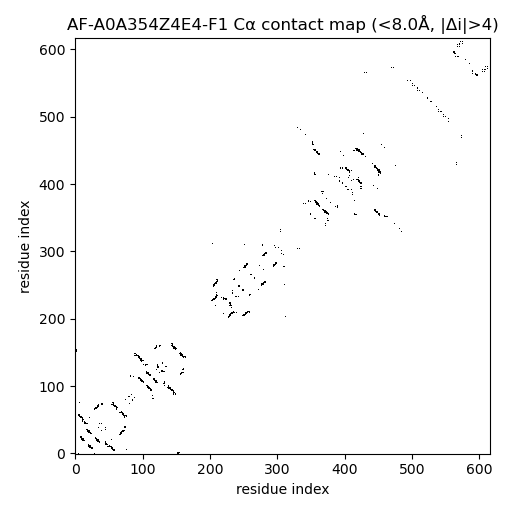 . LEU A 1 298 ? 16.307 16.510 -0.689 1.00 81.19 298 LEU A CA 1
ATOM 2389 C C . LEU A 1 298 ? 15.536 16.266 0.606 1.00 81.19 298 LEU A C 1
ATOM 2391 O O . LEU A 1 298 ? 15.702 15.238 1.264 1.00 81.19 298 LEU A O 1
ATOM 2395 N N . SER A 1 299 ? 14.688 17.221 0.984 1.00 74.69 299 SER A N 1
ATOM 2396 C CA . SER A 1 299 ? 13.845 17.098 2.175 1.00 74.69 299 SER A CA 1
ATOM 2397 C C . SER A 1 299 ? 12.739 16.070 1.946 1.00 74.69 299 SER A C 1
ATOM 2399 O O . SER A 1 299 ? 12.058 16.106 0.928 1.00 74.69 299 SER A O 1
ATOM 2401 N N . GLN A 1 300 ? 12.542 15.149 2.893 1.00 66.69 300 GLN A N 1
ATOM 2402 C CA . GLN A 1 300 ? 11.429 14.202 2.825 1.00 66.69 300 GLN A CA 1
ATOM 2403 C C . GLN A 1 300 ? 10.100 14.874 3.230 1.00 66.69 300 GLN A C 1
ATOM 2405 O O . GLN A 1 300 ? 10.082 15.609 4.221 1.00 66.69 300 GLN A O 1
ATOM 2410 N N . PRO A 1 301 ? 8.982 14.585 2.531 1.00 57.84 301 PRO A N 1
ATOM 2411 C CA . PRO A 1 301 ? 8.899 13.768 1.316 1.00 57.84 301 PRO A CA 1
ATOM 2412 C C . PRO A 1 301 ? 9.431 14.529 0.086 1.00 57.84 301 PRO A C 1
ATOM 2414 O O . PRO A 1 301 ? 9.083 15.689 -0.108 1.00 57.84 301 PRO A O 1
ATOM 2417 N N . PHE A 1 302 ? 10.231 13.863 -0.753 1.00 58.66 302 PHE A N 1
ATOM 2418 C CA . PHE A 1 302 ? 10.734 14.411 -2.020 1.00 58.66 302 PHE A CA 1
ATOM 2419 C C . PHE A 1 302 ? 10.062 13.721 -3.209 1.00 58.66 302 PHE A C 1
ATOM 2421 O O . PHE A 1 302 ? 9.654 12.559 -3.107 1.00 58.66 302 PHE A O 1
ATOM 2428 N N . LEU A 1 303 ? 9.954 14.414 -4.345 1.00 56.75 303 LEU A N 1
ATOM 2429 C CA . LEU A 1 303 ? 9.458 13.798 -5.570 1.00 56.75 303 LEU A CA 1
ATOM 2430 C C . LEU A 1 303 ? 10.577 12.998 -6.236 1.00 56.75 303 LEU A C 1
ATOM 2432 O O . LEU A 1 303 ? 11.753 13.363 -6.192 1.00 56.75 303 LEU A O 1
ATOM 2436 N N . LEU A 1 304 ? 10.206 11.924 -6.931 1.00 54.78 304 LEU A N 1
ATOM 2437 C CA . LEU A 1 304 ? 11.161 11.145 -7.716 1.00 54.78 304 LEU A CA 1
ATOM 2438 C C . LEU A 1 304 ? 11.863 12.006 -8.782 1.00 54.78 304 LEU A C 1
ATOM 2440 O O . LEU A 1 304 ? 13.048 11.814 -9.033 1.00 54.78 304 LEU A O 1
ATOM 2444 N N . ALA A 1 305 ? 11.161 12.985 -9.366 1.00 55.78 305 ALA A N 1
ATOM 2445 C CA . ALA A 1 305 ? 11.750 13.951 -10.294 1.00 55.78 305 ALA A CA 1
ATOM 2446 C C . ALA A 1 305 ? 12.947 14.689 -9.681 1.00 55.78 305 ALA A C 1
ATOM 2448 O O . ALA A 1 305 ? 13.989 14.813 -10.322 1.00 55.78 305 ALA A O 1
ATOM 2449 N N . ASP A 1 306 ? 12.807 15.140 -8.435 1.00 66.81 306 ASP A N 1
ATOM 2450 C CA . ASP A 1 306 ? 13.832 15.915 -7.735 1.00 66.81 306 ASP A CA 1
ATOM 2451 C C . ASP A 1 306 ? 15.074 15.056 -7.505 1.00 66.81 306 ASP A C 1
ATOM 2453 O O . ASP A 1 306 ? 16.201 15.497 -7.735 1.00 66.81 306 ASP A O 1
ATOM 2457 N N . LEU A 1 307 ? 14.864 13.785 -7.153 1.00 76.06 307 LEU A N 1
ATOM 2458 C CA . LEU A 1 307 ? 15.948 12.824 -7.014 1.00 76.06 307 LEU A CA 1
ATOM 2459 C C . LEU A 1 307 ? 16.673 12.574 -8.337 1.00 76.06 307 LEU A C 1
ATOM 2461 O O . LEU A 1 307 ? 17.901 12.605 -8.420 1.00 76.06 307 LEU A O 1
ATOM 2465 N N . LEU A 1 308 ? 15.904 12.337 -9.385 1.00 72.00 308 LEU A N 1
ATOM 2466 C CA . LEU A 1 308 ? 16.416 12.046 -10.710 1.00 72.00 308 LEU A CA 1
ATOM 2467 C C . LEU A 1 308 ? 17.179 13.231 -11.324 1.00 72.00 308 LEU A C 1
ATOM 2469 O O . LEU A 1 308 ? 18.149 13.013 -12.055 1.00 72.00 308 LEU A O 1
ATOM 2473 N N . ASN A 1 309 ? 16.767 14.459 -11.006 1.00 74.81 309 ASN A N 1
ATOM 2474 C CA . ASN A 1 309 ? 17.472 15.691 -11.351 1.00 74.81 309 ASN A CA 1
ATOM 2475 C C . ASN A 1 309 ? 18.755 15.857 -10.534 1.00 74.81 309 ASN A C 1
ATOM 2477 O O . ASN A 1 309 ? 19.800 16.186 -11.095 1.00 74.81 309 ASN A O 1
ATOM 2481 N N . ALA A 1 310 ? 18.712 15.565 -9.233 1.00 80.25 310 ALA A N 1
ATOM 2482 C CA . ALA A 1 310 ? 19.887 15.625 -8.367 1.00 80.25 310 ALA A CA 1
ATOM 2483 C C . ALA A 1 310 ? 20.992 14.636 -8.798 1.00 80.25 310 ALA A C 1
ATOM 2485 O O . ALA A 1 310 ? 22.181 14.909 -8.621 1.00 80.25 310 ALA A O 1
ATOM 2486 N N . LEU A 1 311 ? 20.610 13.509 -9.411 1.00 81.94 311 LEU A N 1
ATOM 2487 C CA . LEU A 1 311 ? 21.528 12.495 -9.939 1.00 81.94 311 LEU A CA 1
ATOM 2488 C C . LEU A 1 311 ? 21.969 12.727 -11.389 1.00 81.94 311 LEU A C 1
ATOM 2490 O O . LEU A 1 311 ? 22.845 12.004 -11.872 1.00 81.94 311 LEU A O 1
ATOM 2494 N N . ALA A 1 312 ? 21.384 13.694 -12.098 1.00 78.12 312 ALA A N 1
ATOM 2495 C CA . ALA A 1 312 ? 21.727 13.962 -13.487 1.00 78.12 312 ALA A CA 1
ATOM 2496 C C . ALA A 1 312 ? 23.169 14.512 -13.621 1.00 78.12 312 ALA A C 1
ATOM 2498 O O . ALA A 1 312 ? 23.655 15.242 -12.738 1.00 78.12 312 ALA A O 1
ATOM 2499 N N . PRO A 1 313 ? 23.880 14.176 -14.718 1.00 70.75 313 PRO A N 1
ATOM 2500 C CA . PRO A 1 313 ? 25.218 14.701 -14.973 1.00 70.75 313 PRO A CA 1
ATOM 2501 C C . PRO A 1 313 ? 25.201 16.236 -15.000 1.00 70.75 313 PRO A C 1
ATOM 2503 O O . PRO A 1 313 ? 24.278 16.850 -15.537 1.00 70.75 313 PRO A O 1
ATOM 2506 N N . VAL A 1 314 ? 26.215 16.868 -14.399 1.00 63.19 314 VAL A N 1
ATOM 2507 C CA . VAL A 1 314 ? 26.406 18.320 -14.517 1.00 63.19 314 VAL A CA 1
ATOM 2508 C C . VAL A 1 314 ? 26.743 18.600 -15.979 1.00 63.19 314 VAL A C 1
ATOM 2510 O O . VAL A 1 314 ? 27.821 18.226 -16.436 1.00 63.19 314 VAL A O 1
ATOM 2513 N N . SER A 1 315 ? 25.849 19.248 -16.725 1.00 51.72 315 SER A N 1
ATOM 2514 C CA . SER A 1 315 ? 26.263 19.822 -18.005 1.00 51.72 315 SER A CA 1
ATOM 2515 C C . SER A 1 315 ? 27.236 20.969 -17.712 1.00 51.72 315 SER A C 1
ATOM 2517 O O . SER A 1 315 ? 26.861 21.887 -16.980 1.00 51.72 315 SER A O 1
ATOM 2519 N N . PRO A 1 316 ? 28.466 20.959 -18.257 1.00 44.47 316 PRO A N 1
ATOM 2520 C CA . PRO A 1 316 ? 29.498 21.955 -17.946 1.00 44.47 316 PRO A CA 1
ATOM 2521 C C . PRO A 1 316 ? 29.130 23.393 -18.357 1.00 44.47 316 PRO A C 1
ATOM 2523 O O . PRO A 1 316 ? 29.855 24.327 -18.034 1.00 44.47 316 PRO A O 1
ATOM 2526 N N . THR A 1 317 ? 28.005 23.590 -19.047 1.00 42.34 317 THR A N 1
ATOM 2527 C CA . THR A 1 317 ? 27.484 24.890 -19.485 1.00 42.34 317 THR A CA 1
ATOM 2528 C C . THR A 1 317 ? 26.416 25.491 -18.563 1.00 42.34 317 THR A C 1
ATOM 2530 O O . THR A 1 317 ? 26.049 26.647 -18.755 1.00 42.34 317 THR A O 1
ATOM 2533 N N . ALA A 1 318 ? 25.921 24.764 -17.555 1.00 41.94 318 ALA A N 1
ATOM 2534 C CA . ALA A 1 318 ? 24.881 25.256 -16.650 1.00 41.94 318 ALA A CA 1
ATOM 2535 C C . ALA A 1 318 ? 25.493 25.790 -15.344 1.00 41.94 318 ALA A C 1
ATOM 2537 O O . ALA A 1 318 ? 25.541 25.096 -14.329 1.00 41.94 318 ALA A O 1
ATOM 2538 N N . SER A 1 319 ? 25.981 27.035 -15.363 1.00 35.00 319 SER A N 1
ATOM 2539 C CA . SER A 1 319 ? 26.328 27.764 -14.139 1.00 35.00 319 SER A CA 1
ATOM 2540 C C . SER A 1 319 ? 25.077 28.414 -13.542 1.00 35.00 319 SER A C 1
ATOM 2542 O O . SER A 1 319 ? 24.836 29.609 -13.698 1.00 35.00 319 SER A O 1
ATOM 2544 N N . SER A 1 320 ? 24.266 27.630 -12.849 1.00 36.28 320 SER A N 1
ATOM 2545 C CA . SER A 1 320 ? 23.357 28.169 -11.844 1.00 36.28 320 SER A CA 1
ATOM 2546 C C . SER A 1 320 ? 23.159 27.125 -10.758 1.00 36.28 320 SER A C 1
ATOM 2548 O O . SER A 1 320 ? 22.856 25.960 -11.012 1.00 36.28 320 SER A O 1
ATOM 2550 N N . THR A 1 321 ? 23.394 27.547 -9.521 1.00 37.62 321 THR A N 1
ATOM 2551 C CA . THR A 1 321 ? 22.875 26.870 -8.336 1.00 37.62 321 THR A CA 1
ATOM 2552 C C . THR A 1 321 ? 21.387 26.586 -8.550 1.00 37.62 321 THR A C 1
ATOM 2554 O O . THR A 1 321 ? 20.679 27.495 -8.989 1.00 37.62 321 THR A O 1
ATOM 2557 N N . PRO A 1 322 ? 20.906 25.356 -8.292 1.00 38.31 322 PRO A N 1
ATOM 2558 C CA . PRO A 1 322 ? 19.487 25.055 -8.399 1.00 38.31 322 PRO A CA 1
ATOM 2559 C C . PRO A 1 322 ? 18.747 25.939 -7.395 1.00 38.31 322 PRO A C 1
ATOM 2561 O O . PRO A 1 322 ? 18.997 25.865 -6.193 1.00 38.31 322 PRO A O 1
ATOM 2564 N N . ASP A 1 323 ? 17.909 26.827 -7.916 1.00 35.19 323 ASP A N 1
ATOM 2565 C CA . ASP A 1 323 ? 17.108 27.755 -7.131 1.00 35.19 323 ASP A CA 1
ATOM 2566 C C . ASP A 1 323 ? 16.032 26.945 -6.393 1.00 35.19 323 ASP A C 1
ATOM 2568 O O . ASP A 1 323 ? 15.149 26.353 -7.016 1.00 35.19 323 ASP A O 1
ATOM 2572 N N . VAL A 1 324 ? 16.163 26.837 -5.069 1.00 40.53 324 VAL A N 1
ATOM 2573 C CA . VAL A 1 324 ? 15.315 25.991 -4.203 1.00 40.53 324 VAL A CA 1
ATOM 2574 C C . VAL A 1 324 ? 13.895 26.568 -4.054 1.00 40.53 324 VAL A C 1
ATOM 2576 O O . VAL A 1 324 ? 12.989 25.854 -3.636 1.00 40.53 324 VAL A O 1
ATOM 2579 N N . ASP A 1 325 ? 13.676 27.816 -4.482 1.00 34.66 325 ASP A N 1
ATOM 2580 C CA . ASP A 1 325 ? 12.388 28.519 -4.399 1.00 34.66 325 ASP A CA 1
ATOM 2581 C C . ASP A 1 325 ? 11.565 28.511 -5.703 1.00 34.66 325 ASP A C 1
ATOM 2583 O O . ASP A 1 325 ? 10.469 29.076 -5.761 1.00 34.66 325 ASP A O 1
ATOM 2587 N N . ALA A 1 326 ? 12.026 27.837 -6.761 1.00 36.12 326 ALA A N 1
ATOM 2588 C CA . ALA A 1 326 ? 11.189 27.619 -7.935 1.00 36.12 326 ALA A CA 1
ATOM 2589 C C . ALA A 1 326 ? 10.179 26.489 -7.650 1.00 36.12 326 ALA A C 1
ATOM 2591 O O . ALA A 1 326 ? 10.561 25.350 -7.387 1.00 36.12 326 ALA A O 1
ATOM 2592 N N . GLY A 1 327 ? 8.875 26.786 -7.736 1.00 40.75 327 GLY A N 1
ATOM 2593 C CA . GLY A 1 327 ? 7.809 25.770 -7.742 1.00 40.75 327 GLY A CA 1
ATOM 2594 C C . GLY A 1 327 ? 8.075 24.635 -8.754 1.00 40.75 327 GLY A C 1
ATOM 2595 O O . GLY A 1 327 ? 8.950 24.763 -9.610 1.00 40.75 327 GLY A O 1
ATOM 2596 N N . PRO A 1 328 ? 7.345 23.505 -8.689 1.00 40.59 328 PRO A N 1
ATOM 2597 C CA . PRO A 1 328 ? 7.837 22.194 -9.116 1.00 40.59 328 PRO A CA 1
ATOM 2598 C C . PRO A 1 328 ? 8.168 22.128 -10.616 1.00 40.59 328 PRO A C 1
ATOM 2600 O O . PRO A 1 328 ? 7.348 21.733 -11.446 1.00 40.59 328 PRO A O 1
ATOM 2603 N N . ALA A 1 329 ? 9.429 22.414 -10.941 1.00 39.28 329 ALA A N 1
ATOM 2604 C CA . ALA A 1 329 ? 10.044 22.261 -12.257 1.00 39.28 329 ALA A CA 1
ATOM 2605 C C . ALA A 1 329 ? 10.239 20.782 -12.672 1.00 39.28 329 ALA A C 1
ATOM 2607 O O . ALA A 1 329 ? 10.804 20.497 -13.723 1.00 39.28 329 ALA A O 1
ATOM 2608 N N . GLY A 1 330 ? 9.776 19.820 -11.862 1.00 42.94 330 GLY A N 1
ATOM 2609 C CA . GLY A 1 330 ? 9.974 18.380 -12.065 1.00 42.94 330 GLY A CA 1
ATOM 2610 C C . GLY A 1 330 ? 8.934 17.672 -12.942 1.00 42.94 330 GLY A C 1
ATOM 2611 O O . GLY A 1 330 ? 9.129 16.512 -13.298 1.00 42.94 330 GLY A O 1
ATOM 2612 N N . THR A 1 331 ? 7.831 18.330 -13.315 1.00 42.09 331 THR A N 1
ATOM 2613 C CA . THR A 1 331 ? 6.802 17.686 -14.155 1.00 42.09 331 THR A CA 1
ATOM 2614 C C . THR A 1 331 ? 7.091 17.595 -15.650 1.00 42.09 331 THR A C 1
ATOM 2616 O O . THR A 1 331 ? 6.711 16.571 -16.217 1.00 42.09 331 THR A O 1
ATOM 2619 N N . PRO A 1 332 ? 7.790 18.556 -16.283 1.00 48.84 332 PRO A N 1
ATOM 2620 C CA . PRO A 1 332 ? 8.353 18.334 -17.610 1.00 48.84 332 PRO A CA 1
ATOM 2621 C C . PRO A 1 332 ? 9.263 17.104 -17.590 1.00 48.84 332 PRO A C 1
ATOM 2623 O O . PRO A 1 332 ? 9.097 16.211 -18.394 1.00 48.84 332 PRO A O 1
ATOM 2626 N N . VAL A 1 333 ? 10.108 16.955 -16.562 1.00 49.03 333 VAL A N 1
ATOM 2627 C CA . VAL A 1 333 ? 11.118 15.885 -16.499 1.00 49.03 333 VAL A CA 1
ATOM 2628 C C . VAL A 1 333 ? 10.526 14.472 -16.420 1.00 49.03 333 VAL A C 1
ATOM 2630 O O . VAL A 1 333 ? 11.084 13.556 -17.021 1.00 49.03 333 VAL A O 1
ATOM 2633 N N . ILE A 1 334 ? 9.431 14.252 -15.682 1.00 46.28 334 ILE A N 1
ATOM 2634 C CA . ILE A 1 334 ? 8.792 12.922 -15.615 1.00 46.28 334 ILE A CA 1
ATOM 2635 C C . ILE A 1 334 ? 8.055 12.612 -16.917 1.00 46.28 334 ILE A C 1
ATOM 2637 O O . ILE A 1 334 ? 8.210 11.504 -17.424 1.00 46.28 334 ILE A O 1
ATOM 2641 N N . ALA A 1 335 ? 7.298 13.570 -17.461 1.00 51.88 335 ALA A N 1
ATOM 2642 C CA . ALA A 1 335 ? 6.629 13.402 -18.749 1.00 51.88 335 ALA A CA 1
ATOM 2643 C C . ALA A 1 335 ? 7.660 13.152 -19.863 1.00 51.88 335 ALA A C 1
ATOM 2645 O O . ALA A 1 335 ? 7.553 12.155 -20.567 1.00 51.88 335 ALA A O 1
ATOM 2646 N N . ASP A 1 336 ? 8.732 13.946 -19.907 1.00 57.81 336 ASP A N 1
ATOM 2647 C CA . ASP A 1 336 ? 9.848 13.806 -20.844 1.00 57.81 336 ASP A CA 1
ATOM 2648 C C . ASP A 1 336 ? 10.553 12.451 -20.685 1.00 57.81 336 ASP A C 1
ATOM 2650 O O . ASP A 1 336 ? 10.950 11.837 -21.670 1.00 57.81 336 ASP A O 1
ATOM 2654 N N . ARG A 1 337 ? 10.727 11.938 -19.458 1.00 56.12 337 ARG A N 1
ATOM 2655 C CA . ARG A 1 337 ? 11.339 10.614 -19.229 1.00 56.12 337 ARG A CA 1
ATOM 2656 C C . ARG A 1 337 ? 10.419 9.465 -19.606 1.00 56.12 337 ARG A C 1
ATOM 2658 O O . ARG A 1 337 ? 10.892 8.471 -20.150 1.00 56.12 337 ARG A O 1
ATOM 2665 N N . ALA A 1 338 ? 9.132 9.582 -19.311 1.00 56.16 338 ALA A N 1
ATOM 2666 C CA . ALA A 1 338 ? 8.137 8.591 -19.685 1.00 56.16 338 ALA A CA 1
ATOM 2667 C C . ALA A 1 338 ? 7.984 8.552 -21.217 1.00 56.16 338 ALA A C 1
ATOM 2669 O O . ALA A 1 338 ? 7.910 7.474 -21.808 1.00 56.16 338 ALA A O 1
ATOM 2670 N N . GLU A 1 339 ? 8.031 9.716 -21.864 1.00 65.62 339 GLU A N 1
ATOM 2671 C CA . GLU A 1 339 ? 8.091 9.870 -23.313 1.00 65.62 339 GLU A CA 1
ATOM 2672 C C . GLU A 1 339 ? 9.388 9.264 -23.870 1.00 65.62 339 GLU A C 1
ATOM 2674 O O . GLU A 1 339 ? 9.338 8.456 -24.795 1.00 65.62 339 GLU A O 1
ATOM 2679 N N . GLN A 1 340 ? 10.552 9.537 -23.270 1.00 68.06 340 GLN A N 1
ATOM 2680 C CA . GLN A 1 340 ? 11.826 8.910 -23.653 1.00 68.06 340 GLN A CA 1
ATOM 2681 C C . GLN A 1 340 ? 11.804 7.381 -23.519 1.00 68.06 340 GLN A C 1
ATOM 2683 O O . GLN A 1 340 ? 12.384 6.694 -24.359 1.00 68.06 340 GLN A O 1
ATOM 2688 N N . LEU A 1 341 ? 11.162 6.835 -22.483 1.00 63.94 341 LEU A N 1
ATOM 2689 C CA . LEU A 1 341 ? 10.993 5.391 -22.309 1.00 63.94 341 LEU A CA 1
ATOM 2690 C C . LEU A 1 341 ? 10.107 4.802 -23.411 1.00 63.94 341 LEU A C 1
ATOM 2692 O O . LEU A 1 341 ? 10.480 3.788 -23.998 1.00 63.94 341 LEU A O 1
ATOM 2696 N N . ALA A 1 342 ? 8.998 5.464 -23.749 1.00 70.94 342 ALA A N 1
ATOM 2697 C CA . ALA A 1 342 ? 8.141 5.059 -24.860 1.00 70.94 342 ALA A CA 1
ATOM 2698 C C . ALA A 1 342 ? 8.900 5.093 -26.200 1.00 70.94 342 ALA A C 1
ATOM 2700 O O . ALA A 1 342 ? 8.848 4.130 -26.965 1.00 70.94 342 ALA A O 1
ATOM 2701 N N . HIS A 1 343 ? 9.703 6.133 -26.450 1.00 79.25 343 HIS A N 1
ATOM 2702 C CA . HIS A 1 343 ? 10.571 6.220 -27.629 1.00 79.25 343 HIS A CA 1
ATOM 2703 C C . HIS A 1 343 ? 11.606 5.082 -27.679 1.00 79.25 343 HIS A C 1
ATOM 2705 O O . HIS A 1 343 ? 11.763 4.438 -28.718 1.00 79.25 343 HIS A O 1
ATOM 2711 N N . ARG A 1 344 ? 12.279 4.782 -26.558 1.00 73.81 344 ARG A N 1
ATOM 2712 C CA . ARG A 1 344 ? 13.229 3.656 -26.457 1.00 73.81 344 ARG A CA 1
ATOM 2713 C C . ARG A 1 344 ? 12.548 2.305 -26.652 1.00 73.81 344 ARG A C 1
ATOM 2715 O O . ARG A 1 344 ? 13.148 1.390 -27.211 1.00 73.81 344 ARG A O 1
ATOM 2722 N N . TYR A 1 345 ? 11.312 2.158 -26.190 1.00 74.12 345 TYR A N 1
ATOM 2723 C CA . TYR A 1 345 ? 10.552 0.930 -26.376 1.00 74.12 345 TYR A CA 1
ATOM 2724 C C . TYR A 1 345 ? 10.169 0.731 -27.845 1.00 74.12 345 TYR A C 1
ATOM 2726 O O . TYR A 1 345 ? 10.446 -0.328 -28.405 1.00 74.12 345 TYR A O 1
ATOM 2734 N N . LEU A 1 346 ? 9.618 1.764 -28.495 1.00 83.12 346 LEU A N 1
ATOM 2735 C CA . LEU A 1 346 ? 9.323 1.734 -29.931 1.00 83.12 346 LEU A CA 1
ATOM 2736 C C . LEU A 1 346 ? 10.584 1.455 -30.759 1.00 83.12 346 LEU A C 1
ATOM 2738 O O . LEU A 1 346 ? 10.524 0.689 -31.716 1.00 83.12 346 LEU A O 1
ATOM 2742 N N . GLN A 1 347 ? 11.734 2.003 -30.358 1.00 85.81 347 GLN A N 1
ATOM 2743 C CA . GLN A 1 347 ? 13.027 1.667 -30.952 1.00 85.81 347 GLN A CA 1
ATOM 2744 C C . GLN A 1 347 ? 13.330 0.165 -30.862 1.00 85.81 347 GLN A C 1
ATOM 2746 O O . GLN A 1 347 ? 13.575 -0.467 -31.887 1.00 85.81 347 GLN A O 1
ATOM 2751 N N . ARG A 1 348 ? 13.282 -0.419 -29.657 1.00 73.50 348 ARG A N 1
ATOM 2752 C CA . ARG A 1 348 ? 13.542 -1.856 -29.451 1.00 73.50 348 ARG A CA 1
ATOM 2753 C C . ARG A 1 348 ? 12.573 -2.730 -30.240 1.00 73.50 348 ARG A C 1
ATOM 2755 O O . ARG A 1 348 ? 12.990 -3.738 -30.799 1.00 73.50 348 ARG A O 1
ATOM 2762 N N . LEU A 1 349 ? 11.299 -2.342 -30.294 1.00 78.62 349 LEU A N 1
ATOM 2763 C CA . LEU A 1 349 ? 10.278 -3.040 -31.070 1.00 78.62 349 LEU A CA 1
ATOM 2764 C C . LEU A 1 349 ? 10.630 -3.035 -32.562 1.00 78.62 349 LEU A C 1
ATOM 2766 O O . LEU A 1 349 ? 10.590 -4.081 -33.208 1.00 78.62 349 LEU A O 1
ATOM 2770 N N . CYS A 1 350 ? 11.026 -1.878 -33.096 1.00 84.62 350 CYS A N 1
ATOM 2771 C CA . CYS A 1 350 ? 11.439 -1.761 -34.488 1.00 84.62 350 CYS A CA 1
ATOM 2772 C C . CYS A 1 350 ? 12.706 -2.562 -34.799 1.00 84.62 350 CYS A C 1
ATOM 2774 O O . CYS A 1 350 ? 12.771 -3.203 -35.844 1.00 84.62 350 CYS A O 1
ATOM 2776 N N . GLU A 1 351 ? 13.684 -2.569 -33.894 1.00 82.44 351 GLU A N 1
ATOM 2777 C CA . GLU A 1 351 ? 14.909 -3.363 -34.028 1.00 82.44 351 GLU A CA 1
ATOM 2778 C C . GLU A 1 351 ? 14.627 -4.874 -33.966 1.00 82.44 351 GLU A C 1
ATOM 2780 O O . GLU A 1 351 ? 15.171 -5.631 -34.767 1.00 82.44 351 GLU A O 1
ATOM 2785 N N . ALA A 1 352 ? 13.752 -5.320 -33.058 1.00 72.12 352 ALA A N 1
ATOM 2786 C CA . ALA A 1 352 ? 13.427 -6.734 -32.868 1.00 72.12 352 ALA A CA 1
ATOM 2787 C C . ALA A 1 352 ? 12.551 -7.315 -33.991 1.00 72.12 352 ALA A C 1
ATOM 2789 O O . ALA A 1 352 ? 12.715 -8.477 -34.359 1.00 72.12 352 ALA A O 1
ATOM 2790 N N . CYS A 1 353 ? 11.628 -6.516 -34.533 1.00 76.25 353 CYS A N 1
ATOM 2791 C CA . CYS A 1 353 ? 10.650 -6.951 -35.537 1.00 76.25 353 CYS A CA 1
ATOM 2792 C C . CYS A 1 353 ? 11.002 -6.523 -36.975 1.00 76.25 353 CYS A C 1
ATOM 2794 O O . CYS A 1 353 ? 10.166 -6.663 -37.867 1.00 76.25 353 CYS A O 1
ATOM 2796 N N . ASP A 1 354 ? 12.202 -5.973 -37.196 1.00 82.00 354 ASP A N 1
ATOM 2797 C CA . ASP A 1 354 ? 12.656 -5.406 -38.478 1.00 82.00 354 ASP A CA 1
ATOM 2798 C C . ASP A 1 354 ? 11.657 -4.397 -39.089 1.00 82.00 354 ASP A C 1
ATOM 2800 O O . ASP A 1 354 ? 11.305 -4.434 -40.271 1.00 82.00 354 ASP A O 1
ATOM 2804 N N . LEU A 1 355 ? 11.160 -3.476 -38.259 1.00 86.69 355 LEU A N 1
ATOM 2805 C CA . LEU A 1 355 ? 10.231 -2.427 -38.685 1.00 86.69 355 LEU A CA 1
ATOM 2806 C C . LEU A 1 355 ? 10.996 -1.190 -39.171 1.00 86.69 355 LEU A C 1
ATOM 2808 O O . LEU A 1 355 ? 12.055 -0.828 -38.654 1.00 86.69 355 LEU A O 1
ATOM 2812 N N . SER A 1 356 ? 10.425 -0.489 -40.148 1.00 88.81 356 SER A N 1
ATOM 2813 C CA . SER A 1 356 ? 10.924 0.809 -40.611 1.00 88.81 356 SER A CA 1
ATOM 2814 C C . SER A 1 356 ? 10.668 1.905 -39.581 1.00 88.81 356 SER A C 1
ATOM 2816 O O . SER A 1 356 ? 11.484 2.810 -39.426 1.00 88.81 356 SER A O 1
ATOM 2818 N N . ALA A 1 357 ? 9.515 1.843 -38.912 1.00 92.06 357 ALA A N 1
ATOM 2819 C CA . ALA A 1 357 ? 9.067 2.842 -37.956 1.00 92.06 357 ALA A CA 1
ATOM 2820 C C . ALA A 1 357 ? 7.935 2.322 -37.064 1.00 92.06 357 ALA A C 1
ATOM 2822 O O . ALA A 1 357 ? 7.267 1.340 -37.399 1.00 92.06 357 ALA A O 1
ATOM 2823 N N . ALA A 1 358 ? 7.675 3.047 -35.976 1.00 91.06 358 ALA A N 1
ATOM 2824 C CA . ALA A 1 358 ? 6.502 2.857 -35.136 1.00 91.06 358 ALA A CA 1
ATOM 2825 C C . ALA A 1 358 ? 6.004 4.188 -34.548 1.00 91.06 358 ALA A C 1
ATOM 2827 O O . ALA A 1 358 ? 6.774 5.139 -34.390 1.00 91.06 358 ALA A O 1
ATOM 2828 N N . LEU A 1 359 ? 4.714 4.247 -34.226 1.00 91.88 359 LEU A N 1
ATOM 2829 C CA . LEU A 1 359 ? 4.044 5.387 -33.599 1.00 91.88 359 LEU A CA 1
ATOM 2830 C C . LEU A 1 359 ? 3.150 4.913 -32.467 1.00 91.88 359 LEU A C 1
ATOM 2832 O O . LEU A 1 359 ? 2.469 3.905 -32.619 1.00 91.88 359 LEU A O 1
ATOM 2836 N N . TRP A 1 360 ? 3.065 5.707 -31.407 1.00 89.44 360 TRP A N 1
ATOM 2837 C CA . TRP A 1 360 ? 2.036 5.578 -30.386 1.00 89.44 360 TRP A CA 1
ATOM 2838 C C . TRP A 1 360 ? 1.137 6.815 -30.377 1.00 89.44 360 TRP A C 1
ATOM 2840 O O . TRP A 1 360 ? 1.622 7.952 -30.352 1.00 89.44 360 TRP A O 1
ATOM 2850 N N . LEU A 1 361 ? -0.173 6.577 -30.437 1.00 89.94 361 LEU A N 1
ATOM 2851 C CA . LEU A 1 361 ? -1.203 7.580 -30.660 1.00 89.94 361 LEU A CA 1
ATOM 2852 C C . LEU A 1 361 ? -2.346 7.423 -29.643 1.00 89.94 361 LEU A C 1
ATOM 2854 O O . LEU A 1 361 ? -2.718 6.304 -29.290 1.00 89.94 361 LEU A O 1
ATOM 2858 N N . GLU A 1 362 ? -2.949 8.543 -29.253 1.00 89.19 362 GLU A N 1
ATOM 2859 C CA . GLU A 1 362 ? -4.202 8.626 -28.495 1.00 89.19 362 GLU A CA 1
ATOM 2860 C C . GLU A 1 362 ? -5.242 9.415 -29.299 1.00 89.19 362 GLU A C 1
ATOM 2862 O O . GLU A 1 362 ? -4.953 10.485 -29.832 1.00 89.19 362 GLU A O 1
ATOM 2867 N N . GLN A 1 363 ? -6.466 8.914 -29.379 1.00 87.19 363 GLN A N 1
ATOM 2868 C CA . GLN A 1 363 ? -7.611 9.590 -29.960 1.00 87.19 363 GLN A CA 1
ATOM 2869 C C . GLN A 1 363 ? -8.231 10.533 -28.923 1.00 87.19 363 GLN A C 1
ATOM 2871 O O . GLN A 1 363 ? -9.000 10.127 -28.055 1.00 87.19 363 GLN A O 1
ATOM 2876 N N . VAL A 1 364 ? -7.911 11.821 -29.044 1.00 84.38 364 VAL A N 1
ATOM 2877 C CA . VAL A 1 364 ? -8.428 12.878 -28.157 1.00 84.38 364 VAL A CA 1
ATOM 2878 C C . VAL A 1 364 ? -9.849 13.287 -28.563 1.00 84.38 364 VAL A C 1
ATOM 2880 O O . VAL A 1 364 ? -10.657 13.689 -27.729 1.00 84.38 364 VAL A O 1
ATOM 2883 N N . SER A 1 365 ? -10.171 13.187 -29.856 1.00 82.31 365 SER A N 1
ATOM 2884 C CA . SER A 1 365 ? -11.528 13.329 -30.397 1.00 82.31 365 SER A CA 1
ATOM 2885 C C . SER A 1 365 ? -11.683 12.509 -31.681 1.00 82.31 365 SER A C 1
ATOM 2887 O O . SER A 1 365 ? -10.682 12.058 -32.236 1.00 82.31 365 SER A O 1
ATOM 2889 N N . GLU A 1 366 ? -12.909 12.349 -32.198 1.00 77.50 366 GLU A N 1
ATOM 2890 C CA . GLU A 1 366 ? -13.198 11.546 -33.409 1.00 77.50 366 GLU A CA 1
ATOM 2891 C C . GLU A 1 366 ? -12.265 11.844 -34.597 1.00 77.50 366 GLU A C 1
ATOM 2893 O O . GLU A 1 366 ? -11.928 10.952 -35.372 1.00 77.50 366 GLU A O 1
ATOM 2898 N N . LEU A 1 367 ? -11.802 13.092 -34.718 1.00 78.62 367 LEU A N 1
ATOM 2899 C CA . LEU A 1 367 ? -10.970 13.555 -35.831 1.00 78.62 367 LEU A CA 1
ATOM 2900 C C . LEU A 1 367 ? -9.537 13.920 -35.424 1.00 78.62 367 LEU A C 1
ATOM 2902 O O . LEU A 1 367 ? -8.757 14.361 -36.272 1.00 78.62 367 LEU A O 1
ATOM 2906 N N . ARG A 1 368 ? -9.172 13.784 -34.143 1.00 82.19 368 ARG A N 1
ATOM 2907 C CA . ARG A 1 368 ? -7.893 14.280 -33.624 1.00 82.19 368 ARG A CA 1
ATOM 2908 C C . ARG A 1 368 ? -7.147 13.213 -32.841 1.00 82.19 368 ARG A C 1
ATOM 2910 O O . ARG A 1 368 ? -7.604 12.755 -31.798 1.00 82.19 368 ARG A O 1
ATOM 2917 N N . TYR A 1 369 ? -5.928 12.951 -33.299 1.00 85.56 369 TYR A N 1
ATOM 2918 C CA . TYR A 1 369 ? -4.964 12.116 -32.600 1.00 85.56 369 TYR A CA 1
ATOM 2919 C C . TYR A 1 369 ? -3.858 12.960 -31.981 1.00 85.56 369 TYR A C 1
ATOM 2921 O O . TYR A 1 369 ? -3.328 13.871 -32.623 1.00 85.56 369 TYR A O 1
ATOM 2929 N N . GLN A 1 370 ? -3.499 12.643 -30.747 1.00 86.31 370 GLN A N 1
ATOM 2930 C CA . GLN A 1 370 ? -2.277 13.069 -30.087 1.00 86.31 370 GLN A CA 1
ATOM 2931 C C . GLN A 1 370 ? -1.226 11.972 -30.239 1.00 86.31 370 GLN A C 1
ATOM 2933 O O . GLN A 1 370 ? -1.548 10.791 -30.241 1.00 86.31 370 GLN A O 1
ATOM 2938 N N . ILE A 1 371 ? 0.028 12.369 -30.424 1.00 87.31 371 ILE A N 1
ATOM 2939 C CA . ILE A 1 371 ? 1.144 11.453 -30.662 1.00 87.31 371 ILE A CA 1
ATOM 2940 C C . ILE A 1 371 ? 2.036 11.529 -29.443 1.00 87.31 371 ILE A C 1
ATOM 2942 O O . ILE A 1 371 ? 2.516 12.613 -29.120 1.00 87.31 371 ILE A O 1
ATOM 2946 N N . HIS A 1 372 ? 2.219 10.392 -28.784 1.00 82.44 372 HIS A N 1
ATOM 2947 C CA . HIS A 1 372 ? 2.953 10.302 -27.523 1.00 82.44 372 HIS A CA 1
ATOM 2948 C C . HIS A 1 372 ? 4.383 9.817 -27.722 1.00 82.44 372 HIS A C 1
ATOM 2950 O O . HIS A 1 372 ? 5.277 10.216 -26.989 1.00 82.44 372 HIS A O 1
ATOM 2956 N N . ALA A 1 373 ? 4.623 8.971 -28.726 1.00 86.31 373 ALA A N 1
ATOM 2957 C CA . ALA A 1 373 ? 5.970 8.539 -29.077 1.00 86.31 373 ALA A CA 1
ATOM 2958 C C . ALA A 1 373 ? 6.083 8.159 -30.553 1.00 86.31 373 ALA A C 1
ATOM 2960 O O . ALA A 1 373 ? 5.111 7.722 -31.177 1.00 86.31 373 ALA A O 1
ATOM 2961 N N . LEU A 1 374 ? 7.285 8.304 -31.111 1.00 91.94 374 LEU A N 1
ATOM 2962 C CA . LEU A 1 374 ? 7.590 7.885 -32.477 1.00 91.94 374 LEU A CA 1
ATOM 2963 C C . LEU A 1 374 ? 9.014 7.344 -32.605 1.00 91.94 374 LEU A C 1
ATOM 2965 O O . LEU A 1 374 ? 9.931 7.794 -31.927 1.00 91.94 374 LEU A O 1
ATOM 2969 N N . TYR A 1 375 ? 9.224 6.414 -33.528 1.00 91.75 375 TYR A N 1
ATOM 2970 C CA . TYR A 1 375 ? 10.554 5.960 -33.923 1.00 91.75 375 TYR A CA 1
ATOM 2971 C C . TYR A 1 375 ? 10.599 5.721 -35.432 1.00 91.75 375 TYR A C 1
ATOM 2973 O O . TYR A 1 375 ? 9.623 5.251 -36.010 1.00 91.75 375 TYR A O 1
ATOM 2981 N N . GLY A 1 376 ? 11.719 6.046 -36.084 1.00 90.06 376 GLY A N 1
ATOM 2982 C CA . GLY A 1 376 ? 11.905 5.839 -37.529 1.00 90.06 376 GLY A CA 1
ATOM 2983 C C . GLY A 1 376 ? 11.136 6.809 -38.442 1.00 90.06 376 GLY A C 1
ATOM 2984 O O . GLY A 1 376 ? 11.160 6.655 -39.661 1.00 90.06 376 GLY A O 1
ATOM 2985 N N . LEU A 1 377 ? 10.473 7.828 -37.883 1.00 88.94 377 LEU A N 1
ATOM 2986 C CA . LEU A 1 377 ? 9.734 8.855 -38.626 1.00 88.94 377 LEU A CA 1
ATOM 2987 C C . LEU A 1 377 ? 10.262 10.256 -38.326 1.00 88.94 377 LEU A C 1
ATOM 2989 O O . LEU A 1 377 ? 10.688 10.555 -37.216 1.00 88.94 377 LEU A O 1
ATOM 2993 N N . SER A 1 378 ? 10.197 11.142 -39.320 1.00 88.69 378 SER A N 1
ATOM 2994 C CA . SER A 1 378 ? 10.494 12.562 -39.115 1.00 88.69 378 SER A CA 1
ATOM 2995 C C . SER A 1 378 ? 9.326 13.241 -38.381 1.00 88.69 378 SER A C 1
ATOM 2997 O O . SER A 1 378 ? 8.202 13.185 -38.889 1.00 88.69 378 SER A O 1
ATOM 2999 N N . PRO A 1 379 ? 9.559 13.942 -37.254 1.00 85.44 379 PRO A N 1
ATOM 3000 C CA . PRO A 1 379 ? 8.506 14.673 -36.544 1.00 85.44 379 PRO A CA 1
ATOM 3001 C C . PRO A 1 379 ? 7.758 15.681 -37.430 1.00 85.44 379 PRO A C 1
ATOM 3003 O O . PRO A 1 379 ? 6.545 15.841 -37.302 1.00 85.44 379 PRO A O 1
ATOM 3006 N N . ASP A 1 380 ? 8.450 16.325 -38.374 1.00 84.75 380 ASP A N 1
ATOM 3007 C CA . ASP A 1 380 ? 7.849 17.301 -39.292 1.00 84.75 380 ASP A CA 1
ATOM 3008 C C . ASP A 1 380 ? 6.891 16.650 -40.292 1.00 84.75 380 ASP A C 1
ATOM 3010 O O . ASP A 1 380 ? 5.842 17.213 -40.613 1.00 84.75 380 ASP A O 1
ATOM 3014 N N . LEU A 1 381 ? 7.238 15.453 -40.777 1.00 84.31 381 LEU A N 1
ATOM 3015 C CA . LEU A 1 381 ? 6.372 14.665 -41.652 1.00 84.31 381 LEU A CA 1
ATOM 3016 C C . LEU A 1 381 ? 5.085 14.284 -40.920 1.00 84.31 381 LEU A C 1
ATOM 3018 O O . LEU A 1 381 ? 3.994 14.410 -41.475 1.00 84.31 381 LEU A O 1
ATOM 3022 N N . VAL A 1 382 ? 5.220 13.864 -39.666 1.00 85.38 382 VAL A N 1
ATOM 3023 C CA . VAL A 1 382 ? 4.098 13.471 -38.821 1.00 85.38 382 VAL A CA 1
ATOM 3024 C C . VAL A 1 382 ? 3.186 14.673 -38.535 1.00 85.38 382 VAL A C 1
ATOM 3026 O O . VAL A 1 382 ? 1.984 14.588 -38.775 1.00 85.38 382 VAL A O 1
ATOM 3029 N N . ARG A 1 383 ? 3.736 15.827 -38.124 1.00 82.44 383 ARG A N 1
ATOM 3030 C CA . ARG A 1 383 ? 2.950 17.052 -37.855 1.00 82.44 383 ARG A CA 1
ATOM 3031 C C . ARG A 1 383 ? 2.163 17.532 -39.073 1.00 82.44 383 ARG A C 1
ATOM 3033 O O . ARG A 1 383 ? 0.990 17.865 -38.944 1.00 82.44 383 ARG A O 1
ATOM 3040 N N . LYS A 1 384 ? 2.781 17.544 -40.262 1.00 83.81 384 LYS A N 1
ATOM 3041 C CA . LYS A 1 384 ? 2.122 17.975 -41.513 1.00 83.81 384 LYS A CA 1
ATOM 3042 C C . LYS A 1 384 ? 0.921 17.108 -41.886 1.00 83.81 384 LYS A C 1
ATOM 3044 O O . LYS A 1 384 ? 0.005 17.594 -42.539 1.00 83.81 384 LYS A O 1
ATOM 3049 N N . ASN A 1 385 ? 0.927 15.847 -41.467 1.00 81.44 385 ASN A N 1
ATOM 3050 C CA . ASN A 1 385 ? -0.079 14.862 -41.843 1.00 81.44 385 ASN A CA 1
ATOM 3051 C C . ASN A 1 385 ? -0.979 14.422 -40.676 1.00 81.44 385 ASN A C 1
ATOM 3053 O O . ASN A 1 385 ? -1.875 13.604 -40.875 1.00 81.44 385 ASN A O 1
ATOM 3057 N N . GLN A 1 386 ? -0.794 14.983 -39.476 1.00 80.19 386 GLN A N 1
ATOM 3058 C CA . GLN A 1 386 ? -1.557 14.634 -38.273 1.00 80.19 386 GLN A CA 1
ATOM 3059 C C . GLN A 1 386 ? -3.066 14.818 -38.480 1.00 80.19 386 GLN A C 1
ATOM 3061 O O . GLN A 1 386 ? -3.862 13.980 -38.063 1.00 80.19 386 GLN A O 1
ATOM 3066 N N . GLY A 1 387 ? -3.458 15.869 -39.207 1.00 74.44 387 GLY A N 1
ATOM 3067 C CA . GLY A 1 387 ? -4.852 16.132 -39.564 1.00 74.44 387 GLY A CA 1
ATOM 3068 C C . GLY A 1 387 ? -5.473 15.099 -40.506 1.00 74.44 387 GLY A C 1
ATOM 3069 O O . GLY A 1 387 ? -6.686 15.071 -40.607 1.00 74.44 387 GLY A O 1
ATOM 3070 N N . SER A 1 388 ? -4.687 14.238 -41.161 1.00 80.62 388 SER A N 1
ATOM 3071 C CA . SER A 1 388 ? -5.179 13.191 -42.077 1.00 80.62 388 SER A CA 1
ATOM 3072 C C . SER A 1 388 ? -5.226 11.798 -41.436 1.00 80.62 388 SER A C 1
ATOM 3074 O O . SER A 1 388 ? -5.703 10.855 -42.058 1.00 80.62 388 SER A O 1
ATOM 3076 N N . LEU A 1 389 ? -4.760 11.648 -40.187 1.00 76.62 389 LEU A N 1
ATOM 3077 C CA . LEU A 1 389 ? -4.757 10.363 -39.470 1.00 76.62 389 LEU A CA 1
ATOM 3078 C C . LEU A 1 389 ? -6.167 9.774 -39.298 1.00 76.62 389 LEU A C 1
ATOM 3080 O O . LEU A 1 389 ? -6.329 8.557 -39.346 1.00 76.62 389 LEU A O 1
ATOM 3084 N N . HIS A 1 390 ? -7.189 10.626 -39.187 1.00 68.00 390 HIS A N 1
ATOM 3085 C CA . HIS A 1 390 ? -8.593 10.213 -39.100 1.00 68.00 390 HIS A CA 1
ATOM 3086 C C . HIS A 1 390 ? -9.147 9.588 -40.396 1.00 68.00 390 HIS A C 1
ATOM 3088 O O . HIS A 1 390 ? -10.214 8.987 -40.378 1.00 68.00 390 HIS A O 1
ATOM 3094 N N . GLN A 1 391 ? -8.451 9.708 -41.528 1.00 67.38 391 GLN A N 1
ATOM 3095 C CA . GLN A 1 391 ? -8.869 9.105 -42.804 1.00 67.38 391 GLN A CA 1
ATOM 3096 C C . GLN A 1 391 ? -8.124 7.799 -43.101 1.00 67.38 391 GLN A C 1
ATOM 3098 O O . GLN A 1 391 ? -8.101 7.349 -44.242 1.00 67.38 391 GLN A O 1
ATOM 3103 N N . SER A 1 392 ? -7.467 7.216 -42.095 1.00 73.38 392 SER A N 1
ATOM 3104 C CA . SER A 1 392 ? -6.597 6.053 -42.260 1.00 73.38 392 SER A CA 1
ATOM 3105 C C . SER A 1 392 ? -7.173 4.788 -41.623 1.00 73.38 392 SER A C 1
ATOM 3107 O O . SER A 1 392 ? -8.104 4.846 -40.818 1.00 73.38 392 SER A O 1
ATOM 3109 N N . VAL A 1 393 ? -6.521 3.656 -41.912 1.00 81.06 393 VAL A N 1
ATOM 3110 C CA . VAL A 1 393 ? -6.762 2.331 -41.305 1.00 81.06 393 VAL A CA 1
ATOM 3111 C C . VAL A 1 393 ? -6.790 2.342 -39.766 1.00 81.06 393 VAL A C 1
ATOM 3113 O O . VAL A 1 393 ? -7.322 1.428 -39.143 1.00 81.06 393 VAL A O 1
ATOM 3116 N N . LEU A 1 394 ? -6.227 3.387 -39.148 1.00 83.94 394 LEU A N 1
ATOM 3117 C CA . LEU A 1 394 ? -6.259 3.625 -37.710 1.00 83.94 394 LEU A CA 1
ATOM 3118 C C . LEU A 1 394 ? -7.690 3.749 -37.183 1.00 83.94 394 LEU A C 1
ATOM 3120 O O . LEU A 1 394 ? -8.005 3.156 -36.163 1.00 83.94 394 LEU A O 1
ATOM 3124 N N . ASN A 1 395 ? -8.564 4.482 -37.874 1.00 85.19 395 ASN A N 1
ATOM 3125 C CA . ASN A 1 395 ? -9.928 4.704 -37.396 1.00 85.19 395 ASN A CA 1
ATOM 3126 C C . ASN A 1 395 ? -10.758 3.415 -37.441 1.00 85.19 395 ASN A C 1
ATOM 3128 O O . ASN A 1 395 ? -11.527 3.143 -36.522 1.00 85.19 395 ASN A O 1
ATOM 3132 N N . ASP A 1 396 ? -10.545 2.585 -38.465 1.00 84.31 396 ASP A N 1
ATOM 3133 C CA . ASP A 1 396 ? -11.169 1.264 -38.554 1.00 84.31 396 ASP A CA 1
ATOM 3134 C C . ASP A 1 396 ? -10.641 0.317 -37.470 1.00 84.31 396 ASP A C 1
ATOM 3136 O O . ASP A 1 396 ? -11.420 -0.423 -36.878 1.00 84.31 396 ASP A O 1
ATOM 3140 N N . ALA A 1 397 ? -9.339 0.361 -37.165 1.00 86.00 397 ALA A N 1
ATOM 3141 C CA . ALA A 1 397 ? -8.755 -0.431 -36.083 1.00 86.00 397 ALA A CA 1
ATOM 3142 C C . ALA A 1 397 ? -9.317 -0.031 -34.712 1.00 86.00 397 ALA A C 1
ATOM 3144 O O . ALA A 1 397 ? -9.686 -0.886 -33.913 1.00 86.00 397 ALA A O 1
ATOM 3145 N N . MET A 1 398 ? -9.442 1.272 -34.461 1.00 86.31 398 MET A N 1
ATOM 3146 C CA . MET A 1 398 ? -9.974 1.815 -33.210 1.00 86.31 398 MET A CA 1
ATOM 3147 C C . MET A 1 398 ? -11.466 1.528 -33.038 1.00 86.31 398 MET A C 1
ATOM 3149 O O . MET A 1 398 ? -11.888 1.088 -31.973 1.00 86.31 398 MET A O 1
ATOM 3153 N N . ARG A 1 399 ? -12.269 1.723 -34.091 1.00 85.56 399 ARG A N 1
ATOM 3154 C CA . ARG A 1 399 ? -13.714 1.461 -34.058 1.00 85.56 399 ARG A CA 1
ATOM 3155 C C . ARG A 1 399 ? -14.024 -0.021 -33.879 1.00 85.56 399 ARG A C 1
ATOM 3157 O O . ARG A 1 399 ? -14.906 -0.366 -33.101 1.00 85.56 399 ARG A O 1
ATOM 3164 N N . ASP A 1 400 ? -13.328 -0.878 -34.620 1.00 85.12 400 ASP A N 1
ATOM 3165 C CA . ASP A 1 400 ? -13.606 -2.314 -34.623 1.00 85.12 400 ASP A CA 1
ATOM 3166 C C . ASP A 1 400 ? -12.916 -3.028 -33.446 1.00 85.12 400 ASP A C 1
ATOM 3168 O O . ASP A 1 400 ? -13.260 -4.161 -33.123 1.00 85.12 400 ASP A O 1
ATOM 3172 N N . GLY A 1 401 ? -11.944 -2.369 -32.808 1.00 83.75 401 GLY A N 1
ATOM 3173 C CA . GLY A 1 401 ? -11.180 -2.902 -31.686 1.00 83.75 401 GLY A CA 1
ATOM 3174 C C . GLY A 1 401 ? -10.225 -4.039 -32.054 1.00 83.75 401 GLY A C 1
ATOM 3175 O O . GLY A 1 401 ? -9.750 -4.738 -31.165 1.00 83.75 401 GLY A O 1
ATOM 3176 N N . G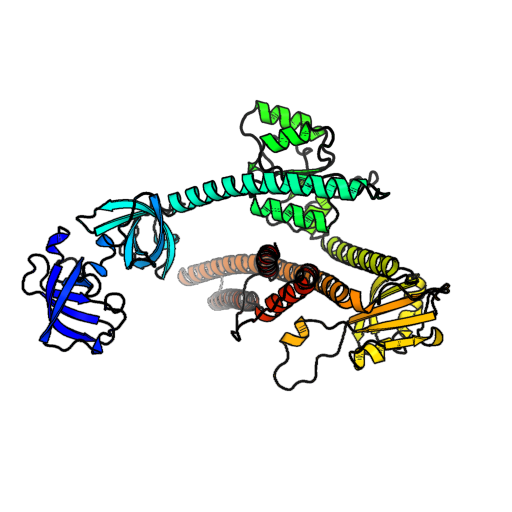LU A 1 402 ? -9.928 -4.198 -33.344 1.00 84.06 402 GLU A N 1
ATOM 3177 C CA . GLU A 1 402 ? -9.113 -5.275 -33.906 1.00 84.06 402 GLU A CA 1
ATOM 3178 C C . GLU A 1 402 ? -7.936 -4.710 -34.717 1.00 84.06 402 GLU A C 1
ATOM 3180 O O . GLU A 1 402 ? -8.089 -3.671 -35.371 1.00 84.06 402 GLU A O 1
ATOM 3185 N N . PRO A 1 403 ? -6.772 -5.388 -34.748 1.00 83.94 403 PRO A N 1
ATOM 3186 C CA . PRO A 1 403 ? -5.657 -4.991 -35.597 1.00 83.94 403 PRO A CA 1
ATOM 3187 C C . PRO A 1 403 ? -6.063 -4.900 -37.073 1.00 83.94 403 PRO A C 1
ATOM 3189 O O . PRO A 1 403 ? -6.693 -5.806 -37.625 1.00 83.94 403 PRO A O 1
ATOM 3192 N N . LYS A 1 404 ? -5.660 -3.823 -37.752 1.00 86.94 404 LYS A N 1
ATOM 3193 C CA . LYS A 1 404 ? -5.887 -3.647 -39.193 1.00 86.94 404 LYS A CA 1
ATOM 3194 C C . LYS A 1 404 ? -4.572 -3.457 -39.920 1.00 86.94 404 LYS A C 1
ATOM 3196 O O . LYS A 1 404 ? -3.728 -2.662 -39.514 1.00 86.94 404 LYS A O 1
ATOM 3201 N N . VAL A 1 405 ? -4.426 -4.151 -41.044 1.00 83.94 405 VAL A N 1
ATOM 3202 C CA . VAL A 1 405 ? -3.247 -4.038 -41.902 1.00 83.94 405 VAL A CA 1
ATOM 3203 C C . VAL A 1 405 ? -3.656 -3.497 -43.258 1.00 83.94 405 VAL A C 1
ATOM 3205 O O . VAL A 1 405 ? -4.539 -4.051 -43.906 1.00 83.94 405 VAL A O 1
ATOM 3208 N N . THR A 1 406 ? -2.964 -2.461 -43.714 1.00 81.94 406 THR A N 1
ATOM 3209 C CA . THR A 1 406 ? -3.128 -1.913 -45.060 1.00 81.94 406 THR A CA 1
ATOM 3210 C C . THR A 1 406 ? -1.798 -1.843 -45.808 1.00 81.94 406 THR A C 1
ATOM 3212 O O . THR A 1 406 ? -0.710 -1.902 -45.225 1.00 81.94 406 THR A O 1
ATOM 3215 N N . GLN A 1 407 ? -1.882 -1.732 -47.130 1.00 77.12 407 GLN A N 1
ATOM 3216 C CA . GLN A 1 407 ? -0.745 -1.407 -47.973 1.00 77.12 407 GLN A CA 1
ATOM 3217 C C . GLN A 1 407 ? -0.432 0.094 -47.907 1.00 77.12 407 GLN A C 1
ATOM 3219 O O . GLN A 1 407 ? -1.304 0.943 -47.744 1.00 77.12 407 GLN A O 1
ATOM 3224 N N . LYS A 1 408 ? 0.844 0.416 -48.119 1.00 65.94 408 LYS A N 1
ATOM 3225 C CA . LYS A 1 408 ? 1.482 1.747 -48.100 1.00 65.94 408 LYS A CA 1
ATOM 3226 C C . LYS A 1 408 ? 0.656 2.959 -48.583 1.00 65.94 408 LYS A C 1
ATOM 3228 O O . LYS A 1 408 ? 0.909 4.072 -48.132 1.00 65.94 408 LYS A O 1
ATOM 3233 N N . ARG A 1 409 ? -0.279 2.785 -49.525 1.00 61.78 409 ARG A N 1
ATOM 3234 C CA . ARG A 1 409 ? -1.033 3.882 -50.164 1.00 61.78 409 ARG A CA 1
ATOM 3235 C C . ARG A 1 409 ? -2.153 4.472 -49.302 1.00 61.78 409 ARG A C 1
ATOM 3237 O O . ARG A 1 409 ? -2.630 5.547 -49.639 1.00 61.78 409 ARG A O 1
ATOM 3244 N N . GLU A 1 410 ? -2.546 3.808 -48.219 1.00 63.81 410 GLU A N 1
ATOM 3245 C CA . GLU A 1 410 ? -3.724 4.192 -47.423 1.00 63.81 410 GLU A CA 1
ATOM 3246 C C . GLU A 1 410 ? -3.378 4.864 -46.082 1.00 63.81 410 GLU A C 1
ATOM 3248 O O . GLU A 1 410 ? -4.273 5.256 -45.337 1.00 63.81 410 GLU A O 1
ATOM 3253 N N . PHE A 1 411 ? -2.087 5.040 -45.768 1.00 73.50 411 PHE A N 1
ATOM 3254 C CA . PHE A 1 411 ? -1.649 5.820 -44.606 1.00 73.50 411 PHE A CA 1
ATOM 3255 C C . PHE A 1 411 ? -1.040 7.154 -45.064 1.00 73.50 411 PHE A C 1
ATOM 3257 O O . PHE A 1 411 ? -0.217 7.154 -45.986 1.00 73.50 411 PHE A O 1
ATOM 3264 N N . PRO A 1 412 ? -1.393 8.292 -44.432 1.00 74.38 412 PRO A N 1
ATOM 3265 C CA . PRO A 1 412 ? -1.045 9.629 -44.929 1.00 74.38 412 PRO A CA 1
ATOM 3266 C C . PRO A 1 412 ? 0.464 9.924 -44.953 1.00 74.38 412 PRO A C 1
ATOM 3268 O O . PRO A 1 412 ? 0.904 10.881 -45.583 1.00 74.38 412 PRO A O 1
ATOM 3271 N N . PHE A 1 413 ? 1.274 9.103 -44.287 1.00 78.12 413 PHE A N 1
ATOM 3272 C CA . PHE A 1 413 ? 2.728 9.159 -44.340 1.00 78.12 413 PHE A CA 1
ATOM 3273 C C . PHE A 1 413 ? 3.323 7.785 -44.046 1.00 78.12 413 PHE A C 1
ATOM 3275 O O . PHE A 1 413 ? 2.785 7.024 -43.252 1.00 78.12 413 PHE A O 1
ATOM 3282 N N . HIS A 1 414 ? 4.445 7.451 -44.672 1.00 75.88 414 HIS A N 1
ATOM 3283 C CA . HIS A 1 414 ? 5.102 6.164 -44.467 1.00 75.88 414 HIS A CA 1
ATOM 3284 C C . HIS A 1 414 ? 6.601 6.273 -44.790 1.00 75.88 414 HIS A C 1
ATOM 3286 O O . HIS A 1 414 ? 6.981 7.059 -45.664 1.00 75.88 414 HIS A O 1
ATOM 3292 N N . PRO A 1 415 ? 7.475 5.490 -44.136 1.00 79.50 415 PRO A N 1
ATOM 3293 C CA . PRO A 1 415 ? 8.880 5.389 -44.523 1.00 79.50 415 PRO A CA 1
ATOM 3294 C C . PRO A 1 415 ? 9.040 4.841 -45.952 1.00 79.50 415 PRO A C 1
ATOM 3296 O O . PRO A 1 415 ? 8.269 3.982 -46.395 1.00 79.50 415 PRO A O 1
ATOM 3299 N N . ASN A 1 416 ? 10.048 5.309 -46.696 1.00 77.94 416 ASN A N 1
ATOM 3300 C CA . ASN A 1 416 ? 10.266 4.915 -48.098 1.00 77.94 416 ASN A CA 1
ATOM 3301 C C . ASN A 1 416 ? 10.497 3.406 -48.278 1.00 77.94 416 ASN A C 1
ATOM 3303 O O . ASN A 1 416 ? 10.128 2.842 -49.309 1.00 77.94 416 ASN A O 1
ATOM 3307 N N . ASP A 1 417 ? 11.063 2.763 -47.271 1.00 78.75 417 ASP A N 1
ATOM 3308 C CA . ASP A 1 417 ? 11.384 1.343 -47.177 1.00 78.75 417 ASP A CA 1
ATOM 3309 C C . ASP A 1 417 ? 10.218 0.472 -46.678 1.00 78.75 417 ASP A C 1
ATOM 3311 O O . ASP A 1 417 ? 10.309 -0.754 -46.757 1.00 78.75 417 ASP A O 1
ATOM 3315 N N . SER A 1 418 ? 9.108 1.084 -46.252 1.00 80.75 418 SER A N 1
ATOM 3316 C CA . SER A 1 418 ? 7.926 0.346 -45.803 1.00 80.75 418 SER A CA 1
ATOM 3317 C C . SER A 1 418 ? 7.011 -0.098 -46.950 1.00 80.75 418 SER A C 1
ATOM 3319 O O . SER A 1 418 ? 6.956 0.550 -48.005 1.00 80.75 418 SER A O 1
ATOM 3321 N N . ASP A 1 419 ? 6.285 -1.200 -46.774 1.00 80.62 419 ASP A N 1
ATOM 3322 C CA . ASP A 1 419 ? 5.263 -1.700 -47.711 1.00 80.62 419 ASP A CA 1
ATOM 3323 C C . ASP A 1 419 ? 3.882 -1.906 -47.084 1.00 80.62 419 ASP A C 1
ATOM 3325 O O . ASP A 1 419 ? 2.868 -1.776 -47.781 1.00 80.62 419 ASP A O 1
ATOM 3329 N N . ARG A 1 420 ? 3.841 -2.173 -45.780 1.00 83.38 420 ARG A N 1
ATOM 3330 C CA . ARG A 1 420 ? 2.620 -2.405 -45.015 1.00 83.38 420 ARG A CA 1
ATOM 3331 C C . ARG A 1 420 ? 2.602 -1.540 -43.765 1.00 83.38 420 ARG A C 1
ATOM 3333 O O . ARG A 1 420 ? 3.633 -1.301 -43.136 1.00 83.38 420 ARG A O 1
ATOM 3340 N N . VAL A 1 421 ? 1.402 -1.111 -43.403 1.00 85.56 421 VAL A N 1
ATOM 3341 C CA . VAL A 1 421 ? 1.124 -0.395 -42.161 1.00 85.56 421 VAL A CA 1
ATOM 3342 C C . VAL A 1 421 ? 0.133 -1.224 -41.363 1.00 85.56 421 VAL A C 1
ATOM 3344 O O . VAL A 1 421 ? -0.911 -1.604 -41.890 1.00 85.56 421 VAL A O 1
ATOM 3347 N N . CYS A 1 422 ? 0.475 -1.528 -40.116 1.00 87.12 422 CYS A N 1
ATOM 3348 C CA . CYS A 1 422 ? -0.392 -2.224 -39.175 1.00 87.12 422 CYS A CA 1
ATOM 3349 C C . CYS A 1 422 ? -0.796 -1.247 -38.072 1.00 87.12 422 CYS A C 1
ATOM 3351 O O . CYS A 1 422 ? 0.077 -0.692 -37.411 1.00 87.12 422 CYS A O 1
ATOM 3353 N N . ALA A 1 423 ? -2.092 -1.015 -37.888 1.00 89.00 423 ALA A N 1
ATOM 3354 C CA . ALA A 1 423 ? -2.630 -0.274 -36.756 1.00 89.00 423 ALA A CA 1
ATOM 3355 C C . ALA A 1 423 ? -3.211 -1.270 -35.754 1.00 89.00 423 ALA A C 1
ATOM 3357 O O . ALA A 1 423 ? -4.080 -2.068 -36.100 1.00 89.00 423 ALA A O 1
ATOM 3358 N N . ILE A 1 424 ? -2.714 -1.221 -34.524 1.00 87.88 424 ILE A N 1
ATOM 3359 C CA . ILE A 1 424 ? -3.093 -2.120 -33.441 1.00 87.88 424 ILE A CA 1
ATOM 3360 C C . ILE A 1 424 ? -3.765 -1.262 -32.368 1.00 87.88 424 ILE A C 1
ATOM 3362 O O . ILE A 1 424 ? -3.084 -0.413 -31.783 1.00 87.88 424 ILE A O 1
ATOM 3366 N N . PRO A 1 425 ? -5.076 -1.428 -32.127 1.00 87.50 425 PRO A N 1
ATOM 3367 C CA . PRO A 1 425 ? -5.751 -0.740 -31.041 1.00 87.50 425 PRO A CA 1
ATOM 3368 C C . PRO A 1 425 ? -5.298 -1.335 -29.707 1.00 87.50 425 PRO A C 1
ATOM 3370 O O . PRO A 1 425 ? -4.997 -2.525 -29.606 1.00 87.50 425 PRO A O 1
ATOM 3373 N N . ILE A 1 426 ? -5.227 -0.494 -28.686 1.00 81.94 426 ILE A N 1
ATOM 3374 C CA . ILE A 1 426 ? -4.734 -0.856 -27.361 1.00 81.94 426 ILE A CA 1
ATOM 3375 C C . ILE A 1 426 ? -5.840 -0.528 -26.371 1.00 81.94 426 ILE A C 1
ATOM 3377 O O . ILE A 1 426 ? -6.243 0.631 -26.241 1.00 81.94 426 ILE A O 1
ATOM 3381 N N . ARG A 1 427 ? -6.357 -1.571 -25.712 1.00 72.38 427 ARG A N 1
ATOM 3382 C CA . ARG A 1 427 ? -7.359 -1.416 -24.655 1.00 72.38 427 ARG A CA 1
ATOM 3383 C C . ARG A 1 427 ? -6.717 -0.848 -23.414 1.00 72.38 427 ARG A C 1
ATOM 3385 O O . ARG A 1 427 ? -5.600 -1.211 -23.056 1.00 72.38 427 ARG A O 1
ATOM 3392 N N . ARG A 1 428 ? -7.483 -0.006 -22.738 1.00 67.25 428 ARG A N 1
ATOM 3393 C CA . ARG A 1 428 ? -7.158 0.481 -21.412 1.00 67.25 428 ARG A CA 1
ATOM 3394 C C . ARG A 1 428 ? -7.851 -0.419 -20.394 1.00 67.25 428 ARG A C 1
ATOM 3396 O O . ARG A 1 428 ? -9.073 -0.432 -20.329 1.00 67.25 428 ARG A O 1
ATOM 3403 N N . LEU A 1 429 ? -7.087 -1.137 -19.574 1.00 54.19 429 LEU A N 1
ATOM 3404 C CA . LEU A 1 429 ? -7.644 -2.015 -18.529 1.00 54.19 429 LEU A CA 1
ATOM 3405 C C . LEU A 1 429 ? -8.509 -1.272 -17.489 1.00 54.19 429 LEU A C 1
ATOM 3407 O O . LEU A 1 429 ? -9.365 -1.874 -16.850 1.00 54.19 429 LEU A O 1
ATOM 3411 N N . LEU A 1 430 ? -8.304 0.039 -17.308 1.00 51.25 430 LEU A N 1
ATOM 3412 C CA . LEU A 1 430 ? -9.130 0.864 -16.413 1.00 51.25 430 LEU A CA 1
ATOM 3413 C C . LEU A 1 430 ? -10.550 1.099 -16.946 1.00 51.25 430 LEU A C 1
ATOM 3415 O O . LEU A 1 430 ? -11.448 1.352 -16.143 1.00 51.25 430 LEU A O 1
ATOM 3419 N N . ASP A 1 431 ? -10.755 1.001 -18.260 1.00 52.31 431 ASP A N 1
ATOM 3420 C CA . ASP A 1 431 ? -12.065 1.230 -18.866 1.00 52.31 431 ASP A CA 1
ATOM 3421 C C . ASP A 1 431 ? -12.985 0.002 -18.681 1.00 52.31 431 ASP A C 1
ATOM 3423 O O . ASP A 1 431 ? -14.186 0.175 -18.487 1.00 52.31 431 ASP A O 1
ATOM 3427 N N . ASP A 1 432 ? -12.424 -1.213 -18.585 1.00 48.06 432 ASP A N 1
ATOM 3428 C CA . ASP A 1 432 ? -13.168 -2.461 -18.313 1.00 48.06 432 ASP A CA 1
ATOM 3429 C C . ASP A 1 432 ? -13.764 -2.501 -16.883 1.00 48.06 432 ASP A C 1
ATOM 3431 O O . ASP A 1 432 ? -14.748 -3.186 -16.607 1.00 48.06 432 ASP A O 1
ATOM 3435 N N . GLY A 1 433 ? -13.196 -1.740 -15.939 1.00 46.03 433 GLY A N 1
ATOM 3436 C CA . GLY A 1 433 ? -13.677 -1.663 -14.552 1.00 46.03 433 GLY A CA 1
ATOM 3437 C C . GLY A 1 433 ? -14.896 -0.754 -14.345 1.00 46.03 433 GLY A C 1
ATOM 3438 O O . GLY A 1 433 ? -15.459 -0.727 -13.246 1.00 46.03 433 GLY A O 1
ATOM 3439 N N . LEU A 1 434 ? -15.284 0.005 -15.374 1.00 44.09 434 LEU A N 1
ATOM 3440 C CA . LEU A 1 434 ? -16.431 0.916 -15.377 1.00 44.09 434 LEU A CA 1
ATOM 3441 C C . LEU A 1 434 ? -17.612 0.388 -16.196 1.00 44.09 434 LEU A C 1
ATOM 3443 O O . LEU A 1 434 ? -18.570 1.140 -16.376 1.00 44.09 434 LEU A O 1
ATOM 3447 N N . ASP A 1 435 ? -17.582 -0.886 -16.605 1.00 43.53 435 ASP A N 1
ATOM 3448 C CA . ASP A 1 435 ? -18.718 -1.613 -17.179 1.00 43.53 435 ASP A CA 1
ATOM 3449 C C . ASP A 1 435 ? -19.872 -1.682 -16.160 1.00 43.53 435 ASP A C 1
ATOM 3451 O O . ASP A 1 435 ? -20.139 -2.682 -15.486 1.00 43.53 435 ASP A O 1
ATOM 3455 N N . GLN A 1 436 ? -20.582 -0.565 -16.014 1.00 45.69 436 GLN A N 1
ATOM 3456 C CA . GLN A 1 436 ? -21.896 -0.529 -15.409 1.00 45.69 436 GLN A CA 1
ATOM 3457 C C . GLN A 1 436 ? -22.808 -1.328 -16.333 1.00 45.69 436 GLN A C 1
ATOM 3459 O O . GLN A 1 436 ? -22.937 -1.029 -17.518 1.00 45.69 436 GLN A O 1
ATOM 3464 N N . ALA A 1 437 ? -23.393 -2.385 -15.774 1.00 42.56 437 ALA A N 1
ATOM 3465 C CA . ALA A 1 437 ? -24.219 -3.366 -16.458 1.00 42.56 437 ALA A CA 1
ATOM 3466 C C . ALA A 1 437 ? -25.145 -2.744 -17.527 1.00 42.56 437 ALA A C 1
ATOM 3468 O O . ALA A 1 437 ? -26.219 -2.236 -17.204 1.00 42.56 437 ALA A O 1
ATOM 3469 N N . GLY A 1 438 ? -24.740 -2.830 -18.800 1.00 52.25 438 GLY A N 1
ATOM 3470 C CA . GLY A 1 438 ? -25.579 -2.505 -19.957 1.00 52.25 438 GLY A CA 1
ATOM 3471 C C . GLY A 1 438 ? -25.084 -1.403 -20.898 1.00 52.25 438 GLY A C 1
ATOM 3472 O O . GLY A 1 438 ? -25.740 -1.188 -21.917 1.00 52.25 438 GLY A O 1
ATOM 3473 N N . GLU A 1 439 ? -23.969 -0.724 -20.622 1.00 52.56 439 GLU A N 1
ATOM 3474 C CA . GLU A 1 439 ? -23.403 0.251 -21.567 1.00 52.56 439 GLU A CA 1
ATOM 3475 C C . GLU A 1 439 ? -22.478 -0.418 -22.599 1.00 52.56 439 GLU A C 1
ATOM 3477 O O . GLU A 1 439 ? -21.896 -1.473 -22.361 1.00 52.56 439 GLU A O 1
ATOM 3482 N N . SER A 1 440 ? -22.435 0.146 -23.811 1.00 54.25 440 SER A N 1
ATOM 3483 C CA . SER A 1 440 ? -21.588 -0.364 -24.899 1.00 54.25 440 SER A CA 1
ATOM 3484 C C . SER A 1 440 ? -20.114 -0.319 -24.483 1.00 54.25 440 SER A C 1
ATOM 3486 O O . SER A 1 440 ? -19.748 0.619 -23.774 1.00 54.25 440 SER A O 1
ATOM 3488 N N . PRO A 1 441 ? -19.273 -1.271 -24.938 1.00 58.91 441 PRO A N 1
ATOM 3489 C CA . PRO A 1 441 ? -17.866 -1.304 -24.563 1.00 58.91 441 PRO A CA 1
ATOM 3490 C C . PRO A 1 441 ? -17.211 0.062 -24.811 1.00 58.91 441 PRO A C 1
ATOM 3492 O O . PRO A 1 441 ? -17.496 0.695 -25.840 1.00 58.91 441 PRO A O 1
ATOM 3495 N N . PRO A 1 442 ? -16.362 0.532 -23.883 1.00 63.44 442 PRO A N 1
ATOM 3496 C CA . PRO A 1 442 ? -15.728 1.836 -23.979 1.00 63.44 442 PRO A CA 1
ATOM 3497 C C . PRO A 1 442 ? -14.963 1.954 -25.301 1.00 63.44 442 PRO A C 1
ATOM 3499 O O . PRO A 1 442 ? -14.263 1.034 -25.731 1.00 63.44 442 PRO A O 1
ATOM 3502 N N . ALA A 1 443 ? -15.138 3.086 -25.986 1.00 73.94 443 ALA A N 1
ATOM 3503 C CA . ALA A 1 443 ? -14.485 3.330 -27.265 1.00 73.94 443 ALA A CA 1
ATOM 3504 C C . ALA A 1 443 ? -12.961 3.263 -27.093 1.00 73.94 443 ALA A C 1
ATOM 3506 O O . ALA A 1 443 ? -12.407 3.957 -26.239 1.00 73.94 443 ALA A O 1
ATOM 3507 N N . MET A 1 444 ? -12.281 2.465 -27.924 1.00 82.81 444 MET A N 1
ATOM 3508 C CA . MET A 1 444 ? -10.818 2.407 -27.932 1.00 82.81 444 MET A CA 1
ATOM 3509 C C . MET A 1 444 ? -10.259 3.810 -28.151 1.00 82.81 444 MET A C 1
ATOM 3511 O O . MET A 1 444 ? -10.626 4.480 -29.117 1.00 82.81 444 MET A O 1
ATOM 3515 N N . ARG A 1 445 ? -9.338 4.239 -27.285 1.00 84.69 445 ARG A N 1
ATOM 3516 C CA . ARG A 1 445 ? -8.675 5.548 -27.401 1.00 84.69 445 ARG A CA 1
ATOM 3517 C C . ARG A 1 445 ? -7.200 5.484 -27.750 1.00 84.69 445 ARG A C 1
ATOM 3519 O O . ARG A 1 445 ? -6.683 6.471 -28.250 1.00 84.69 445 ARG A O 1
ATOM 3526 N N . HIS A 1 446 ? -6.534 4.346 -27.604 1.00 87.12 446 HIS A N 1
ATOM 3527 C CA . HIS A 1 446 ? -5.100 4.239 -27.864 1.00 87.12 446 HIS A CA 1
ATOM 3528 C C . HIS A 1 446 ? -4.803 3.264 -28.997 1.00 87.12 446 HIS A C 1
ATOM 3530 O O . HIS A 1 446 ? -5.487 2.258 -29.164 1.00 87.12 446 HIS A O 1
ATOM 3536 N N . ALA A 1 447 ? -3.759 3.554 -29.771 1.00 90.06 447 ALA A N 1
ATOM 3537 C CA . ALA A 1 447 ? -3.259 2.648 -30.795 1.00 90.06 447 ALA A CA 1
ATOM 3538 C C . ALA A 1 447 ? -1.759 2.799 -31.014 1.00 90.06 447 ALA A C 1
ATOM 3540 O O . ALA A 1 447 ? -1.185 3.883 -30.867 1.00 90.06 447 ALA A O 1
ATOM 3541 N N . VAL A 1 448 ? -1.143 1.707 -31.456 1.00 89.06 448 VAL A N 1
ATOM 3542 C CA . VAL A 1 448 ? 0.212 1.711 -31.998 1.00 89.06 448 VAL A CA 1
ATOM 3543 C C . VAL A 1 448 ? 0.178 1.374 -33.476 1.00 89.06 448 VAL A C 1
ATOM 3545 O O . VAL A 1 448 ? -0.499 0.447 -33.914 1.00 89.06 448 VAL A O 1
ATOM 3548 N N . VAL A 1 449 ? 0.917 2.156 -34.257 1.00 90.19 449 VAL A N 1
ATOM 3549 C CA . VAL A 1 449 ? 1.036 1.978 -35.702 1.00 90.19 449 VAL A CA 1
ATOM 3550 C C . VAL A 1 449 ? 2.444 1.512 -36.024 1.00 90.19 449 VAL A C 1
ATOM 3552 O O . VAL A 1 449 ? 3.412 2.189 -35.688 1.00 90.19 449 VAL A O 1
ATOM 3555 N N . LEU A 1 450 ? 2.553 0.369 -36.690 1.00 89.94 450 LEU A N 1
ATOM 3556 C CA . LEU A 1 450 ? 3.803 -0.272 -37.077 1.00 89.94 450 LEU A CA 1
ATOM 3557 C C . LEU A 1 450 ? 3.981 -0.188 -38.594 1.00 89.94 450 LEU A C 1
ATOM 3559 O O . LEU A 1 450 ? 3.069 -0.510 -39.358 1.00 89.94 450 LEU A O 1
ATOM 3563 N N . PHE A 1 451 ? 5.170 0.214 -39.037 1.00 90.25 451 PHE A N 1
ATOM 3564 C CA . PHE A 1 451 ? 5.523 0.321 -40.452 1.00 90.25 451 PHE A CA 1
ATOM 3565 C C . PHE A 1 451 ? 6.507 -0.790 -40.801 1.00 90.25 451 PHE A C 1
ATOM 3567 O O . PHE A 1 451 ? 7.672 -0.739 -40.412 1.00 90.25 451 PHE A O 1
ATOM 3574 N N . HIS A 1 452 ? 6.046 -1.795 -41.535 1.00 84.75 452 HIS A N 1
ATOM 3575 C CA . HIS A 1 452 ? 6.857 -2.955 -41.893 1.00 84.75 452 HIS A CA 1
ATOM 3576 C C . HIS A 1 452 ? 7.788 -2.650 -43.057 1.00 84.75 452 HIS A C 1
ATOM 3578 O O . HIS A 1 452 ? 7.339 -2.073 -44.050 1.00 84.75 452 HIS A O 1
ATOM 3584 N N . ARG A 1 453 ? 9.054 -3.077 -42.957 1.00 84.06 453 ARG A N 1
ATOM 3585 C CA . ARG A 1 453 ? 9.992 -3.065 -44.085 1.00 84.06 453 ARG A CA 1
ATOM 3586 C C . ARG A 1 453 ? 9.572 -4.069 -45.149 1.00 84.06 453 ARG A C 1
ATOM 3588 O O . ARG A 1 453 ? 9.088 -5.154 -44.835 1.00 84.06 453 ARG A O 1
ATOM 3595 N N . ARG A 1 454 ? 9.879 -3.743 -46.408 1.00 72.81 454 ARG A N 1
ATOM 3596 C CA . ARG A 1 454 ? 9.847 -4.724 -47.501 1.00 72.81 454 ARG A CA 1
ATOM 3597 C C . ARG A 1 454 ? 10.770 -5.902 -47.176 1.00 72.81 454 ARG A C 1
ATOM 3599 O O . ARG A 1 454 ? 11.970 -5.661 -47.011 1.00 72.81 454 ARG A O 1
ATOM 3606 N N . PRO A 1 455 ? 10.271 -7.150 -47.144 1.00 62.62 455 PRO A N 1
ATOM 3607 C CA . PRO A 1 455 ? 11.120 -8.304 -46.883 1.00 62.62 455 PRO A CA 1
ATOM 3608 C C . PRO A 1 455 ? 12.194 -8.416 -47.974 1.00 62.62 455 PRO A C 1
ATOM 3610 O O . PRO A 1 455 ? 11.882 -8.446 -49.164 1.00 62.62 455 PRO A O 1
ATOM 3613 N N . ARG A 1 456 ? 13.471 -8.457 -47.572 1.00 57.62 456 ARG A N 1
ATOM 3614 C CA . ARG A 1 456 ? 14.641 -8.599 -48.465 1.00 57.62 456 ARG A CA 1
ATOM 3615 C C . ARG A 1 456 ? 15.008 -10.070 -48.732 1.00 57.62 456 ARG A C 1
ATOM 3617 O O . ARG A 1 456 ? 16.182 -10.382 -48.830 1.00 57.62 456 ARG A O 1
ATOM 3624 N N . ASP A 1 457 ? 14.011 -10.940 -48.875 1.00 51.38 457 ASP A N 1
ATOM 3625 C CA . ASP A 1 457 ? 14.112 -12.413 -48.875 1.00 51.38 457 ASP A CA 1
ATOM 3626 C C . ASP A 1 457 ? 14.231 -13.015 -47.461 1.00 51.38 457 ASP A C 1
ATOM 3628 O O . ASP A 1 457 ? 15.297 -13.066 -46.854 1.00 51.38 457 ASP A O 1
ATOM 3632 N N . GLY A 1 458 ? 13.096 -13.483 -46.930 1.00 54.91 458 GLY A N 1
ATOM 3633 C CA . GLY A 1 458 ? 12.996 -14.156 -45.632 1.00 54.91 458 GLY A CA 1
ATOM 3634 C C . GLY A 1 458 ? 11.667 -13.867 -44.933 1.00 54.91 458 GLY A C 1
ATOM 3635 O O . GLY A 1 458 ? 11.197 -12.731 -44.923 1.00 54.91 458 GLY A O 1
ATOM 3636 N N . VAL A 1 459 ? 11.042 -14.901 -44.365 1.00 51.22 459 VAL A N 1
ATOM 3637 C CA . VAL A 1 459 ? 9.889 -14.744 -43.464 1.00 51.22 459 VAL A CA 1
ATOM 3638 C C . VAL A 1 459 ? 10.387 -14.024 -42.203 1.00 51.22 459 VAL A C 1
ATOM 3640 O O . VAL A 1 459 ? 11.410 -14.450 -41.662 1.00 51.22 459 VAL A O 1
ATOM 3643 N N . PRO A 1 460 ? 9.729 -12.949 -41.729 1.00 53.16 460 PRO A N 1
ATOM 3644 C CA . PRO A 1 460 ? 10.121 -12.298 -40.482 1.00 53.16 460 PRO A CA 1
ATOM 3645 C C . PRO A 1 460 ? 10.126 -13.320 -39.338 1.00 53.16 460 PRO A C 1
ATOM 3647 O O . PRO A 1 460 ? 9.201 -14.120 -39.209 1.00 53.16 460 PRO A O 1
ATOM 3650 N N . ALA A 1 461 ? 11.187 -13.314 -38.528 1.00 53.59 461 ALA A N 1
ATOM 3651 C CA . ALA A 1 461 ? 11.441 -14.355 -37.531 1.00 53.59 461 ALA A CA 1
ATOM 3652 C C . ALA A 1 461 ? 10.410 -14.390 -36.384 1.00 53.59 461 ALA A C 1
ATOM 3654 O O . ALA A 1 461 ? 10.282 -15.418 -35.724 1.00 53.59 461 ALA A O 1
ATOM 3655 N N . VAL A 1 462 ? 9.680 -13.291 -36.142 1.00 59.22 462 VAL A N 1
ATOM 3656 C CA . VAL A 1 462 ? 8.703 -13.158 -35.049 1.00 59.22 462 VAL A CA 1
ATOM 3657 C C . VAL A 1 462 ? 7.541 -12.256 -35.496 1.00 59.22 462 VAL A C 1
ATOM 3659 O O . VAL A 1 462 ? 7.771 -11.209 -36.101 1.00 59.22 462 VAL A O 1
ATOM 3662 N N . SER A 1 463 ? 6.292 -12.656 -35.215 1.00 66.88 463 SER A N 1
ATOM 3663 C CA . SER A 1 463 ? 5.105 -11.815 -35.464 1.00 66.88 463 SER A CA 1
ATOM 3664 C C . SER A 1 463 ? 5.087 -10.631 -34.482 1.00 66.88 463 SER A C 1
ATOM 3666 O O . SER A 1 463 ? 5.289 -10.854 -33.287 1.00 66.88 463 SER A O 1
ATOM 3668 N N . PRO A 1 464 ? 4.789 -9.391 -34.918 1.00 62.94 464 PRO A N 1
ATOM 3669 C CA . PRO A 1 464 ? 4.624 -8.246 -34.015 1.00 62.94 464 PRO A CA 1
ATOM 3670 C C . PRO A 1 464 ? 3.550 -8.469 -32.947 1.00 62.94 464 PRO A C 1
ATOM 3672 O O . PRO A 1 464 ? 3.617 -7.876 -31.874 1.00 62.94 464 PRO A O 1
ATOM 3675 N N . GLU A 1 465 ? 2.587 -9.353 -33.223 1.00 64.56 465 GLU A N 1
ATOM 3676 C CA . GLU A 1 465 ? 1.531 -9.750 -32.288 1.00 64.56 465 GLU A CA 1
ATOM 3677 C C . GLU A 1 465 ? 2.099 -10.332 -30.989 1.00 64.56 465 GLU A C 1
ATOM 3679 O O . GLU A 1 465 ? 1.529 -10.138 -29.919 1.00 64.56 465 GLU A O 1
ATOM 3684 N N . HIS A 1 466 ? 3.277 -10.960 -31.059 1.00 61.94 466 HIS A N 1
ATOM 3685 C CA . HIS A 1 466 ? 3.974 -11.522 -29.902 1.00 61.94 466 HIS A CA 1
ATOM 3686 C C . HIS A 1 466 ? 4.466 -10.450 -28.914 1.00 61.94 466 HIS A C 1
ATOM 3688 O O . HIS A 1 466 ? 4.719 -10.749 -27.751 1.00 61.94 466 HIS A O 1
ATOM 3694 N N . TYR A 1 467 ? 4.591 -9.197 -29.363 1.00 60.38 467 TYR A N 1
ATOM 3695 C CA . TYR A 1 467 ? 5.028 -8.066 -28.545 1.00 60.38 467 TYR A CA 1
ATOM 3696 C C . TYR A 1 467 ? 3.866 -7.187 -28.063 1.00 60.38 467 TYR A C 1
ATOM 3698 O O . TYR A 1 467 ? 4.095 -6.301 -27.240 1.00 60.38 467 TYR A O 1
ATOM 3706 N N . ILE A 1 468 ? 2.629 -7.436 -28.519 1.00 64.12 468 ILE A N 1
ATOM 3707 C CA . ILE A 1 468 ? 1.441 -6.656 -28.129 1.00 64.12 468 ILE A CA 1
ATOM 3708 C C . ILE A 1 468 ? 1.236 -6.643 -26.606 1.00 64.12 468 ILE A C 1
ATOM 3710 O O . ILE A 1 468 ? 1.073 -5.548 -26.071 1.00 64.12 468 ILE A O 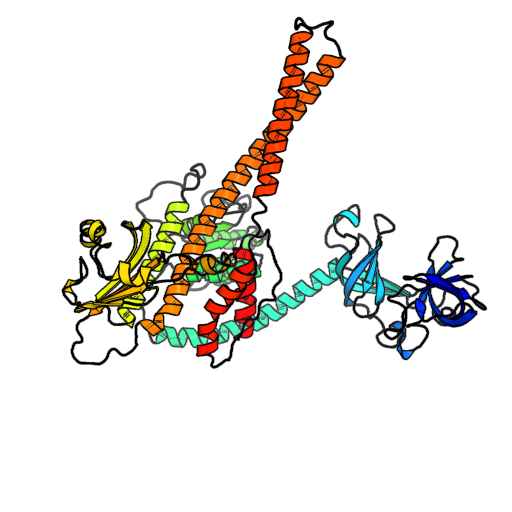1
ATOM 3714 N N . PRO A 1 469 ? 1.323 -7.772 -25.871 1.00 60.81 469 PRO A N 1
ATOM 3715 C CA . PRO A 1 469 ? 1.140 -7.748 -24.418 1.00 60.81 469 PRO A CA 1
ATOM 3716 C C . PRO A 1 469 ? 2.200 -6.903 -23.696 1.00 60.81 469 PRO A C 1
ATOM 3718 O O . PRO A 1 469 ? 1.890 -6.154 -22.775 1.00 60.81 469 PRO A O 1
ATOM 3721 N N . GLY A 1 470 ? 3.460 -6.973 -24.143 1.00 54.50 470 GLY A N 1
ATOM 3722 C CA . GLY A 1 470 ? 4.551 -6.173 -23.577 1.00 54.50 470 GLY A CA 1
ATOM 3723 C C . GLY A 1 470 ? 4.437 -4.681 -23.906 1.00 54.50 470 GLY A C 1
ATOM 3724 O O . GLY A 1 470 ? 4.821 -3.837 -23.097 1.00 54.50 470 GLY A O 1
ATOM 3725 N N . LEU A 1 471 ? 3.901 -4.359 -25.083 1.00 61.75 471 LEU A N 1
ATOM 3726 C CA . LEU A 1 471 ? 3.620 -2.997 -25.516 1.00 61.75 471 LEU A CA 1
ATOM 3727 C C . LEU A 1 471 ? 2.467 -2.412 -24.699 1.00 61.75 471 LEU A C 1
ATOM 3729 O O . LEU A 1 471 ? 2.616 -1.334 -24.138 1.00 61.75 471 LEU A O 1
ATOM 3733 N N . GLN A 1 472 ? 1.370 -3.152 -24.558 1.00 63.59 472 GLN A N 1
ATOM 3734 C CA . GLN A 1 472 ? 0.244 -2.781 -23.708 1.00 63.59 472 GLN A CA 1
ATOM 3735 C C . GLN A 1 472 ? 0.710 -2.519 -22.265 1.00 63.59 472 GLN A C 1
ATOM 3737 O O . GLN A 1 472 ? 0.480 -1.435 -21.738 1.00 63.59 472 GLN A O 1
ATOM 3742 N N . ALA A 1 473 ? 1.507 -3.424 -21.693 1.00 54.94 473 ALA A N 1
ATOM 3743 C CA . ALA A 1 473 ? 2.113 -3.275 -20.370 1.00 54.94 473 ALA A CA 1
ATOM 3744 C C . ALA A 1 473 ? 2.957 -1.995 -20.195 1.00 54.94 473 ALA A C 1
ATOM 3746 O O . ALA A 1 473 ? 2.875 -1.310 -19.173 1.00 54.94 473 ALA A O 1
ATOM 3747 N N . ALA A 1 474 ? 3.809 -1.676 -21.174 1.00 54.91 474 ALA A N 1
ATOM 3748 C CA . ALA A 1 474 ? 4.682 -0.504 -21.114 1.00 54.91 474 ALA A CA 1
ATOM 3749 C C . ALA A 1 474 ? 3.896 0.811 -21.228 1.00 54.91 474 ALA A C 1
ATOM 3751 O O . ALA A 1 474 ? 4.226 1.794 -20.560 1.00 54.91 474 ALA A O 1
ATOM 3752 N N . LEU A 1 475 ? 2.854 0.822 -22.060 1.00 62.28 475 LEU A N 1
ATOM 3753 C CA . LEU A 1 475 ? 1.978 1.974 -22.247 1.00 62.28 475 LEU A CA 1
ATOM 3754 C C . LEU A 1 475 ? 1.085 2.206 -21.027 1.00 62.28 475 LEU A C 1
ATOM 3756 O O . LEU A 1 475 ? 0.981 3.334 -20.554 1.00 62.28 475 LEU A O 1
ATOM 3760 N N . GLU A 1 476 ? 0.544 1.139 -20.445 1.00 60.72 476 GLU A N 1
ATOM 3761 C CA . GLU A 1 476 ? -0.211 1.199 -19.191 1.00 60.72 476 GLU A CA 1
ATOM 3762 C C . GLU A 1 476 ? 0.660 1.723 -18.039 1.00 60.72 476 GLU A C 1
ATOM 3764 O O . GLU A 1 476 ? 0.225 2.577 -17.269 1.00 60.72 476 GLU A O 1
ATOM 3769 N N . ALA A 1 477 ? 1.928 1.303 -17.952 1.00 52.88 477 ALA A N 1
ATOM 3770 C CA . ALA A 1 477 ? 2.866 1.834 -16.962 1.00 52.88 477 ALA A CA 1
ATOM 3771 C C . ALA A 1 477 ? 3.167 3.332 -17.168 1.00 52.88 477 ALA A C 1
ATOM 3773 O O . ALA A 1 477 ? 3.303 4.076 -16.192 1.00 52.88 477 ALA A O 1
ATOM 3774 N N . HIS A 1 478 ? 3.262 3.788 -18.421 1.00 60.50 478 HIS A N 1
ATOM 3775 C CA . HIS A 1 478 ? 3.429 5.204 -18.750 1.00 60.50 478 HIS A CA 1
ATOM 3776 C C . HIS A 1 478 ? 2.200 6.022 -18.333 1.00 60.50 478 HIS A C 1
ATOM 3778 O O . HIS A 1 478 ? 2.337 7.054 -17.674 1.00 60.50 478 HIS A O 1
ATOM 3784 N N . GLU A 1 479 ? 0.999 5.562 -18.676 1.00 60.38 479 GLU A N 1
ATOM 3785 C CA . GLU A 1 479 ? -0.247 6.232 -18.303 1.00 60.38 479 GLU A CA 1
ATOM 3786 C C . GLU A 1 479 ? -0.444 6.270 -16.794 1.00 60.38 479 GLU A C 1
ATOM 3788 O O . GLU A 1 479 ? -0.760 7.323 -16.246 1.00 60.38 479 GLU A O 1
ATOM 3793 N N . LEU A 1 480 ? -0.164 5.167 -16.101 1.00 55.34 480 LEU A N 1
ATOM 3794 C CA . LEU A 1 480 ? -0.195 5.115 -14.646 1.00 55.34 480 LEU A CA 1
ATOM 3795 C C . LEU A 1 480 ? 0.816 6.093 -14.031 1.00 55.34 480 LEU A C 1
ATOM 3797 O O . LEU A 1 480 ? 0.537 6.705 -13.001 1.00 55.34 480 LEU A O 1
ATOM 3801 N N . ALA A 1 481 ? 1.987 6.283 -14.643 1.00 52.16 481 ALA A N 1
ATOM 3802 C CA . ALA A 1 481 ? 2.950 7.287 -14.199 1.00 52.16 481 ALA A CA 1
ATOM 3803 C C . ALA A 1 481 ? 2.427 8.722 -14.404 1.00 52.16 481 ALA A C 1
ATOM 3805 O O . ALA A 1 481 ? 2.598 9.557 -13.513 1.00 52.16 481 ALA A O 1
ATOM 3806 N N . LEU A 1 482 ? 1.751 9.005 -15.525 1.00 52.75 482 LEU A N 1
ATOM 3807 C CA . LEU A 1 482 ? 1.091 10.292 -15.779 1.00 52.75 482 LEU A CA 1
ATOM 3808 C C . LEU A 1 482 ? -0.073 10.541 -14.812 1.00 52.75 482 LEU A C 1
ATOM 3810 O O . LEU A 1 482 ? -0.181 11.629 -14.243 1.00 52.75 482 LEU A O 1
ATOM 3814 N N . GLU A 1 483 ? -0.919 9.540 -14.577 1.00 53.62 483 GLU A N 1
ATOM 3815 C CA . GLU A 1 483 ? -2.016 9.602 -13.613 1.00 53.62 483 GLU A CA 1
ATOM 3816 C C . GLU A 1 483 ? -1.497 9.775 -12.193 1.00 53.62 483 GLU A C 1
ATOM 3818 O O . GLU A 1 483 ? -1.971 10.658 -11.489 1.00 53.62 483 GLU A O 1
ATOM 3823 N N . ASN A 1 484 ? -0.471 9.031 -11.779 1.00 50.09 484 ASN A N 1
ATOM 3824 C CA . ASN A 1 484 ? 0.160 9.201 -10.471 1.00 50.09 484 ASN A CA 1
ATOM 3825 C C . ASN A 1 484 ? 0.827 10.572 -10.324 1.00 50.09 484 ASN A C 1
ATOM 3827 O O . ASN A 1 484 ? 0.774 11.160 -9.244 1.00 50.09 484 ASN A O 1
ATOM 3831 N N . ALA A 1 485 ? 1.422 11.123 -11.386 1.00 49.97 485 ALA A N 1
ATOM 3832 C CA . ALA A 1 485 ? 1.954 12.483 -11.373 1.00 49.97 485 ALA A CA 1
ATOM 3833 C C . ALA A 1 485 ? 0.831 13.525 -11.237 1.00 49.97 485 ALA A C 1
ATOM 3835 O O . ALA A 1 485 ? 0.965 14.489 -10.479 1.00 49.97 485 ALA A O 1
ATOM 3836 N N . ASN A 1 486 ? -0.301 13.318 -11.914 1.00 46.94 486 ASN A N 1
ATOM 3837 C CA . ASN A 1 486 ? -1.477 14.178 -11.812 1.00 46.94 486 ASN A CA 1
ATOM 3838 C C . ASN A 1 486 ? -2.172 14.048 -10.449 1.00 46.94 486 ASN A C 1
ATOM 3840 O O . ASN A 1 486 ? -2.499 15.060 -9.839 1.00 46.94 486 ASN A O 1
ATOM 3844 N N . LEU A 1 487 ? -2.321 12.840 -9.910 1.00 48.62 487 LEU A N 1
ATOM 3845 C CA . LEU A 1 487 ? -2.828 12.581 -8.562 1.00 48.62 487 LEU A CA 1
ATOM 3846 C C . LEU A 1 487 ? -1.878 13.130 -7.498 1.00 48.62 487 LEU A C 1
ATOM 3848 O O . LEU A 1 487 ? -2.337 13.693 -6.514 1.00 48.62 487 LEU A O 1
ATOM 3852 N N . GLY A 1 488 ? -0.564 13.055 -7.713 1.00 43.72 488 GLY A N 1
ATOM 3853 C CA . GLY A 1 488 ? 0.443 13.711 -6.881 1.00 43.72 488 GLY A CA 1
ATOM 3854 C C . GLY A 1 488 ? 0.301 15.234 -6.899 1.00 43.72 488 GLY A C 1
ATOM 3855 O O . GLY A 1 488 ? 0.367 15.862 -5.845 1.00 43.72 488 GLY A O 1
ATOM 3856 N N . ARG A 1 489 ? 0.016 15.835 -8.065 1.00 43.31 489 ARG A N 1
ATOM 3857 C CA . ARG A 1 489 ? -0.338 17.261 -8.185 1.00 43.31 489 ARG A CA 1
ATOM 3858 C C . ARG A 1 489 ? -1.631 17.583 -7.445 1.00 43.31 489 ARG A C 1
ATOM 3860 O O . ARG A 1 489 ? -1.639 18.537 -6.680 1.00 43.31 489 ARG A O 1
ATOM 3867 N N . PHE A 1 490 ? -2.693 16.798 -7.615 1.00 41.78 490 PHE A N 1
ATOM 3868 C CA . PHE A 1 490 ? -3.961 17.001 -6.907 1.00 41.78 490 PHE A CA 1
ATOM 3869 C C . PHE A 1 490 ? -3.822 16.805 -5.396 1.00 41.78 490 PHE A C 1
ATOM 3871 O O . PHE A 1 490 ? -4.403 17.566 -4.631 1.00 41.78 490 PHE A O 1
ATOM 3878 N N . ALA A 1 491 ? -3.005 15.852 -4.950 1.00 42.47 491 ALA A N 1
ATOM 3879 C CA . ALA A 1 491 ? -2.699 15.632 -3.543 1.00 42.47 491 ALA A CA 1
ATOM 3880 C C . ALA A 1 491 ? -1.836 16.762 -2.966 1.00 42.47 491 ALA A C 1
ATOM 3882 O O . ALA A 1 491 ? -2.062 17.167 -1.832 1.00 42.47 491 ALA A O 1
ATOM 3883 N N . LEU A 1 492 ? -0.886 17.311 -3.730 1.00 40.94 492 LEU A N 1
ATOM 3884 C CA . LEU A 1 492 ? -0.053 18.443 -3.314 1.00 40.94 492 LEU A CA 1
ATOM 3885 C C . LEU A 1 492 ? -0.848 19.756 -3.292 1.00 40.94 492 LEU A C 1
ATOM 3887 O O . LEU A 1 492 ? -0.762 20.501 -2.320 1.00 40.94 492 LEU A O 1
ATOM 3891 N N . ILE A 1 493 ? -1.669 20.008 -4.315 1.00 42.44 493 ILE A N 1
ATOM 3892 C CA . ILE A 1 493 ? -2.629 21.117 -4.352 1.00 42.44 493 ILE A CA 1
ATOM 3893 C C . ILE A 1 493 ? -3.604 20.958 -3.187 1.00 42.44 493 ILE A C 1
ATOM 3895 O O . ILE A 1 493 ? -3.740 21.878 -2.395 1.00 42.44 493 ILE A O 1
ATOM 3899 N N . GLY A 1 494 ? -4.188 19.775 -2.996 1.00 44.38 494 GLY A N 1
ATOM 3900 C CA . GLY A 1 494 ? -5.087 19.471 -1.885 1.00 44.38 494 GLY A CA 1
ATOM 3901 C C . GLY A 1 494 ? -4.426 19.589 -0.510 1.00 44.38 494 GLY A C 1
ATOM 3902 O O . GLY A 1 494 ? -5.071 20.038 0.427 1.00 44.38 494 GLY A O 1
ATOM 3903 N N . LYS A 1 495 ? -3.138 19.251 -0.369 1.00 45.19 495 LYS A N 1
ATOM 3904 C CA . LYS A 1 495 ? -2.365 19.407 0.874 1.00 45.19 495 LYS A CA 1
ATOM 3905 C C . LYS A 1 495 ? -2.051 20.871 1.163 1.00 45.19 495 LYS A C 1
ATOM 3907 O O . LYS A 1 495 ? -2.219 21.300 2.299 1.00 45.19 495 LYS A O 1
ATOM 3912 N N . ASN A 1 496 ? -1.640 21.636 0.154 1.00 43.47 496 ASN A N 1
ATOM 3913 C CA . ASN A 1 496 ? -1.382 23.068 0.294 1.00 43.47 496 ASN A CA 1
ATOM 3914 C C . ASN A 1 496 ? -2.685 23.816 0.594 1.00 43.47 496 ASN A C 1
ATOM 3916 O O . ASN A 1 496 ? -2.735 24.594 1.538 1.00 43.47 496 ASN A O 1
ATOM 3920 N N . TRP A 1 497 ? -3.764 23.511 -0.128 1.00 49.16 497 TRP A N 1
ATOM 3921 C CA . TRP A 1 497 ? -5.098 24.047 0.142 1.00 49.16 497 TRP A CA 1
ATOM 3922 C C . TRP A 1 497 ? -5.617 23.624 1.516 1.00 49.16 497 TRP A C 1
ATOM 3924 O O . TRP A 1 497 ? -6.142 24.459 2.237 1.00 49.16 497 TRP A O 1
ATOM 3934 N N . SER A 1 498 ? -5.415 22.372 1.934 1.00 49.47 498 SER A N 1
ATOM 3935 C CA . SER A 1 498 ? -5.781 21.908 3.276 1.00 49.47 498 SER A CA 1
ATOM 3936 C C . SER A 1 498 ? -4.988 22.627 4.370 1.00 49.47 498 SER A C 1
ATOM 3938 O O . SER A 1 498 ? -5.578 22.997 5.380 1.00 49.47 498 SER A O 1
ATOM 3940 N N . ALA A 1 499 ? -3.690 22.880 4.173 1.00 50.44 499 ALA A N 1
ATOM 3941 C CA . ALA A 1 499 ? -2.871 23.652 5.105 1.00 50.44 499 ALA A CA 1
ATOM 3942 C C . ALA A 1 499 ? -3.350 25.110 5.202 1.00 50.44 499 ALA A C 1
ATOM 3944 O O . ALA A 1 499 ? -3.602 25.586 6.307 1.00 50.44 499 ALA A O 1
ATOM 3945 N N . TYR A 1 500 ? -3.582 25.772 4.062 1.00 52.00 500 TYR A N 1
ATOM 3946 C CA . TYR A 1 500 ? -4.144 27.125 4.020 1.00 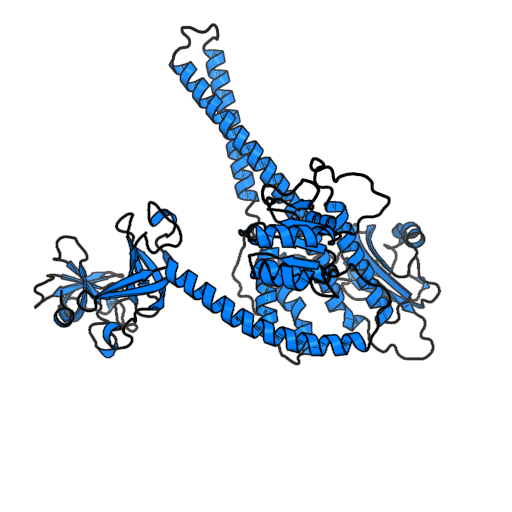52.00 500 TYR A CA 1
ATOM 3947 C C . TYR A 1 500 ? -5.538 27.194 4.647 1.00 52.00 500 TYR A C 1
ATOM 3949 O O . TYR A 1 500 ? -5.825 28.120 5.399 1.00 52.00 500 TYR A O 1
ATOM 3957 N N . LEU A 1 501 ? -6.404 26.212 4.397 1.00 59.31 501 LEU A N 1
ATOM 3958 C CA . LEU A 1 501 ? -7.734 26.149 5.002 1.00 59.31 501 LEU A CA 1
ATOM 3959 C C . LEU A 1 501 ? -7.656 25.864 6.504 1.00 59.31 501 LEU A C 1
ATOM 3961 O O . LEU A 1 501 ? -8.422 26.449 7.259 1.00 59.31 501 LEU A O 1
ATOM 3965 N N . HIS A 1 502 ? -6.716 25.042 6.978 1.00 64.69 502 HIS A N 1
ATOM 3966 C CA . HIS A 1 502 ? -6.497 24.826 8.411 1.00 64.69 502 HIS A CA 1
ATOM 3967 C C . HIS A 1 502 ? -5.980 26.084 9.122 1.00 64.69 502 HIS A C 1
ATOM 3969 O O . HIS A 1 502 ? -6.459 26.400 10.212 1.00 64.69 502 HIS A O 1
ATOM 3975 N N . GLU A 1 503 ? -5.066 26.827 8.502 1.00 64.75 503 GLU A N 1
ATOM 3976 C CA . GLU A 1 503 ? -4.574 28.115 9.006 1.00 64.75 503 GLU A CA 1
ATOM 3977 C C . GLU A 1 503 ? -5.677 29.186 8.986 1.00 64.75 503 GLU A C 1
ATOM 3979 O O . GLU A 1 503 ? -5.880 29.911 9.965 1.00 64.75 503 GLU A O 1
ATOM 3984 N N . THR A 1 504 ? -6.474 29.222 7.913 1.00 62.38 504 THR A N 1
ATOM 3985 C CA . THR A 1 504 ? -7.643 30.106 7.793 1.00 62.38 504 THR A CA 1
ATOM 3986 C C . THR A 1 504 ? -8.710 29.738 8.822 1.00 62.38 504 THR A C 1
ATOM 3988 O O . THR A 1 504 ? -9.300 30.627 9.428 1.00 62.38 504 THR A O 1
ATOM 3991 N N . ARG A 1 505 ? -8.918 28.445 9.102 1.00 76.38 505 ARG A N 1
ATOM 3992 C CA . ARG A 1 505 ? -9.835 27.957 10.140 1.00 76.38 505 ARG A CA 1
ATOM 3993 C C . ARG A 1 505 ? -9.374 28.376 11.528 1.00 76.38 505 ARG A C 1
ATOM 3995 O O . ARG A 1 505 ? -10.193 28.846 12.308 1.00 76.38 505 ARG A O 1
ATOM 4002 N N . GLN A 1 506 ? -8.090 28.205 11.846 1.00 73.75 506 GLN A N 1
ATOM 4003 C CA . GLN A 1 506 ? -7.529 28.647 13.127 1.00 73.75 506 GLN A CA 1
ATOM 4004 C C . GLN A 1 506 ? -7.672 30.161 13.291 1.00 73.75 506 GLN A C 1
ATOM 4006 O O . GLN A 1 506 ? -8.139 30.621 14.329 1.00 73.75 506 GLN A O 1
ATOM 4011 N N . SER A 1 507 ? -7.356 30.926 12.247 1.00 69.44 507 SER A N 1
ATOM 4012 C CA . SER A 1 507 ? -7.502 32.383 12.255 1.00 69.44 507 SER A CA 1
ATOM 4013 C C . SER A 1 507 ? -8.967 32.812 12.399 1.00 69.44 507 SER A C 1
ATOM 4015 O O . SER A 1 507 ? -9.273 33.701 13.190 1.00 69.44 507 SER A O 1
ATOM 4017 N N . ALA A 1 508 ? -9.891 32.145 11.698 1.00 71.69 508 ALA A N 1
ATOM 4018 C CA . ALA A 1 508 ? -11.327 32.390 11.798 1.00 71.69 508 ALA A CA 1
ATOM 4019 C C . ALA A 1 508 ? -11.888 32.009 13.176 1.00 71.69 508 ALA A C 1
ATOM 4021 O O . ALA A 1 508 ? -12.748 32.721 13.684 1.00 71.69 508 ALA A O 1
ATOM 4022 N N . GLN A 1 509 ? -11.388 30.937 13.802 1.00 81.94 509 GLN A N 1
ATOM 4023 C CA . GLN A 1 509 ? -11.752 30.552 15.169 1.00 81.94 509 GLN A CA 1
ATOM 4024 C C . GLN A 1 509 ? -11.288 31.604 16.177 1.00 81.94 509 GLN A C 1
ATOM 4026 O O . GLN A 1 509 ? -12.094 32.068 16.968 1.00 81.94 509 GLN A O 1
ATOM 4031 N N . VAL A 1 510 ? -10.023 32.034 16.113 1.00 83.19 510 VAL A N 1
ATOM 4032 C CA . VAL A 1 510 ? -9.488 33.077 17.007 1.00 83.19 510 VAL A CA 1
ATOM 4033 C C . VAL A 1 510 ? -10.272 34.380 16.850 1.00 83.19 510 VAL A C 1
ATOM 4035 O O . VAL A 1 510 ? -10.600 35.035 17.839 1.00 83.19 510 VAL A O 1
ATOM 4038 N N . LEU A 1 511 ? -10.601 34.753 15.611 1.00 76.44 511 LEU A N 1
ATOM 4039 C CA . LEU A 1 511 ? -11.405 35.936 15.326 1.00 76.44 511 LEU A CA 1
ATOM 4040 C C . LEU A 1 511 ? -12.836 35.787 15.861 1.00 76.44 511 LEU A C 1
ATOM 4042 O O . LEU A 1 511 ? -13.360 36.730 16.448 1.00 76.44 511 LEU A O 1
ATOM 4046 N N . LEU A 1 512 ? -13.447 34.612 15.704 1.00 84.44 512 LEU A N 1
ATOM 4047 C CA . LEU A 1 512 ? -14.761 34.304 16.258 1.00 84.44 512 LEU A CA 1
ATOM 4048 C C . LEU A 1 512 ? -14.750 34.400 17.787 1.00 84.44 512 LEU A C 1
ATOM 4050 O O . LEU A 1 512 ? -15.543 35.160 18.333 1.00 84.44 512 LEU A O 1
ATOM 4054 N N . ASP A 1 513 ? -13.818 33.722 18.457 1.00 86.19 513 ASP A N 1
ATOM 4055 C CA . ASP A 1 513 ? -13.683 33.723 19.917 1.00 86.19 513 ASP A CA 1
ATOM 4056 C C . ASP A 1 513 ? -13.494 35.150 20.447 1.00 86.19 513 ASP A C 1
ATOM 4058 O O . ASP A 1 513 ? -14.146 35.556 21.408 1.00 86.19 513 ASP A O 1
ATOM 4062 N N . LYS A 1 514 ? -12.667 35.961 19.769 1.00 82.25 514 LYS A N 1
ATOM 4063 C CA . LYS A 1 514 ? -12.429 37.356 20.159 1.00 82.25 514 LYS A CA 1
ATOM 4064 C C . LYS A 1 514 ? -13.647 38.250 19.932 1.00 82.25 514 LYS A C 1
ATOM 4066 O O . LYS A 1 514 ? -13.917 39.126 20.750 1.00 82.25 514 LYS A O 1
ATOM 4071 N N . VAL A 1 515 ? -14.385 38.051 18.841 1.00 83.94 515 VAL A N 1
ATOM 4072 C CA . VAL A 1 515 ? -15.635 38.780 18.575 1.00 83.94 515 VAL A CA 1
ATOM 4073 C C . VAL A 1 515 ? -16.717 38.391 19.585 1.00 83.94 515 VAL A C 1
ATOM 4075 O O . VAL A 1 515 ? -17.490 39.253 19.996 1.00 83.94 515 VAL A O 1
ATOM 4078 N N . GLU A 1 516 ? -16.770 37.130 20.017 1.00 83.81 516 GLU A N 1
ATOM 4079 C CA . GLU A 1 516 ? -17.698 36.679 21.058 1.00 83.81 516 GLU A CA 1
ATOM 4080 C C . GLU A 1 516 ? -17.332 37.243 22.435 1.00 83.81 516 GLU A C 1
ATOM 4082 O O . GLU A 1 516 ? -18.196 37.832 23.082 1.00 83.81 516 GLU A O 1
ATOM 4087 N N . GLU A 1 517 ? -16.054 37.192 22.818 1.00 84.44 517 GLU A N 1
ATOM 4088 C CA . GLU A 1 517 ? -15.535 37.802 24.049 1.00 84.44 517 GLU A CA 1
ATOM 4089 C C . GLU A 1 517 ? -15.828 39.314 24.098 1.00 84.44 517 GLU A C 1
ATOM 4091 O O . GLU A 1 517 ? -16.350 39.825 25.086 1.00 84.44 517 GLU A O 1
ATOM 4096 N N . LEU A 1 518 ? -15.548 40.050 23.015 1.00 78.81 518 LEU A N 1
ATOM 4097 C CA . LEU A 1 518 ? -15.784 41.499 22.950 1.00 78.81 518 LEU A CA 1
ATOM 4098 C C . LEU A 1 518 ? -17.277 41.856 22.939 1.00 78.81 518 LEU A C 1
ATOM 4100 O O . LEU A 1 518 ? -17.668 42.879 23.506 1.00 78.81 518 LEU A O 1
ATOM 4104 N N . ALA A 1 519 ? -18.120 41.015 22.335 1.00 74.50 519 ALA A N 1
ATOM 4105 C CA . ALA A 1 519 ? -19.568 41.186 22.383 1.00 74.50 519 ALA A CA 1
ATOM 4106 C C . ALA A 1 519 ? -20.136 40.964 23.799 1.00 74.50 519 ALA A C 1
ATOM 4108 O O . ALA A 1 519 ? -21.119 41.613 24.157 1.00 74.50 519 ALA A O 1
ATOM 4109 N N . GLU A 1 520 ? -19.522 40.086 24.601 1.00 76.88 520 GLU A N 1
ATOM 4110 C CA . GLU A 1 520 ? -19.902 39.811 25.995 1.00 76.88 520 GLU A CA 1
ATOM 4111 C C . GLU A 1 520 ? -19.406 40.881 26.976 1.00 76.88 520 GLU A C 1
ATOM 4113 O O . GLU A 1 520 ? -20.155 41.296 27.861 1.00 76.88 520 GLU A O 1
ATOM 4118 N N . VAL A 1 521 ? -18.169 41.363 26.805 1.00 74.38 521 VAL A N 1
ATOM 4119 C CA . VAL A 1 521 ? -17.545 42.368 27.692 1.00 74.38 521 VAL A CA 1
ATOM 4120 C C . VAL A 1 521 ? -18.175 43.753 27.537 1.00 74.38 521 VAL A C 1
ATOM 4122 O O . VAL A 1 521 ? -18.179 44.545 28.480 1.00 74.38 521 VAL A O 1
ATOM 4125 N N . GLY A 1 522 ? -18.783 44.031 26.388 1.00 56.00 522 GLY A N 1
ATOM 4126 C CA . GLY A 1 522 ? -19.780 45.081 26.303 1.00 56.00 522 GLY A CA 1
ATOM 4127 C C . GLY A 1 522 ? -19.613 46.009 25.116 1.00 56.00 522 GLY A C 1
ATOM 4128 O O . GLY A 1 522 ? -18.672 46.799 25.009 1.00 56.00 522 GLY A O 1
ATOM 4129 N N . ALA A 1 523 ? -20.703 46.061 24.358 1.00 55.09 523 ALA A N 1
ATOM 4130 C CA . ALA A 1 523 ? -21.197 47.197 23.586 1.00 55.09 523 ALA A CA 1
ATOM 4131 C C . ALA A 1 523 ? -21.376 48.511 24.403 1.00 55.09 523 ALA A C 1
ATOM 4133 O O . ALA A 1 523 ? -22.115 49.400 23.989 1.00 55.09 523 ALA A O 1
ATOM 4134 N N . SER A 1 524 ? -20.730 48.644 25.565 1.00 54.28 524 SER A N 1
ATOM 4135 C CA . SER A 1 524 ? -20.844 49.757 26.514 1.00 54.28 524 SER A CA 1
ATOM 4136 C C . SER A 1 524 ? -19.559 50.588 26.654 1.00 54.28 524 SER A C 1
ATOM 4138 O O . SER A 1 524 ? -19.589 51.608 27.338 1.00 54.28 524 SER A O 1
ATOM 4140 N N . GLY A 1 525 ? -18.452 50.217 25.991 1.00 60.69 525 GLY A N 1
ATOM 4141 C CA . GLY A 1 525 ? -17.184 50.972 26.042 1.00 60.69 525 GLY A CA 1
ATOM 4142 C C . GLY A 1 525 ? -16.490 51.242 24.700 1.00 60.69 525 GLY A C 1
ATOM 4143 O O . GLY A 1 525 ? -15.517 51.992 24.664 1.00 60.69 525 GLY A O 1
ATOM 4144 N N . LEU A 1 526 ? -16.970 50.665 23.594 1.00 63.50 526 LEU A N 1
ATOM 4145 C CA . LEU A 1 526 ? -16.385 50.829 22.258 1.00 63.50 526 LEU A CA 1
ATOM 4146 C C . LEU A 1 526 ? -17.344 51.614 21.343 1.00 63.50 526 LEU A C 1
ATOM 4148 O O . LEU A 1 526 ? -18.550 51.396 21.420 1.00 63.50 526 LEU A O 1
ATOM 4152 N N . PRO A 1 527 ? -16.847 52.477 20.434 1.00 70.25 527 PRO A N 1
ATOM 4153 C CA . PRO A 1 527 ? -17.673 53.308 19.540 1.00 70.25 527 PRO A CA 1
ATOM 4154 C C . PRO A 1 527 ? -18.402 52.519 18.433 1.00 70.25 527 PRO A C 1
ATOM 4156 O O . PRO A 1 527 ? -18.951 53.103 17.501 1.00 70.25 527 PRO A O 1
ATOM 4159 N N . ILE A 1 528 ? -18.396 51.189 18.506 1.00 73.50 528 ILE A N 1
ATOM 4160 C CA . ILE A 1 528 ? -19.001 50.300 17.520 1.00 73.50 528 ILE A CA 1
ATOM 4161 C C . ILE A 1 528 ? -20.416 49.965 18.001 1.00 73.50 528 ILE A C 1
ATOM 4163 O O . ILE A 1 528 ? -20.592 49.348 19.052 1.00 73.50 528 ILE A O 1
ATOM 4167 N N . GLY A 1 529 ? -21.427 50.386 17.237 1.00 77.50 529 GLY A N 1
ATOM 4168 C CA . GLY A 1 529 ? -22.832 50.124 17.559 1.00 77.50 529 GLY A CA 1
ATOM 4169 C C . GLY A 1 529 ? -23.166 48.627 17.593 1.00 77.50 529 GLY A C 1
ATOM 4170 O O . GLY A 1 529 ? -22.550 47.827 16.889 1.00 77.50 529 GLY A O 1
ATOM 4171 N N . ALA A 1 530 ? -24.173 48.242 18.381 1.00 74.56 530 ALA A N 1
ATOM 4172 C CA . ALA A 1 530 ? -24.565 46.842 18.591 1.00 74.56 530 ALA A CA 1
ATOM 4173 C C . ALA A 1 530 ? -24.875 46.071 17.287 1.00 74.56 530 ALA A C 1
ATOM 4175 O O . ALA A 1 530 ? -24.557 44.888 17.179 1.00 74.56 530 ALA A O 1
ATOM 4176 N N . GLU A 1 531 ? -25.432 46.741 16.275 1.00 77.31 531 GLU A N 1
ATOM 4177 C CA . GLU A 1 531 ? -25.709 46.149 14.956 1.00 77.31 531 GLU A CA 1
ATOM 4178 C C . GLU A 1 531 ? -24.430 45.756 14.199 1.00 77.31 531 GLU A C 1
ATOM 4180 O O . GLU A 1 531 ? -24.374 44.711 13.546 1.00 77.31 531 GLU A O 1
ATOM 4185 N N . HIS A 1 532 ? -23.362 46.544 14.338 1.00 78.12 532 HIS A N 1
ATOM 4186 C CA . HIS A 1 532 ? -22.070 46.247 13.721 1.00 78.12 532 HIS A CA 1
ATOM 4187 C C . HIS A 1 532 ? -21.400 45.048 14.400 1.00 78.12 532 HIS A C 1
ATOM 4189 O O . HIS A 1 532 ? -20.834 44.201 13.714 1.00 78.12 532 HIS A O 1
ATOM 4195 N N . TRP A 1 533 ? -21.537 44.913 15.724 1.00 79.06 533 TRP A N 1
ATOM 4196 C CA . TRP A 1 533 ? -21.077 43.727 16.457 1.00 79.06 533 TRP A CA 1
ATOM 4197 C C . TRP A 1 533 ? -21.821 42.458 16.050 1.00 79.06 533 TRP A C 1
ATOM 4199 O O . TRP A 1 533 ? -21.202 41.411 15.860 1.00 79.06 533 TRP A O 1
ATOM 4209 N N . GLN A 1 534 ? -23.141 42.538 15.874 1.00 78.75 534 GLN A N 1
ATOM 4210 C CA . GLN A 1 534 ? -23.923 41.405 15.379 1.00 78.75 534 GLN A CA 1
ATOM 4211 C C . GLN A 1 534 ? -23.523 41.009 13.954 1.00 78.75 534 GLN A C 1
ATOM 4213 O O . GLN A 1 534 ? -23.444 39.816 13.658 1.00 78.75 534 GLN A O 1
ATOM 4218 N N . THR A 1 535 ? -23.226 41.989 13.099 1.00 82.06 535 THR A N 1
ATOM 4219 C CA . THR A 1 535 ? -22.760 41.753 11.725 1.00 82.06 535 THR A CA 1
ATOM 4220 C C . THR A 1 535 ? -21.385 41.084 11.721 1.00 82.06 535 THR A C 1
ATOM 4222 O O . THR A 1 535 ? -21.250 39.997 11.169 1.00 82.06 535 THR A O 1
ATOM 4225 N N . LEU A 1 536 ? -20.412 41.623 12.464 1.00 78.94 536 LEU A N 1
ATOM 4226 C CA . LEU A 1 536 ? -19.087 41.015 12.652 1.00 78.94 536 LEU A CA 1
ATOM 4227 C C . LEU A 1 536 ? -19.169 39.578 13.181 1.00 78.94 536 LEU A C 1
ATOM 4229 O O . LEU A 1 536 ? -18.469 38.694 12.692 1.00 78.94 536 LEU A O 1
ATOM 4233 N N . ARG A 1 537 ? -20.060 39.313 14.144 1.00 81.31 537 ARG A N 1
ATOM 4234 C CA . ARG A 1 537 ? -20.274 37.963 14.684 1.00 81.31 537 ARG A CA 1
ATOM 4235 C C . ARG A 1 537 ? -20.878 37.020 13.646 1.00 81.31 537 ARG A C 1
ATOM 4237 O O . ARG A 1 537 ? -20.506 35.848 13.587 1.00 81.31 537 ARG A O 1
ATOM 4244 N N . LYS A 1 538 ? -21.820 37.505 12.834 1.00 83.50 538 LYS A N 1
ATOM 4245 C CA . LYS A 1 538 ? -22.429 36.730 11.746 1.00 83.50 538 LYS A CA 1
ATOM 4246 C C . LYS A 1 538 ? -21.397 36.398 10.668 1.00 83.50 538 LYS A C 1
ATOM 4248 O O . LYS A 1 538 ? -21.334 35.242 10.256 1.00 83.50 538 LYS A O 1
ATOM 4253 N N . ASP A 1 539 ? -20.569 37.364 10.291 1.00 80.00 539 ASP A N 1
ATOM 4254 C CA . ASP A 1 539 ? -19.550 37.214 9.253 1.00 80.00 539 ASP A CA 1
ATOM 4255 C C . ASP A 1 539 ? -18.410 36.296 9.712 1.00 80.00 539 ASP A C 1
ATOM 4257 O O . ASP A 1 539 ? -18.027 35.386 8.980 1.00 80.00 539 ASP A O 1
ATOM 4261 N N . ALA A 1 540 ? -17.948 36.429 10.961 1.00 78.06 540 ALA A N 1
ATOM 4262 C CA . ALA A 1 540 ? -16.960 35.528 11.557 1.00 78.06 540 ALA A CA 1
ATOM 4263 C C . ALA A 1 540 ? -17.460 34.072 11.613 1.00 78.06 540 ALA A C 1
ATOM 4265 O O . ALA A 1 540 ? -16.751 33.145 11.221 1.00 78.06 540 ALA A O 1
ATOM 4266 N N . ARG A 1 541 ? -18.718 33.858 12.036 1.00 83.88 541 ARG A N 1
ATOM 4267 C CA . ARG A 1 541 ? -19.348 32.525 12.029 1.00 83.88 541 ARG A CA 1
ATOM 4268 C C . ARG A 1 541 ? -19.525 31.976 10.620 1.00 83.88 541 ARG A C 1
ATOM 4270 O O . ARG A 1 541 ? -19.407 30.769 10.429 1.00 83.88 541 ARG A O 1
ATOM 4277 N N . HIS A 1 542 ? -19.861 32.832 9.659 1.00 82.38 542 HIS A N 1
ATOM 4278 C CA . HIS A 1 542 ? -20.022 32.426 8.270 1.00 82.38 542 HIS A CA 1
ATOM 4279 C C . HIS A 1 542 ? -18.685 31.996 7.664 1.00 82.38 542 HIS A C 1
ATOM 4281 O O . HIS A 1 542 ? -18.620 30.908 7.101 1.00 82.38 542 HIS A O 1
ATOM 4287 N N . LEU A 1 543 ? -17.623 32.782 7.864 1.00 71.62 543 LEU A N 1
ATOM 4288 C CA . LEU A 1 543 ? -16.266 32.451 7.431 1.00 71.62 543 LEU A CA 1
ATOM 4289 C C . LEU A 1 543 ? -15.788 31.130 8.043 1.00 71.62 543 LEU A C 1
ATOM 4291 O O . LEU A 1 543 ? -15.292 30.271 7.322 1.00 71.62 543 LEU A O 1
ATOM 4295 N N . TYR A 1 544 ? -15.989 30.939 9.351 1.00 82.31 544 TYR A N 1
ATOM 4296 C CA . TYR A 1 544 ? -15.627 29.690 10.019 1.00 82.31 544 TYR A CA 1
ATOM 4297 C C . TYR A 1 544 ? -16.344 28.480 9.411 1.00 82.31 544 TYR A C 1
ATOM 4299 O O . TYR A 1 544 ? -15.690 27.498 9.072 1.00 82.31 544 TYR A O 1
ATOM 4307 N N . ARG A 1 545 ? -17.672 28.556 9.231 1.00 82.50 545 ARG A N 1
ATOM 4308 C CA . ARG A 1 545 ? -18.451 27.460 8.631 1.00 82.50 545 ARG A CA 1
ATOM 4309 C C . ARG A 1 545 ? -18.036 27.179 7.197 1.00 82.50 545 ARG A C 1
ATOM 4311 O O . ARG A 1 545 ? -17.883 26.024 6.848 1.00 82.50 545 ARG A O 1
ATOM 4318 N N . LEU A 1 546 ? -17.819 28.217 6.394 1.00 73.88 546 LEU A N 1
ATOM 4319 C CA . LEU A 1 546 ? -17.431 28.063 4.995 1.00 73.88 546 LEU A CA 1
ATOM 4320 C C . LEU A 1 546 ? -16.078 27.350 4.868 1.00 73.88 546 LEU A C 1
ATOM 4322 O O . LEU A 1 546 ? -15.926 26.457 4.043 1.00 73.88 546 LEU A O 1
ATOM 4326 N N . VAL A 1 547 ? -15.116 27.686 5.731 1.00 68.12 547 VAL A N 1
ATOM 4327 C CA . VAL A 1 547 ? -13.814 27.006 5.772 1.00 68.12 547 VAL A CA 1
ATOM 4328 C C . VAL A 1 547 ? -13.935 25.580 6.323 1.00 68.12 547 VAL A C 1
ATOM 4330 O O . VAL A 1 547 ? -13.265 24.680 5.822 1.00 68.12 547 VAL A O 1
ATOM 4333 N N . ASP A 1 548 ? -14.773 25.350 7.337 1.00 75.88 548 ASP A N 1
ATOM 4334 C CA . ASP A 1 548 ? -14.996 24.015 7.906 1.00 75.88 548 ASP A CA 1
ATOM 4335 C C . ASP A 1 548 ? -15.689 23.079 6.902 1.00 75.88 548 ASP A C 1
ATOM 4337 O O . ASP A 1 548 ? -15.229 21.957 6.702 1.00 75.88 548 ASP A O 1
ATOM 4341 N N . ASP A 1 549 ? -16.710 23.572 6.197 1.00 72.94 549 ASP A N 1
ATOM 4342 C CA . ASP A 1 549 ? -17.431 22.857 5.142 1.00 72.94 549 ASP A CA 1
ATOM 4343 C C . ASP A 1 549 ? -16.499 22.501 3.969 1.00 72.94 549 ASP A C 1
ATOM 4345 O O . ASP A 1 549 ? -16.524 21.368 3.490 1.00 72.94 549 ASP A O 1
ATOM 4349 N N . GLU A 1 550 ? -15.621 23.416 3.540 1.00 66.94 550 GLU A N 1
ATOM 4350 C CA . GLU A 1 550 ? -14.617 23.154 2.494 1.00 66.94 550 GLU A CA 1
ATOM 4351 C C . GLU A 1 550 ? -13.552 22.137 2.937 1.00 66.94 550 GLU A C 1
ATOM 4353 O O . GLU A 1 550 ? -13.192 21.235 2.176 1.00 66.94 550 GLU A O 1
ATOM 4358 N N . ILE A 1 551 ? -13.081 22.203 4.190 1.00 66.06 551 ILE A N 1
ATOM 4359 C CA . ILE A 1 551 ? -12.204 21.164 4.763 1.00 66.06 551 ILE A CA 1
ATOM 4360 C C . ILE A 1 551 ? -12.913 19.806 4.742 1.00 66.06 551 ILE A C 1
ATOM 4362 O O . ILE A 1 551 ? -12.292 18.785 4.437 1.00 66.06 551 ILE A O 1
ATOM 4366 N N . ASP A 1 552 ? -14.207 19.777 5.043 1.00 63.59 552 ASP A N 1
ATOM 4367 C CA . ASP A 1 552 ? -15.021 18.569 5.038 1.00 63.59 552 ASP A CA 1
ATOM 4368 C C . ASP A 1 552 ? -15.245 18.011 3.626 1.00 63.59 552 ASP A C 1
ATOM 4370 O O . ASP A 1 552 ? -15.159 16.795 3.424 1.00 63.59 552 ASP A O 1
ATOM 4374 N N . VAL A 1 553 ? -15.469 18.873 2.632 1.00 59.44 553 VAL A N 1
ATOM 4375 C CA . VAL A 1 553 ? -15.538 18.501 1.211 1.00 59.44 553 VAL A CA 1
ATOM 4376 C C . VAL A 1 553 ? -14.202 17.925 0.749 1.00 59.44 553 VAL A C 1
ATOM 4378 O O . VAL A 1 553 ? -14.185 16.835 0.177 1.00 59.44 553 VAL A O 1
ATOM 4381 N N . ILE A 1 554 ? -13.078 18.565 1.079 1.00 52.88 554 ILE A N 1
ATOM 4382 C CA . ILE A 1 554 ? -11.735 18.063 0.754 1.00 52.88 554 ILE A CA 1
ATOM 4383 C C . ILE A 1 554 ? -11.462 16.731 1.457 1.00 52.88 554 ILE A C 1
ATOM 4385 O O . ILE A 1 554 ? -10.943 15.814 0.829 1.00 52.88 554 ILE A O 1
ATOM 4389 N N . ARG A 1 555 ? -11.864 16.553 2.722 1.00 55.00 555 ARG A N 1
ATOM 4390 C CA . ARG A 1 555 ? -11.757 15.263 3.436 1.00 55.00 555 ARG A CA 1
ATOM 4391 C C . ARG A 1 555 ? -12.606 14.164 2.800 1.00 55.00 555 ARG A C 1
ATOM 4393 O O . ARG A 1 555 ? -12.217 12.996 2.832 1.00 55.00 555 ARG A O 1
ATOM 4400 N N . ARG A 1 556 ? -13.770 14.509 2.242 1.00 51.50 556 ARG A N 1
ATOM 4401 C CA . ARG A 1 556 ? -14.630 13.572 1.500 1.00 51.50 556 ARG A CA 1
ATOM 4402 C C . ARG A 1 556 ? -14.048 13.253 0.118 1.00 51.50 556 ARG A C 1
ATOM 4404 O O . ARG A 1 556 ? -14.102 12.096 -0.281 1.00 51.50 556 ARG A O 1
ATOM 4411 N N . GLN A 1 557 ? -13.438 14.224 -0.562 1.00 46.81 557 GLN A N 1
ATOM 4412 C CA . GLN A 1 557 ? -12.806 14.064 -1.879 1.00 46.81 557 GLN A CA 1
ATOM 4413 C C . GLN A 1 557 ? -11.420 13.390 -1.822 1.00 46.81 557 GLN A C 1
ATOM 4415 O O . GLN A 1 557 ? -11.085 12.621 -2.716 1.00 46.81 557 GLN A O 1
ATOM 4420 N N . GLN A 1 558 ? -10.644 13.572 -0.746 1.00 47.66 558 GLN A N 1
ATOM 4421 C CA . GLN A 1 558 ? -9.396 12.832 -0.474 1.00 47.66 558 GLN A CA 1
ATOM 4422 C C . GLN A 1 558 ? -9.629 11.328 -0.249 1.00 47.66 558 GLN A C 1
ATOM 4424 O O . GLN A 1 558 ? -8.681 10.547 -0.264 1.00 47.66 558 GLN A O 1
ATOM 4429 N N . LYS A 1 559 ? -10.886 10.896 -0.086 1.00 44.53 559 LYS A N 1
ATOM 4430 C CA . LYS A 1 559 ? -11.298 9.487 -0.115 1.00 44.53 559 LYS A CA 1
ATOM 4431 C C . LYS A 1 559 ? -11.703 9.057 -1.531 1.00 44.53 559 LYS A C 1
ATOM 4433 O O . LYS A 1 559 ? -12.733 8.403 -1.688 1.00 44.53 559 LYS A O 1
ATOM 4438 N N . ALA A 1 560 ? -10.928 9.406 -2.559 1.00 42.59 560 ALA A N 1
ATOM 4439 C CA . ALA A 1 560 ? -11.057 8.752 -3.859 1.00 42.59 560 ALA A CA 1
ATOM 4440 C C . ALA A 1 560 ? -10.748 7.261 -3.655 1.00 42.59 560 ALA A C 1
ATOM 4442 O O . ALA A 1 560 ? -9.611 6.861 -3.418 1.00 42.59 560 ALA A O 1
ATOM 4443 N N . ARG A 1 561 ? -11.812 6.462 -3.605 1.00 48.41 561 ARG A N 1
ATOM 4444 C CA . ARG A 1 561 ? -11.779 5.037 -3.300 1.00 48.41 561 ARG A CA 1
ATOM 4445 C C . ARG A 1 561 ? -11.495 4.288 -4.592 1.00 48.41 561 ARG A C 1
ATOM 4447 O O . ARG A 1 561 ? -12.391 4.140 -5.417 1.00 48.41 561 ARG A O 1
ATOM 4454 N N . LEU A 1 562 ? -10.253 3.854 -4.771 1.00 50.09 562 LEU A N 1
ATOM 4455 C CA . LEU A 1 562 ? -9.863 3.048 -5.925 1.00 50.09 562 LEU A CA 1
ATOM 4456 C C . LEU A 1 562 ? -10.289 1.600 -5.697 1.00 50.09 562 LEU A C 1
ATOM 4458 O O . LEU A 1 562 ? -10.051 1.043 -4.622 1.00 50.09 562 LEU A O 1
ATOM 4462 N N . SER A 1 563 ? -10.925 1.005 -6.704 1.00 54.16 563 SER A N 1
ATOM 4463 C CA . SER A 1 563 ? -11.218 -0.426 -6.704 1.00 54.16 563 SER A CA 1
ATOM 4464 C C . SER A 1 563 ? -9.907 -1.207 -6.759 1.00 54.16 563 SER A C 1
ATOM 4466 O O . SER A 1 563 ? -9.059 -0.957 -7.613 1.00 54.16 563 SER A O 1
ATOM 4468 N N . VAL A 1 564 ? -9.730 -2.146 -5.830 1.00 55.94 564 VAL A N 1
ATOM 4469 C CA . VAL A 1 564 ? -8.535 -3.002 -5.738 1.00 55.94 564 VAL A CA 1
ATOM 4470 C C . VAL A 1 564 ? -8.472 -4.001 -6.881 1.00 55.94 564 VAL A C 1
ATOM 4472 O O . VAL A 1 564 ? -7.388 -4.367 -7.326 1.00 55.94 564 VAL A O 1
ATOM 4475 N N . ARG A 1 565 ? -9.634 -4.449 -7.356 1.00 64.06 565 ARG A N 1
ATOM 4476 C CA . ARG A 1 565 ? -9.731 -5.513 -8.351 1.00 64.06 565 ARG A CA 1
ATOM 4477 C C . ARG A 1 565 ? -9.004 -5.175 -9.662 1.00 64.06 565 ARG A C 1
ATOM 4479 O O . ARG A 1 565 ? -8.107 -5.946 -9.996 1.00 64.06 565 ARG A O 1
ATOM 4486 N N . PRO A 1 566 ? -9.288 -4.040 -10.336 1.00 56.81 566 PRO A N 1
ATOM 4487 C CA . PRO A 1 566 ? -8.615 -3.686 -11.586 1.00 56.81 566 PRO A CA 1
ATOM 4488 C C . PRO A 1 566 ? -7.095 -3.654 -11.442 1.00 56.81 566 PRO A C 1
ATOM 4490 O O . PRO A 1 566 ? -6.371 -4.058 -12.343 1.00 56.81 566 PRO A O 1
ATOM 4493 N N . MET A 1 567 ? -6.596 -3.228 -10.278 1.00 58.56 567 MET A N 1
ATOM 4494 C CA . MET A 1 567 ? -5.163 -3.194 -10.007 1.00 58.56 567 MET A CA 1
ATOM 4495 C C . MET A 1 567 ? -4.562 -4.593 -9.859 1.00 58.56 567 MET A C 1
ATOM 4497 O O . MET A 1 567 ? -3.511 -4.860 -10.425 1.00 58.56 567 MET A O 1
ATOM 4501 N N . VAL A 1 568 ? -5.215 -5.493 -9.117 1.00 60.84 568 VAL A N 1
ATOM 4502 C CA . VAL A 1 568 ? -4.741 -6.875 -8.931 1.00 60.84 568 VAL A CA 1
ATOM 4503 C C . VAL A 1 568 ? -4.757 -7.644 -10.250 1.00 60.84 568 VAL A C 1
ATOM 4505 O O . VAL A 1 568 ? -3.788 -8.332 -10.564 1.00 60.84 568 VAL A O 1
ATOM 4508 N N . GLU A 1 569 ? -5.833 -7.513 -11.023 1.00 66.12 569 GLU A N 1
ATOM 4509 C CA . GLU A 1 569 ? -5.972 -8.142 -12.340 1.00 66.12 569 GLU A CA 1
ATOM 4510 C C . GLU A 1 569 ? -4.926 -7.604 -13.325 1.00 66.12 569 GLU A C 1
ATOM 4512 O O . GLU A 1 569 ? -4.276 -8.384 -14.021 1.00 66.12 569 GLU A O 1
ATOM 4517 N N . HIS A 1 570 ? -4.671 -6.293 -13.312 1.00 61.59 570 HIS A N 1
ATOM 4518 C CA . HIS A 1 570 ? -3.624 -5.668 -14.117 1.00 61.59 570 HIS A CA 1
ATOM 4519 C C . HIS A 1 570 ? -2.218 -6.147 -13.730 1.00 61.59 570 HIS A C 1
ATOM 4521 O O . HIS A 1 570 ? -1.475 -6.623 -14.590 1.00 61.59 570 HIS A O 1
ATOM 4527 N N . THR A 1 571 ? -1.843 -6.092 -12.444 1.00 58.22 571 THR A N 1
ATOM 4528 C CA . THR A 1 571 ? -0.518 -6.556 -12.001 1.00 58.22 571 THR A CA 1
ATOM 4529 C C . THR A 1 571 ? -0.322 -8.042 -12.323 1.00 58.22 571 THR A C 1
ATOM 4531 O O . THR A 1 571 ? 0.758 -8.437 -12.756 1.00 58.22 571 THR A O 1
ATOM 4534 N N . ALA A 1 572 ? -1.367 -8.864 -12.189 1.00 63.50 572 ALA A N 1
ATOM 4535 C CA . ALA A 1 572 ? -1.348 -10.261 -12.613 1.00 63.50 572 ALA A CA 1
ATOM 4536 C C . ALA A 1 572 ? -1.099 -10.412 -14.125 1.00 63.50 572 ALA A C 1
ATOM 4538 O O . ALA A 1 572 ? -0.246 -11.206 -14.524 1.00 63.50 572 ALA A O 1
ATOM 4539 N N . GLY A 1 573 ? -1.779 -9.618 -14.958 1.00 63.50 573 GLY A N 1
ATOM 4540 C CA . GLY A 1 573 ? -1.581 -9.591 -16.410 1.00 63.50 573 GLY A CA 1
ATOM 4541 C C . GLY A 1 573 ? -0.146 -9.241 -16.819 1.00 63.50 573 GLY A C 1
ATOM 4542 O O . GLY A 1 573 ? 0.434 -9.910 -17.672 1.00 63.50 573 GLY A O 1
ATOM 4543 N N . LEU A 1 574 ? 0.477 -8.266 -16.147 1.00 56.84 574 LEU A N 1
ATOM 4544 C CA . LEU A 1 574 ? 1.878 -7.886 -16.383 1.00 56.84 574 LEU A CA 1
ATOM 4545 C C . LEU A 1 574 ? 2.874 -9.018 -16.093 1.00 56.84 574 LEU A C 1
ATOM 4547 O O . LEU A 1 574 ? 3.946 -9.076 -16.701 1.00 56.84 574 LEU A O 1
ATOM 4551 N N . MET A 1 575 ? 2.546 -9.898 -15.146 1.00 58.03 575 MET A N 1
ATOM 4552 C CA . MET A 1 575 ? 3.418 -11.002 -14.740 1.00 58.03 575 MET A CA 1
ATOM 4553 C C . MET A 1 575 ? 3.130 -12.296 -15.505 1.00 58.03 575 MET A C 1
ATOM 4555 O O . MET A 1 575 ? 3.984 -13.180 -15.516 1.00 58.03 575 MET A O 1
ATOM 4559 N N . LEU A 1 576 ? 1.990 -12.385 -16.203 1.00 63.22 576 LEU A N 1
ATOM 4560 C CA . LEU A 1 576 ? 1.564 -13.560 -16.969 1.00 63.22 576 LEU A CA 1
ATOM 4561 C C . LEU A 1 576 ? 2.668 -14.051 -17.919 1.00 63.22 576 LEU A C 1
ATOM 4563 O O . LEU A 1 576 ? 3.040 -15.218 -17.891 1.00 63.22 576 LEU A O 1
ATOM 4567 N N . HIS A 1 577 ? 3.288 -13.126 -18.659 1.00 56.28 577 HIS A N 1
ATOM 4568 C CA . HIS A 1 577 ? 4.381 -13.444 -19.579 1.00 56.28 577 HIS A CA 1
ATOM 4569 C C . HIS A 1 577 ? 5.605 -14.058 -18.877 1.00 56.28 577 HIS A C 1
ATOM 4571 O O . HIS A 1 577 ? 6.285 -14.910 -19.445 1.00 56.28 577 HIS A O 1
ATOM 4577 N N . GLN A 1 578 ? 5.901 -13.653 -17.637 1.00 55.78 578 GLN A N 1
ATOM 4578 C CA . GLN A 1 578 ? 7.016 -14.223 -16.875 1.00 55.78 578 GLN A CA 1
ATOM 4579 C C . GLN A 1 578 ? 6.713 -15.654 -16.418 1.00 55.78 578 GLN A C 1
ATOM 4581 O O . GLN A 1 578 ? 7.597 -16.507 -16.480 1.00 55.78 578 GLN A O 1
ATOM 4586 N N . PHE A 1 579 ? 5.470 -15.929 -16.013 1.00 62.69 579 PHE A N 1
ATOM 4587 C CA . PHE A 1 579 ? 5.017 -17.282 -15.689 1.00 62.69 579 PHE A CA 1
ATOM 4588 C C . PHE A 1 579 ? 4.982 -18.184 -16.934 1.00 62.69 579 PHE A C 1
ATOM 4590 O O . PHE A 1 579 ? 5.472 -19.311 -16.866 1.00 62.69 579 PHE A O 1
ATOM 4597 N N . ASP A 1 580 ? 4.521 -17.675 -18.082 1.00 64.25 580 ASP A N 1
ATOM 4598 C CA . ASP A 1 580 ? 4.525 -18.401 -19.361 1.00 64.25 580 ASP A CA 1
ATOM 4599 C C . ASP A 1 580 ? 5.949 -18.777 -19.794 1.00 64.25 580 ASP A C 1
ATOM 4601 O O . ASP A 1 580 ? 6.224 -19.924 -20.151 1.00 64.25 580 ASP A O 1
ATOM 4605 N N . MET A 1 581 ? 6.890 -17.831 -19.696 1.00 55.34 581 MET A N 1
ATOM 4606 C CA . MET A 1 581 ? 8.310 -18.063 -19.983 1.00 55.34 581 MET A CA 1
ATOM 4607 C C . MET A 1 581 ? 8.956 -19.072 -19.022 1.00 55.34 581 MET A C 1
ATOM 4609 O O . MET A 1 581 ? 9.907 -19.758 -19.402 1.00 55.34 581 MET A O 1
ATOM 4613 N N . ALA A 1 582 ? 8.447 -19.175 -17.793 1.00 63.59 582 ALA A N 1
ATOM 4614 C CA . ALA A 1 582 ? 8.864 -20.170 -16.809 1.00 63.59 582 ALA A CA 1
ATOM 4615 C C . ALA A 1 582 ? 8.168 -21.536 -16.990 1.00 63.59 582 ALA A C 1
ATOM 4617 O O . ALA A 1 582 ? 8.519 -22.493 -16.301 1.00 63.59 582 ALA A O 1
ATOM 4618 N N . GLY A 1 583 ? 7.209 -21.653 -17.918 1.00 72.94 583 GLY A N 1
ATOM 4619 C CA . GLY A 1 583 ? 6.419 -22.869 -18.134 1.00 72.94 583 GLY A CA 1
ATOM 4620 C C . GLY A 1 583 ? 5.387 -23.140 -17.034 1.00 72.94 583 GLY A C 1
ATOM 4621 O O . GLY A 1 583 ? 4.954 -24.281 -16.865 1.00 72.94 583 GLY A O 1
ATOM 4622 N N . CYS A 1 584 ? 5.007 -22.115 -16.272 1.00 68.81 584 CYS A N 1
ATOM 4623 C CA . CYS A 1 584 ? 4.080 -22.213 -15.153 1.00 68.81 584 CYS A CA 1
ATOM 4624 C C . CYS A 1 584 ? 2.666 -21.803 -15.578 1.00 68.81 584 CYS A C 1
ATOM 4626 O O . CYS A 1 584 ? 2.470 -20.758 -16.189 1.00 68.81 584 CYS A O 1
ATOM 4628 N N . ALA A 1 585 ? 1.660 -22.588 -15.184 1.00 71.06 585 ALA A N 1
ATOM 4629 C CA . ALA A 1 585 ? 0.266 -22.179 -15.318 1.00 71.06 585 ALA A CA 1
ATOM 4630 C C . ALA A 1 585 ? -0.073 -21.156 -14.224 1.00 71.06 585 ALA A C 1
ATOM 4632 O O . ALA A 1 585 ? 0.039 -21.461 -13.035 1.00 71.06 585 ALA A O 1
ATOM 4633 N N . PHE A 1 586 ? -0.492 -19.956 -14.620 1.00 70.75 586 PHE A N 1
ATOM 4634 C CA . PHE A 1 586 ? -0.813 -18.867 -13.703 1.00 70.75 586 PHE A CA 1
ATOM 4635 C C . PHE A 1 586 ? -2.264 -18.415 -13.882 1.00 70.75 586 PHE A C 1
ATOM 4637 O O . PHE A 1 586 ? -2.718 -18.143 -14.991 1.00 70.75 586 PHE A O 1
ATOM 4644 N N . SER A 1 587 ? -3.000 -18.345 -12.774 1.00 70.75 587 SER A N 1
ATOM 4645 C CA . SER A 1 587 ? -4.378 -17.857 -12.745 1.00 70.75 587 SER A CA 1
ATOM 4646 C C . SER A 1 587 ? -4.590 -16.997 -11.509 1.00 70.75 587 SER A C 1
ATOM 4648 O O . SER A 1 587 ? -4.303 -17.442 -10.396 1.00 70.75 587 SER A O 1
ATOM 4650 N N . VAL A 1 588 ? -5.143 -15.802 -11.691 1.00 67.12 588 VAL A N 1
ATOM 4651 C CA . VAL A 1 588 ? -5.532 -14.917 -10.591 1.00 67.12 588 VAL A CA 1
ATOM 4652 C C . VAL A 1 588 ? -7.047 -14.841 -10.524 1.00 67.12 588 VAL A C 1
ATOM 4654 O O . VAL A 1 588 ? -7.716 -14.571 -11.514 1.00 67.12 588 VAL A O 1
ATOM 4657 N N . SER A 1 589 ? -7.578 -15.112 -9.333 1.00 69.06 589 SER A N 1
ATOM 4658 C CA . SER A 1 589 ? -8.999 -15.027 -9.010 1.00 69.06 589 SER A CA 1
ATOM 4659 C C . SER A 1 589 ? -9.171 -13.962 -7.936 1.00 69.06 589 SER A C 1
ATOM 4661 O O . SER A 1 589 ? -8.819 -14.195 -6.776 1.00 69.06 589 SER A O 1
ATOM 4663 N N . VAL A 1 590 ? -9.723 -12.806 -8.303 1.00 61.41 590 VAL A N 1
ATOM 4664 C CA . VAL A 1 590 ? -10.051 -11.750 -7.342 1.00 61.41 590 VAL A CA 1
ATOM 4665 C C . VAL A 1 590 ? -11.492 -11.946 -6.861 1.00 61.41 590 VAL A C 1
ATOM 4667 O O . VAL A 1 590 ? -12.404 -11.931 -7.685 1.00 61.41 590 VAL A O 1
ATOM 4670 N N . PRO A 1 591 ? -11.746 -12.123 -5.550 1.00 52.91 591 PRO A N 1
ATOM 4671 C CA . PRO A 1 591 ? -13.107 -12.273 -5.048 1.00 52.91 591 PRO A CA 1
ATOM 4672 C C . PRO A 1 591 ? -13.979 -11.056 -5.396 1.00 52.91 591 PRO A C 1
ATOM 4674 O O . PRO A 1 591 ? -13.484 -9.932 -5.500 1.00 52.91 591 PRO A O 1
ATOM 4677 N N . ASP A 1 592 ? -15.283 -11.276 -5.574 1.00 57.78 592 ASP A N 1
ATOM 4678 C CA . ASP A 1 592 ? -16.296 -10.251 -5.890 1.00 57.78 592 ASP A CA 1
ATOM 4679 C C . ASP A 1 592 ? -16.657 -9.419 -4.651 1.00 57.78 592 ASP A C 1
ATOM 4681 O O . ASP A 1 592 ? -17.776 -9.409 -4.145 1.00 57.78 592 ASP A O 1
ATOM 4685 N N . LEU A 1 593 ? -15.640 -8.764 -4.095 1.00 45.81 593 LEU A N 1
ATOM 4686 C CA . LEU A 1 593 ? -15.749 -7.887 -2.942 1.00 45.81 593 LEU A CA 1
ATOM 4687 C C . LEU A 1 593 ? -15.446 -6.455 -3.393 1.00 45.81 593 LEU A C 1
ATOM 4689 O O . LEU A 1 593 ? -14.429 -6.245 -4.060 1.00 45.81 593 LEU A O 1
ATOM 4693 N N . PRO A 1 594 ? -16.261 -5.453 -3.006 1.00 48.12 594 PRO A N 1
ATOM 4694 C CA . PRO A 1 594 ? -15.984 -4.043 -3.264 1.00 48.12 594 PRO A CA 1
ATOM 4695 C C . PRO A 1 594 ? -14.851 -3.566 -2.343 1.00 48.12 594 PRO A C 1
ATOM 4697 O O . PRO A 1 594 ? -15.048 -2.798 -1.400 1.00 48.12 594 PRO A O 1
ATOM 4700 N N . LEU A 1 595 ? -13.649 -4.085 -2.585 1.00 48.09 595 LEU A N 1
ATOM 4701 C CA . LEU A 1 595 ? -12.427 -3.693 -1.907 1.00 48.09 595 LEU A CA 1
ATOM 4702 C C . LEU A 1 595 ? -12.014 -2.337 -2.463 1.00 48.09 595 LEU A C 1
ATOM 4704 O O . LEU A 1 595 ? -11.611 -2.209 -3.617 1.00 48.09 595 LEU A O 1
ATOM 4708 N N . LEU A 1 596 ? -12.164 -1.321 -1.622 1.00 50.66 596 LEU A N 1
ATOM 4709 C CA . LEU A 1 596 ? -11.875 0.065 -1.938 1.00 50.66 596 LEU A CA 1
ATOM 4710 C C . LEU A 1 596 ? -10.699 0.525 -1.084 1.00 50.66 596 LEU A C 1
ATOM 4712 O O . LEU A 1 596 ? -10.760 0.439 0.144 1.00 50.66 596 LEU A O 1
ATOM 4716 N N . LEU A 1 597 ? -9.645 1.034 -1.715 1.00 47.97 597 LEU A N 1
ATOM 4717 C CA . LEU A 1 597 ? -8.484 1.568 -1.009 1.00 47.97 597 LEU A CA 1
ATOM 4718 C C . LEU A 1 597 ? -8.487 3.087 -0.980 1.00 47.97 597 LEU A C 1
ATOM 4720 O O . LEU A 1 597 ? -8.835 3.752 -1.951 1.00 47.97 597 LEU A O 1
ATOM 4724 N N . SER A 1 598 ? -8.030 3.616 0.152 1.00 44.53 598 SER A N 1
ATOM 4725 C CA . SER A 1 598 ? -7.701 5.027 0.362 1.00 44.53 598 SER A CA 1
ATOM 4726 C C . SER A 1 598 ? -6.195 5.304 0.274 1.00 44.53 598 SER A C 1
ATOM 4728 O O . SER A 1 598 ? -5.751 6.392 0.630 1.00 44.53 598 SER A O 1
ATOM 4730 N N . LEU A 1 599 ? -5.397 4.308 -0.126 1.00 46.62 599 LEU A N 1
ATOM 4731 C CA . LEU A 1 599 ? -3.952 4.438 -0.305 1.00 46.62 599 LEU A CA 1
ATOM 4732 C C . LEU A 1 599 ? -3.627 4.788 -1.765 1.00 46.62 599 LEU A C 1
ATOM 4734 O O . LEU A 1 599 ? -4.347 4.341 -2.660 1.00 46.62 599 LEU A O 1
ATOM 4738 N N . PRO A 1 600 ? -2.538 5.538 -2.024 1.00 46.50 600 PRO A N 1
ATOM 4739 C CA . PRO A 1 600 ? -2.068 5.776 -3.382 1.00 46.50 600 PRO A CA 1
ATOM 4740 C C . PRO A 1 600 ? -1.841 4.440 -4.111 1.00 46.50 600 PRO A C 1
ATOM 4742 O O . PRO A 1 600 ? -1.199 3.554 -3.534 1.00 46.50 600 PRO A O 1
ATOM 4745 N N . PRO A 1 601 ? -2.307 4.282 -5.364 1.00 44.59 601 PRO A N 1
ATOM 4746 C CA . PRO A 1 601 ? -2.268 3.000 -6.074 1.00 44.59 601 PRO A CA 1
ATOM 4747 C C . PRO A 1 601 ? -0.848 2.417 -6.201 1.00 44.59 601 PRO A C 1
ATOM 4749 O O . PRO A 1 601 ? -0.654 1.203 -6.193 1.00 44.59 601 PRO A O 1
ATOM 4752 N N . ILE A 1 602 ? 0.172 3.274 -6.186 1.00 43.44 602 ILE A N 1
ATOM 4753 C CA . ILE A 1 602 ? 1.581 2.872 -6.231 1.00 43.44 602 ILE A CA 1
ATOM 4754 C C . ILE A 1 602 ? 2.018 1.982 -5.048 1.00 43.44 602 ILE A C 1
ATOM 4756 O O . ILE A 1 602 ? 2.893 1.134 -5.201 1.00 43.44 602 ILE A O 1
ATOM 4760 N N . VAL A 1 603 ? 1.393 2.132 -3.871 1.00 46.50 603 VAL A N 1
ATOM 4761 C CA . VAL A 1 603 ? 1.700 1.326 -2.672 1.00 46.50 603 VAL A CA 1
ATOM 4762 C C . VAL A 1 603 ? 1.185 -0.107 -2.829 1.00 46.50 603 VAL A C 1
ATOM 4764 O O . VAL A 1 603 ? 1.789 -1.059 -2.322 1.00 46.50 603 VAL A O 1
ATOM 4767 N N . LEU A 1 604 ? 0.074 -0.270 -3.551 1.00 53.72 604 LEU A N 1
ATOM 4768 C CA . LEU A 1 604 ? -0.540 -1.570 -3.765 1.00 53.72 604 LEU A CA 1
ATOM 4769 C C . LEU A 1 604 ? 0.108 -2.322 -4.926 1.00 53.72 604 LEU A C 1
ATOM 4771 O O . LEU A 1 604 ? 0.428 -3.495 -4.759 1.00 53.72 604 LEU A O 1
ATOM 4775 N N . ASP A 1 605 ? 0.360 -1.649 -6.055 1.00 51.56 605 ASP A N 1
ATOM 4776 C CA . ASP A 1 605 ? 1.027 -2.259 -7.215 1.00 51.56 605 ASP A CA 1
ATOM 4777 C C . ASP A 1 605 ? 2.403 -2.814 -6.821 1.00 51.56 605 ASP A C 1
ATOM 4779 O O . ASP A 1 605 ? 2.727 -3.960 -7.120 1.00 51.56 605 ASP A O 1
ATOM 4783 N N . GLN A 1 606 ? 3.178 -2.068 -6.028 1.00 50.69 606 GLN A N 1
ATOM 4784 C CA . GLN A 1 606 ? 4.478 -2.537 -5.547 1.00 50.69 606 GLN A CA 1
ATOM 4785 C C . GLN A 1 606 ? 4.359 -3.775 -4.643 1.00 50.69 606 GLN A C 1
ATOM 4787 O O . GLN A 1 606 ? 5.136 -4.721 -4.778 1.00 50.69 606 GLN A O 1
ATOM 4792 N N . SER A 1 607 ? 3.395 -3.779 -3.719 1.00 49.84 607 SER A N 1
ATOM 4793 C CA . SER A 1 607 ? 3.131 -4.917 -2.829 1.00 49.84 607 SER A CA 1
ATOM 4794 C C . SER A 1 607 ? 2.686 -6.160 -3.610 1.00 49.84 607 SER A C 1
ATOM 4796 O O . SER A 1 607 ? 3.147 -7.261 -3.312 1.00 49.84 607 SER A O 1
ATOM 4798 N N . LEU A 1 608 ? 1.845 -5.982 -4.634 1.00 54.44 608 LEU A N 1
ATOM 4799 C CA . LEU A 1 608 ? 1.357 -7.048 -5.513 1.00 54.44 608 LEU A CA 1
ATOM 4800 C C . LEU A 1 608 ? 2.462 -7.606 -6.410 1.00 54.44 608 LEU A C 1
ATOM 4802 O O . LEU A 1 608 ? 2.636 -8.821 -6.457 1.00 54.44 608 LEU A O 1
ATOM 4806 N N . ARG A 1 609 ? 3.266 -6.744 -7.044 1.00 53.97 609 ARG A N 1
ATOM 4807 C CA . ARG A 1 609 ? 4.437 -7.163 -7.830 1.00 53.97 609 ARG A CA 1
ATOM 4808 C C . ARG A 1 609 ? 5.420 -7.954 -6.984 1.00 53.97 609 ARG A C 1
ATOM 4810 O O . ARG A 1 609 ? 5.870 -9.000 -7.418 1.00 53.97 609 ARG A O 1
ATOM 4817 N N . ASN A 1 610 ? 5.708 -7.507 -5.760 1.00 53.22 610 ASN A N 1
ATOM 4818 C CA . ASN A 1 610 ? 6.607 -8.235 -4.861 1.00 53.22 610 ASN A CA 1
ATOM 4819 C C . ASN A 1 610 ? 6.052 -9.619 -4.481 1.00 53.22 610 ASN A C 1
ATOM 4821 O O . ASN A 1 610 ? 6.811 -10.583 -4.415 1.00 53.22 610 ASN A O 1
ATOM 4825 N N . LEU A 1 611 ? 4.745 -9.721 -4.218 1.00 50.44 611 LEU A N 1
ATOM 4826 C CA . LEU A 1 611 ? 4.076 -10.992 -3.923 1.00 50.44 611 LEU A CA 1
ATOM 4827 C C . LEU A 1 611 ? 4.143 -11.961 -5.107 1.00 50.44 611 LEU A C 1
ATOM 4829 O O . LEU A 1 611 ? 4.441 -13.136 -4.915 1.00 50.44 611 LEU A O 1
ATOM 4833 N N . LEU A 1 612 ? 3.890 -11.463 -6.316 1.00 52.88 612 LEU A N 1
ATOM 4834 C CA . LEU A 1 612 ? 3.881 -12.264 -7.536 1.00 52.88 612 LEU A CA 1
ATOM 4835 C C . LEU A 1 612 ? 5.300 -12.630 -8.004 1.00 52.88 612 LEU A C 1
ATOM 4837 O O . LEU A 1 612 ? 5.540 -13.794 -8.302 1.00 52.88 612 LEU A O 1
ATOM 4841 N N . ASP A 1 613 ? 6.265 -11.706 -7.957 1.00 53.34 613 ASP A N 1
ATOM 4842 C CA . ASP A 1 613 ? 7.694 -11.975 -8.203 1.00 53.34 613 ASP A CA 1
ATOM 4843 C C . ASP A 1 613 ? 8.220 -13.097 -7.296 1.00 53.34 613 ASP A C 1
ATOM 4845 O O . ASP A 1 613 ? 8.993 -13.952 -7.729 1.00 53.34 613 ASP A O 1
ATOM 4849 N N . ASN A 1 614 ? 7.807 -13.101 -6.024 1.00 52.62 614 ASN A N 1
ATOM 4850 C CA . ASN A 1 614 ? 8.177 -14.145 -5.070 1.00 52.62 614 ASN A CA 1
ATOM 4851 C C . ASN A 1 614 ? 7.516 -15.496 -5.371 1.00 52.62 614 ASN A C 1
ATOM 4853 O O . ASN A 1 614 ? 8.027 -16.510 -4.916 1.00 52.62 614 ASN A O 1
ATOM 4857 N N . ALA A 1 615 ? 6.395 -15.517 -6.095 1.00 47.03 615 ALA A N 1
ATOM 4858 C CA . ALA A 1 615 ? 5.717 -16.744 -6.501 1.00 47.03 615 ALA A CA 1
ATOM 4859 C C . ALA A 1 615 ? 6.272 -17.333 -7.814 1.00 47.03 615 ALA A C 1
ATOM 4861 O O . ALA A 1 615 ? 6.111 -18.528 -8.048 1.00 47.03 615 ALA A O 1
ATOM 4862 N N . VAL A 1 616 ? 6.903 -16.512 -8.670 1.00 48.09 616 VAL A N 1
ATOM 4863 C CA . VAL A 1 616 ? 7.593 -16.954 -9.903 1.00 48.09 616 VAL A CA 1
ATOM 4864 C C . VAL A 1 616 ? 8.954 -17.596 -9.602 1.00 48.09 616 VAL A C 1
ATOM 4866 O O . VAL A 1 616 ? 9.387 -18.486 -10.335 1.00 48.09 616 VAL A O 1
ATOM 4869 N N . ARG A 1 617 ? 9.659 -17.098 -8.579 1.00 49.75 617 ARG A N 1
ATOM 4870 C CA . ARG A 1 617 ? 10.982 -17.588 -8.149 1.00 49.75 617 ARG A CA 1
ATOM 4871 C C . ARG A 1 617 ? 10.885 -18.893 -7.377 1.00 49.75 617 ARG A C 1
ATOM 4873 O O . ARG A 1 617 ? 11.825 -19.703 -7.547 1.00 49.75 617 ARG A O 1
#